Protein AF-0000000080675104 (afdb_homodimer)

Solvent-accessible surface area (backbone atoms only — not comparable to full-atom values): 22426 Å² total; per-residue (Å²): 122,91,77,65,73,25,34,34,35,27,39,38,80,36,52,48,22,33,29,40,41,26,49,33,44,64,54,67,54,75,63,45,81,40,78,41,49,84,87,35,70,66,49,42,58,30,64,74,61,28,74,61,30,69,72,55,58,59,28,32,38,35,46,92,91,37,66,37,40,46,41,68,25,41,45,50,40,47,31,68,78,41,54,62,65,55,38,59,56,86,50,66,67,56,32,29,49,28,41,20,54,30,42,48,41,53,26,62,28,52,50,73,54,34,66,71,58,33,49,55,37,27,71,75,36,82,62,43,22,50,53,47,32,30,51,44,44,50,56,41,44,59,23,45,36,55,51,36,66,74,42,36,56,70,26,55,49,31,83,46,72,31,58,26,50,45,50,48,60,44,54,52,52,48,33,55,76,45,65,49,82,62,78,89,31,60,64,54,52,52,36,47,57,56,48,62,70,37,67,38,46,51,66,30,33,38,83,70,34,93,74,29,78,82,130,121,90,78,64,72,25,34,34,37,26,37,38,79,36,51,47,22,33,29,40,41,27,49,33,43,64,53,67,54,73,62,45,81,42,77,42,48,84,87,36,70,65,50,43,58,29,64,72,62,29,74,60,30,68,71,55,57,60,28,31,38,36,45,92,92,36,67,37,42,46,42,68,25,40,45,51,40,48,30,68,77,41,53,62,64,54,37,59,56,88,50,67,67,57,31,29,50,28,41,20,54,31,41,47,42,54,26,62,28,52,52,72,54,35,66,69,58,32,49,54,37,26,72,74,36,82,60,42,23,51,52,49,32,28,50,44,45,52,57,41,46,59,25,46,36,56,52,36,68,72,42,35,55,69,26,56,48,31,80,47,73,32,58,26,51,46,50,48,60,45,54,53,52,49,34,56,76,45,64,47,82,61,79,89,30,60,65,53,51,51,37,48,56,57,48,61,69,37,67,39,47,53,67,30,32,39,84,68,35,92,74,29,78,81,129

Secondary structure (DSSP, 8-state):
---PPPEEEE-TT-HHHHHHHHHHHHHT---EEEE--TT-HHHHT-HHHHHH-TT--S-EEEETTEEEESHHHHHHHHHHHS-SS-SS-SSHHHHHHHHHHHHHHHTTTGGGG-HHHHHHHHHHSTTHHHHHHHHHHHHHHHHHHHHHHHHBSSSSSBTS--HHHHHHHHHHHHHHHTT---TT-HHHHHHHHHHHTSHHHHHH-GGGSTTS---/---PPPEEEE-TT-HHHHHHHHHHHHHT---EEEE--TT-HHHHT-HHHHHH-TT--S-EEEETTEEEESHHHHHHHHHHHS-SS-SS-SSHHHHHHHHHHHHHHHTTTGGGG-HHHHHHHHHHSTTHHHHHHHHHHHHHHHHHHHHHHHHBSSSSSBTS--HHHHHHHHHHHHHHHTT---TT-HHHHHHHHHHHTSHHHHHH-GGGSTTS---

Foldseek 3Di:
DPFPFKEWEDALLDLLQLLLLLLCLQLVGDHHYDYADPVDPCRLVPPVQCVLPVVSDDTWMQGPNHTDDGSLRSSVVCCVVRVPPHQADPDPVLRVLLVVLLCLQRVQQVVQLDPVNLVVLCVVPNPRSLVRNLVRLQVSLVVSLVSQVVAPDLASHYDDHHSNLSNLQSSVVSNVVSPHDCVVRVSSVNSNVSLCPDVSSVCSHSCNDPNRDDD/DPFPFKEWEDALLDLLQLLLLLLCLQLVGDHHYDYADPVDPCRLVPPVQCVLPVVSDDTWMQGPNHTDDGSLRSSVVCCVVRVPPHQADPDPVLRVLLVVLLCLQSVQQPVQLDPVNLVVLCVVPNPRSLVRNLVRLQVSLVVSLVSQVVAPDLASHYDDHHSNLSNLQSSVVSNVVSPHDCVVRVSSVNSNVSLCPDVSSVCSHSCNDPPRDDD

Structure (mmCIF, N/CA/C/O backbone):
data_AF-0000000080675104-model_v1
#
loop_
_entity.id
_entity.type
_entity.pdbx_description
1 polymer 'maleylacetoacetate isomerase'
#
loop_
_atom_site.group_PDB
_atom_site.id
_atom_site.type_symbol
_atom_site.label_atom_id
_atom_site.label_alt_id
_atom_site.label_comp_id
_atom_site.label_asym_id
_atom_site.label_entity_id
_atom_site.label_seq_id
_atom_site.pdbx_PDB_ins_code
_atom_site.Cartn_x
_atom_site.Cartn_y
_atom_site.Cartn_z
_atom_site.occupancy
_atom_site.B_iso_or_equiv
_atom_site.auth_seq_id
_atom_site.auth_comp_id
_atom_site.auth_asym_id
_atom_site.auth_atom_id
_atom_site.pdbx_PDB_model_num
ATOM 1 N N . MET A 1 1 ? 25.172 -24.766 2.393 1 37.34 1 MET A N 1
ATOM 2 C CA . MET A 1 1 ? 24.094 -24.062 3.086 1 37.34 1 MET A CA 1
ATOM 3 C C . MET A 1 1 ? 22.75 -24.688 2.766 1 37.34 1 MET A C 1
ATOM 5 O O . MET A 1 1 ? 22.406 -24.891 1.597 1 37.34 1 MET A O 1
ATOM 9 N N . SER A 1 2 ? 22.281 -25.656 3.361 1 45.47 2 SER A N 1
ATOM 10 C CA . SER A 1 2 ? 21.172 -26.562 3.059 1 45.47 2 SER A CA 1
ATOM 11 C C . SER A 1 2 ? 20 -25.812 2.422 1 45.47 2 SER A C 1
ATOM 13 O O . SER A 1 2 ? 19.438 -24.906 3.033 1 45.47 2 SER A O 1
ATOM 15 N N . THR A 1 3 ? 20.047 -25.297 1.09 1 58.88 3 THR A N 1
ATOM 16 C CA . THR A 1 3 ? 19.281 -24.312 0.352 1 58.88 3 THR A CA 1
ATOM 17 C C . THR A 1 3 ? 17.844 -24.797 0.134 1 58.88 3 THR A C 1
ATOM 19 O O . THR A 1 3 ? 17.578 -25.516 -0.828 1 58.88 3 THR A O 1
ATOM 22 N N . THR A 1 4 ? 17 -24.922 1.284 1 82.88 4 THR A N 1
ATOM 23 C CA . THR A 1 4 ? 15.617 -25.359 1.233 1 82.88 4 THR A CA 1
ATOM 24 C C . THR A 1 4 ? 14.844 -24.609 0.163 1 82.88 4 THR A C 1
ATOM 26 O O . THR A 1 4 ? 15.031 -23.406 -0.012 1 82.88 4 THR A O 1
ATOM 29 N N . LYS A 1 5 ? 14.227 -25.438 -0.642 1 95.31 5 LYS A N 1
ATOM 30 C CA . LYS A 1 5 ? 13.398 -24.922 -1.717 1 95.31 5 LYS A CA 1
ATOM 31 C C . LYS A 1 5 ? 12.383 -23.906 -1.184 1 95.31 5 LYS A C 1
ATOM 33 O O . LYS A 1 5 ? 11.703 -24.172 -0.188 1 95.31 5 LYS A O 1
ATOM 38 N N . PRO A 1 6 ? 12.359 -22.734 -1.702 1 98.44 6 PRO A N 1
ATOM 39 C CA . PRO A 1 6 ? 11.352 -21.766 -1.277 1 98.44 6 PRO A CA 1
ATOM 40 C C . PRO A 1 6 ? 9.93 -22.328 -1.336 1 98.44 6 PRO A C 1
ATOM 42 O O . PRO A 1 6 ? 9.648 -23.219 -2.143 1 98.44 6 PRO A O 1
ATOM 45 N N . ILE A 1 7 ? 9.117 -21.859 -0.4 1 98.75 7 ILE A N 1
ATOM 46 C CA . ILE A 1 7 ? 7.703 -22.203 -0.389 1 98.75 7 ILE A CA 1
ATOM 47 C C . ILE A 1 7 ? 6.863 -20.953 -0.581 1 98.75 7 ILE A C 1
ATOM 49 O O . ILE A 1 7 ? 7.102 -19.922 0.073 1 98.75 7 ILE A O 1
ATOM 53 N N . LEU A 1 8 ? 5.926 -21 -1.492 1 98.88 8 LEU A N 1
ATOM 54 C CA . LEU A 1 8 ? 4.961 -19.922 -1.662 1 98.88 8 LEU A CA 1
ATOM 55 C C . LEU A 1 8 ? 3.559 -20.391 -1.278 1 98.88 8 LEU A C 1
ATOM 57 O O . LEU A 1 8 ? 2.971 -21.234 -1.956 1 98.88 8 LEU A O 1
ATOM 61 N N . TYR A 1 9 ? 3.055 -19.906 -0.128 1 98.81 9 TYR A N 1
ATOM 62 C CA . TYR A 1 9 ? 1.621 -20 0.118 1 98.81 9 TYR A CA 1
ATOM 63 C C . TYR A 1 9 ? 0.848 -19.062 -0.805 1 98.81 9 TYR A C 1
ATOM 65 O O . TYR A 1 9 ? 1.095 -17.844 -0.824 1 98.81 9 TYR A O 1
ATOM 73 N N . SER A 1 10 ? -0.04 -19.656 -1.556 1 98.44 10 SER A N 1
ATOM 74 C CA . SER A 1 10 ? -0.676 -18.906 -2.629 1 98.44 10 SER A CA 1
ATOM 75 C C . SER A 1 10 ? -2.131 -19.312 -2.812 1 98.44 10 SER A C 1
ATOM 77 O O . SER A 1 10 ? -2.615 -20.219 -2.125 1 98.44 10 SER A O 1
ATOM 79 N N . TYR A 1 11 ? -2.828 -18.609 -3.561 1 97.69 11 TYR A N 1
ATOM 80 C CA . TYR A 1 11 ? -4.16 -18.844 -4.105 1 97.69 11 TYR A CA 1
ATOM 81 C C . TYR A 1 11 ? -4.23 -18.453 -5.574 1 97.69 11 TYR A C 1
ATOM 83 O O . TYR A 1 11 ? -3.73 -17.391 -5.965 1 97.69 11 TYR A O 1
ATOM 91 N N . TRP A 1 12 ? -4.883 -19.219 -6.43 1 97.38 12 TRP A N 1
ATOM 92 C CA . TRP A 1 12 ? -4.734 -19.094 -7.875 1 97.38 12 TRP A CA 1
ATOM 93 C C . TRP A 1 12 ? -5.23 -17.734 -8.359 1 97.38 12 TRP A C 1
ATOM 95 O O . TRP A 1 12 ? -4.645 -17.141 -9.266 1 97.38 12 TRP A O 1
ATOM 105 N N . ARG A 1 13 ? -6.223 -17.266 -7.695 1 95.62 13 ARG A N 1
ATOM 106 C CA . ARG A 1 13 ? -6.852 -16.062 -8.227 1 95.62 13 ARG A CA 1
ATOM 107 C C . ARG A 1 13 ? -6.441 -14.828 -7.418 1 95.62 13 ARG A C 1
ATOM 109 O O . ARG A 1 13 ? -7 -13.742 -7.605 1 95.62 13 ARG A O 1
ATOM 116 N N . SER A 1 14 ? -5.609 -15.008 -6.477 1 97 14 SER A N 1
ATOM 117 C CA . SER A 1 14 ? -5.176 -13.883 -5.648 1 97 14 SER A CA 1
ATOM 118 C C . SER A 1 14 ? -4.355 -12.883 -6.457 1 97 14 SER A C 1
ATOM 120 O O . SER A 1 14 ? -3.309 -13.234 -7.012 1 97 14 SER A O 1
ATOM 122 N N . SER A 1 15 ? -4.836 -11.625 -6.504 1 97.88 15 SER A N 1
ATOM 123 C CA . SER A 1 15 ? -4.105 -10.555 -7.184 1 97.88 15 SER A CA 1
ATOM 124 C C . SER A 1 15 ? -2.711 -10.383 -6.594 1 97.88 15 SER A C 1
ATOM 126 O O . SER A 1 15 ? -1.732 -10.25 -7.332 1 97.88 15 SER A O 1
ATOM 128 N N . CYS A 1 16 ? -2.605 -10.406 -5.246 1 98.5 16 CYS A N 1
ATOM 129 C CA . CYS A 1 16 ? -1.356 -10.172 -4.531 1 98.5 16 CYS A CA 1
ATOM 130 C C . CYS A 1 16 ? -0.372 -11.312 -4.762 1 98.5 16 CYS A C 1
ATOM 132 O O . CYS A 1 16 ? 0.821 -11.078 -4.961 1 98.5 16 CYS A O 1
ATOM 134 N N . ALA A 1 17 ? -0.865 -12.531 -4.762 1 98.69 17 ALA A N 1
ATOM 135 C CA . ALA A 1 17 ? 0.011 -13.672 -5.012 1 98.69 17 ALA A CA 1
ATOM 136 C C . ALA A 1 17 ? 0.475 -13.703 -6.469 1 98.69 17 ALA A C 1
ATOM 138 O O . ALA A 1 17 ? 1.597 -14.117 -6.762 1 98.69 17 ALA A O 1
ATOM 139 N N . TRP A 1 18 ? -0.388 -13.25 -7.379 1 98.88 18 TRP A N 1
ATOM 140 C CA . TRP A 1 18 ? -0.081 -13.25 -8.805 1 98.88 18 TRP A CA 1
ATOM 141 C C . TRP A 1 18 ? 1.16 -12.414 -9.094 1 98.88 18 TRP A C 1
ATOM 143 O O . TRP A 1 18 ? 2.053 -12.852 -9.828 1 98.88 18 TRP A O 1
ATOM 153 N N . ARG A 1 19 ? 1.25 -11.227 -8.555 1 98.88 19 ARG A N 1
ATOM 154 C CA . ARG A 1 19 ? 2.396 -10.375 -8.836 1 98.88 19 ARG A CA 1
ATOM 155 C C . ARG A 1 19 ? 3.68 -10.969 -8.273 1 98.88 19 ARG A C 1
ATOM 157 O O . ARG A 1 19 ? 4.754 -10.805 -8.859 1 98.88 19 ARG A O 1
ATOM 164 N N . VAL A 1 20 ? 3.607 -11.734 -7.148 1 98.94 20 VAL A N 1
ATOM 165 C CA . VAL A 1 20 ? 4.789 -12.391 -6.602 1 98.94 20 VAL A CA 1
ATOM 166 C C . VAL A 1 20 ? 5.172 -13.578 -7.484 1 98.94 20 VAL A C 1
ATOM 168 O O . VAL A 1 20 ? 6.359 -13.828 -7.719 1 98.94 20 VAL A O 1
ATOM 171 N N . ARG A 1 21 ? 4.164 -14.336 -8.008 1 98.94 21 ARG A N 1
ATOM 172 C CA . ARG A 1 21 ? 4.465 -15.406 -8.953 1 98.94 21 ARG A CA 1
ATOM 173 C C . ARG A 1 21 ? 5.207 -14.875 -10.172 1 98.94 21 ARG A C 1
ATOM 175 O O . ARG A 1 21 ? 6.152 -15.5 -10.648 1 98.94 21 ARG A O 1
ATOM 182 N N . ILE A 1 22 ? 4.809 -13.742 -10.656 1 98.94 22 ILE A N 1
ATOM 183 C CA . ILE A 1 22 ? 5.496 -13.133 -11.797 1 98.94 22 ILE A CA 1
ATOM 184 C C . ILE A 1 22 ? 6.945 -12.836 -11.422 1 98.94 22 ILE A C 1
ATOM 186 O O . ILE A 1 22 ? 7.863 -13.133 -12.188 1 98.94 22 ILE A O 1
ATOM 190 N N . ALA A 1 23 ? 7.16 -12.211 -10.25 1 98.94 23 ALA A N 1
ATOM 191 C CA . ALA A 1 23 ? 8.508 -11.867 -9.812 1 98.94 23 ALA A CA 1
ATOM 192 C C . ALA A 1 23 ? 9.391 -13.109 -9.711 1 98.94 23 ALA A C 1
ATOM 194 O O . ALA A 1 23 ? 10.539 -13.102 -10.156 1 98.94 23 ALA A O 1
ATOM 195 N N . LEU A 1 24 ? 8.852 -14.141 -9.086 1 98.94 24 LEU A N 1
ATOM 196 C CA . LEU A 1 24 ? 9.609 -15.383 -8.945 1 98.94 24 LEU A CA 1
ATOM 197 C C . LEU A 1 24 ? 9.969 -15.961 -10.305 1 98.94 24 LEU A C 1
ATOM 199 O O . LEU A 1 24 ? 11.086 -16.438 -10.516 1 98.94 24 LEU A O 1
ATOM 203 N N . ALA A 1 25 ? 9.031 -15.906 -11.219 1 98.88 25 ALA A N 1
ATOM 204 C CA . ALA A 1 25 ? 9.281 -16.391 -12.578 1 98.88 25 ALA A CA 1
ATOM 205 C C . ALA A 1 25 ? 10.375 -15.57 -13.258 1 98.88 25 ALA A C 1
ATOM 207 O O . ALA A 1 25 ? 11.273 -16.125 -13.891 1 98.88 25 ALA A O 1
ATOM 208 N N . LEU A 1 26 ? 10.305 -14.297 -13.18 1 98.88 26 LEU A N 1
ATOM 209 C CA . LEU A 1 26 ? 11.289 -13.414 -13.797 1 98.88 26 LEU A CA 1
ATOM 210 C C . LEU A 1 26 ? 12.68 -13.664 -13.227 1 98.88 26 LEU A C 1
ATOM 212 O O . LEU A 1 26 ? 13.68 -13.586 -13.945 1 98.88 26 LEU A O 1
ATOM 216 N N . LYS A 1 27 ? 12.719 -13.938 -11.914 1 98.69 27 LYS A N 1
ATOM 217 C CA . LYS A 1 27 ? 13.992 -14.18 -11.242 1 98.69 27 LYS A CA 1
ATOM 218 C C . LYS A 1 27 ? 14.484 -15.609 -11.492 1 98.69 27 LYS A C 1
ATOM 220 O O . LYS A 1 27 ? 15.617 -15.945 -11.148 1 98.69 27 LYS A O 1
ATOM 225 N N . GLY A 1 28 ? 13.664 -16.422 -12.07 1 98.38 28 GLY A N 1
ATOM 226 C CA . GLY A 1 28 ? 14.023 -17.812 -12.305 1 98.38 28 GLY A CA 1
ATOM 227 C C . GLY A 1 28 ? 14.141 -18.625 -11.031 1 98.38 28 GLY A C 1
ATOM 228 O O . GLY A 1 28 ? 14.984 -19.516 -10.93 1 98.38 28 GLY A O 1
ATOM 229 N N . ILE A 1 29 ? 13.367 -18.312 -10.047 1 98.38 29 ILE A 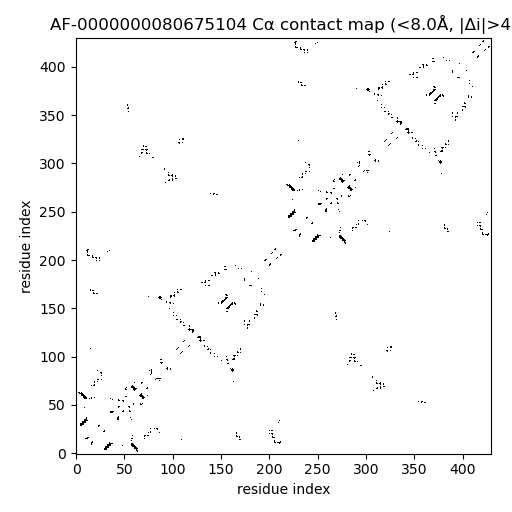N 1
ATOM 230 C CA . ILE A 1 29 ? 13.422 -19 -8.766 1 98.38 29 ILE A CA 1
ATOM 231 C C . ILE A 1 29 ? 12.328 -20.062 -8.711 1 98.38 29 ILE A C 1
ATOM 233 O O . ILE A 1 29 ? 11.141 -19.75 -8.789 1 98.38 29 ILE A O 1
ATOM 237 N N . GLU A 1 30 ? 12.703 -21.25 -8.625 1 97.94 30 GLU A N 1
ATOM 238 C CA . GLU A 1 30 ? 11.758 -22.344 -8.422 1 97.94 30 GLU A CA 1
ATOM 239 C C . GLU A 1 30 ? 11.258 -22.375 -6.98 1 97.94 30 GLU A C 1
ATOM 241 O O . GLU A 1 30 ? 12 -22.047 -6.051 1 97.94 30 GLU A O 1
ATOM 246 N N . TYR A 1 31 ? 10.047 -22.812 -6.816 1 98.56 31 TYR A N 1
ATOM 247 C CA . TYR A 1 31 ? 9.461 -22.859 -5.48 1 98.56 31 TYR A CA 1
ATOM 248 C C . TYR A 1 31 ? 8.406 -23.953 -5.383 1 98.56 31 TYR A C 1
ATOM 250 O O . TYR A 1 31 ? 7.898 -24.422 -6.402 1 98.56 31 TYR A O 1
ATOM 258 N N . GLU A 1 32 ? 8.195 -24.328 -4.129 1 98.5 32 GLU A N 1
ATOM 259 C CA . GLU A 1 32 ? 7.031 -25.156 -3.828 1 98.5 32 GLU A CA 1
ATOM 260 C C . GLU A 1 32 ? 5.773 -24.312 -3.662 1 98.5 32 GLU A C 1
ATOM 262 O O . GLU A 1 32 ? 5.77 -23.344 -2.9 1 98.5 32 GLU A O 1
ATOM 267 N N . TYR A 1 33 ? 4.773 -24.656 -4.418 1 98.5 33 TYR A N 1
ATOM 268 C CA . TYR A 1 33 ? 3.48 -23.984 -4.352 1 98.5 33 TYR A CA 1
ATOM 269 C C . TYR A 1 33 ? 2.572 -24.656 -3.324 1 98.5 33 TYR A C 1
ATOM 271 O O . TYR A 1 33 ? 2.297 -25.844 -3.416 1 98.5 33 TYR A O 1
ATOM 279 N N . ARG A 1 34 ? 2.115 -23.922 -2.287 1 98.38 34 ARG A N 1
ATOM 280 C CA . ARG A 1 34 ? 1.183 -24.422 -1.279 1 98.38 34 ARG A CA 1
ATOM 281 C C . ARG A 1 34 ? -0.116 -23.625 -1.298 1 98.38 34 ARG A C 1
ATOM 283 O O . ARG A 1 34 ? -0.154 -22.484 -0.834 1 98.38 34 ARG A O 1
ATOM 290 N N . PRO A 1 35 ? -1.169 -24.203 -1.774 1 97.94 35 PRO A N 1
ATOM 291 C CA . PRO A 1 35 ? -2.42 -23.453 -1.908 1 97.94 35 PRO A CA 1
ATOM 292 C C . PRO A 1 35 ? -3.107 -23.203 -0.566 1 97.94 35 PRO A C 1
ATOM 294 O O . PRO A 1 35 ? -3.084 -24.078 0.311 1 97.94 35 PRO A O 1
ATOM 297 N N . ILE A 1 36 ? -3.625 -22.047 -0.376 1 97.19 36 ILE A N 1
ATOM 298 C CA . ILE A 1 36 ? -4.516 -21.656 0.712 1 97.19 36 ILE A CA 1
ATOM 299 C C . ILE A 1 36 ? -5.863 -21.219 0.144 1 97.19 36 ILE A C 1
ATOM 301 O O . ILE A 1 36 ? -5.938 -20.234 -0.598 1 97.19 36 ILE A O 1
ATOM 305 N N . ASP A 1 37 ? -6.938 -21.953 0.453 1 92 37 ASP A N 1
ATOM 306 C CA . ASP A 1 37 ? -8.273 -21.547 0.05 1 92 37 ASP A CA 1
ATOM 307 C C . ASP A 1 37 ? -8.797 -20.422 0.948 1 92 37 ASP A C 1
ATOM 309 O O . ASP A 1 37 ? -9.219 -20.672 2.08 1 92 37 ASP A O 1
ATOM 313 N N . LEU A 1 38 ? -8.914 -19.266 0.404 1 87.56 38 LEU A N 1
ATOM 314 C CA . LEU A 1 38 ? -9.242 -18.078 1.182 1 87.56 38 LEU A CA 1
ATOM 315 C C . LEU A 1 38 ? -10.727 -18.047 1.527 1 87.56 38 LEU A C 1
ATOM 317 O O . LEU A 1 38 ? -11.156 -17.266 2.379 1 87.56 38 LEU A O 1
ATOM 321 N N . PHE A 1 39 ? -11.492 -18.938 0.965 1 87.88 39 PHE A N 1
ATOM 322 C CA . PHE A 1 39 ? -12.922 -18.984 1.225 1 87.88 39 PHE A CA 1
ATOM 323 C C . PHE A 1 39 ? -13.242 -20.047 2.283 1 87.88 39 PHE A C 1
ATOM 325 O O . PHE A 1 39 ? -14.359 -20.109 2.789 1 87.88 39 PHE A O 1
ATOM 332 N N . SER A 1 40 ? -12.227 -20.812 2.566 1 89.62 40 SER A N 1
ATOM 333 C CA . SER A 1 40 ? -12.367 -21.844 3.592 1 89.62 40 SER A CA 1
ATOM 334 C C . SER A 1 40 ? -11.797 -21.375 4.926 1 89.62 40 SER A C 1
ATOM 336 O O . SER A 1 40 ? -10.602 -21.078 5.031 1 89.62 40 SER A O 1
ATOM 338 N N . LYS A 1 41 ? -12.672 -21.391 5.879 1 89.12 41 LYS A N 1
ATOM 339 C CA . LYS A 1 41 ? -12.234 -21.016 7.219 1 89.12 41 LYS A CA 1
ATOM 340 C C . LYS A 1 41 ? -11.125 -21.938 7.715 1 89.12 41 LYS A C 1
ATOM 342 O O . LYS A 1 41 ? -10.156 -21.484 8.336 1 89.12 41 LYS A O 1
ATOM 347 N N . THR A 1 42 ? -11.25 -23.156 7.441 1 92.25 42 THR A N 1
ATOM 348 C CA . THR A 1 42 ? -10.266 -24.141 7.871 1 92.25 42 THR A CA 1
ATOM 349 C C . THR A 1 42 ? -8.93 -23.906 7.176 1 92.25 42 THR A C 1
ATOM 351 O O . THR A 1 42 ? -7.875 -23.922 7.82 1 92.25 42 THR A O 1
ATOM 354 N N . SER A 1 43 ? -9.031 -23.734 5.941 1 92.75 43 SER A N 1
ATOM 355 C CA . SER A 1 43 ? -7.805 -23.562 5.172 1 92.75 43 SER A CA 1
ATOM 356 C C . SER A 1 43 ? -7.074 -22.281 5.586 1 92.75 43 SER A C 1
ATOM 358 O O . SER A 1 43 ? -5.859 -22.297 5.809 1 92.75 43 SER A O 1
ATOM 360 N N . LYS A 1 44 ? -7.77 -21.234 5.742 1 92.81 44 LYS A N 1
ATOM 361 C CA . LYS A 1 44 ? -7.16 -19.953 6.062 1 92.81 44 LYS A CA 1
ATOM 362 C C . LYS A 1 44 ? -6.609 -19.938 7.484 1 92.81 44 LYS A C 1
ATOM 364 O O . LYS A 1 44 ? -5.777 -19.094 7.828 1 92.81 44 LYS A O 1
ATOM 369 N N . ASN A 1 45 ? -7.148 -20.859 8.336 1 94.19 45 ASN A N 1
ATOM 370 C CA . ASN A 1 45 ? -6.715 -20.922 9.727 1 94.19 45 ASN A CA 1
ATOM 371 C C . ASN A 1 45 ? -5.746 -22.062 9.977 1 94.19 45 ASN A C 1
ATOM 373 O O . ASN A 1 45 ? -5.516 -22.453 11.117 1 94.19 45 ASN A O 1
ATOM 377 N N . ASN A 1 46 ? -5.258 -22.547 8.859 1 94.94 46 ASN A N 1
ATOM 378 C CA . ASN A 1 46 ? -4.207 -23.547 9.016 1 94.94 46 ASN A CA 1
ATOM 379 C C . ASN A 1 46 ? -3.094 -23.062 9.938 1 94.94 46 ASN A C 1
ATOM 381 O O . ASN A 1 46 ? -2.496 -22.016 9.688 1 94.94 46 ASN A O 1
ATOM 385 N N . PRO A 1 47 ? -2.764 -23.797 11.023 1 95.94 47 PRO A N 1
ATOM 386 C CA . PRO A 1 47 ? -1.829 -23.297 12.039 1 95.94 47 PRO A CA 1
ATOM 387 C C . PRO A 1 47 ? -0.432 -23.047 11.477 1 95.94 47 PRO A C 1
ATOM 389 O O . PRO A 1 47 ? 0.222 -22.062 11.844 1 95.94 47 PRO A O 1
ATOM 392 N N . GLU A 1 48 ? 0.037 -23.906 10.648 1 96.06 48 GLU A N 1
ATOM 393 C CA . GLU A 1 48 ? 1.354 -23.719 10.047 1 96.06 48 GLU A CA 1
ATOM 394 C C . GLU A 1 48 ? 1.4 -22.453 9.203 1 96.06 48 GLU A C 1
ATOM 396 O O . GLU A 1 48 ? 2.354 -21.672 9.297 1 96.06 48 GLU A O 1
ATOM 401 N N . PHE A 1 49 ? 0.322 -22.344 8.383 1 96.75 49 PHE A N 1
ATOM 402 C CA . PHE A 1 49 ? 0.223 -21.141 7.543 1 96.75 49 PHE A CA 1
ATOM 403 C C . PHE A 1 49 ? 0.15 -19.891 8.398 1 96.75 49 PHE A C 1
ATOM 405 O O . PHE A 1 49 ? 0.911 -18.938 8.188 1 96.75 49 PHE A O 1
ATOM 412 N N . VAL A 1 50 ? -0.64 -19.875 9.445 1 96.75 50 VAL A N 1
ATOM 413 C CA . VAL A 1 50 ? -0.894 -18.703 10.281 1 96.75 50 VAL A CA 1
ATOM 414 C C . VAL A 1 50 ? 0.358 -18.359 11.086 1 96.75 50 VAL A C 1
ATOM 416 O O . VAL A 1 50 ? 0.626 -17.188 11.352 1 96.75 50 VAL A O 1
ATOM 419 N N . ALA A 1 51 ? 1.174 -19.297 11.398 1 96.44 51 ALA A N 1
ATOM 420 C CA . ALA A 1 51 ? 2.422 -19.062 12.117 1 96.44 51 ALA A CA 1
ATOM 421 C C . ALA A 1 51 ? 3.367 -18.188 11.297 1 96.44 51 ALA A C 1
ATOM 423 O O . ALA A 1 51 ? 4.152 -17.422 11.859 1 96.44 51 ALA A O 1
ATOM 424 N N . HIS A 1 52 ? 3.238 -18.312 9.984 1 97.19 52 HIS A N 1
ATOM 425 C CA . HIS A 1 52 ? 4.102 -17.547 9.094 1 97.19 52 HIS A CA 1
ATOM 426 C C . HIS A 1 52 ? 3.48 -16.203 8.758 1 97.19 52 HIS A C 1
ATOM 428 O O . HIS A 1 52 ? 4.195 -15.227 8.5 1 97.19 52 HIS A O 1
ATOM 434 N N . ASN A 1 53 ? 2.211 -16.156 8.789 1 97.56 53 ASN A N 1
ATOM 435 C CA . ASN A 1 53 ? 1.505 -14.93 8.461 1 97.56 53 ASN A CA 1
ATOM 436 C C . ASN A 1 53 ? 0.256 -14.75 9.32 1 97.56 53 ASN A C 1
ATOM 438 O O . ASN A 1 53 ? -0.842 -15.133 8.914 1 97.56 53 ASN A O 1
ATOM 442 N N . PRO A 1 54 ? 0.374 -13.984 10.367 1 96.19 54 PRO A N 1
ATOM 443 C CA . PRO A 1 54 ? -0.756 -13.797 11.281 1 96.19 54 PRO A CA 1
ATOM 444 C C . PRO A 1 54 ? -1.907 -13.023 10.641 1 96.19 54 PRO A C 1
ATOM 446 O O . PRO A 1 54 ? -3.021 -13.016 11.172 1 96.19 54 PRO A O 1
ATOM 449 N N . ALA A 1 55 ? -1.636 -12.352 9.523 1 95.56 55 ALA A N 1
ATOM 450 C CA . ALA A 1 55 ? -2.701 -11.641 8.82 1 95.56 55 ALA A CA 1
ATOM 451 C C . ALA A 1 55 ? -3.555 -12.602 8 1 95.56 55 ALA A C 1
ATOM 453 O O . ALA A 1 55 ? -4.609 -12.219 7.484 1 95.56 55 ALA A O 1
ATOM 454 N N . LYS A 1 56 ? -3.076 -13.906 7.871 1 95.44 56 LYS A N 1
ATOM 455 C CA . LYS A 1 56 ? -3.812 -14.953 7.168 1 95.44 56 LYS A CA 1
ATOM 456 C C . LYS A 1 56 ? -4.109 -14.555 5.727 1 95.44 56 LYS A C 1
ATOM 458 O O . LYS A 1 56 ? -5.227 -14.734 5.246 1 95.44 56 LYS A O 1
ATOM 463 N N . LYS A 1 57 ? -3.107 -13.961 5.109 1 95.5 57 LYS A N 1
ATOM 464 C CA . LYS A 1 57 ? -3.219 -13.547 3.713 1 95.5 57 LYS A CA 1
ATOM 465 C C . LYS A 1 57 ? -2.191 -14.266 2.842 1 95.5 57 LYS A C 1
ATOM 467 O O . LYS A 1 57 ? -1.187 -14.773 3.346 1 95.5 57 LYS A O 1
ATOM 472 N N . VAL A 1 58 ? -2.488 -14.391 1.649 1 97.5 58 VAL A N 1
ATOM 473 C CA . VAL A 1 58 ? -1.51 -14.789 0.644 1 97.5 58 VAL A CA 1
ATOM 474 C C . VAL A 1 58 ? -1.141 -13.586 -0.224 1 97.5 58 VAL A C 1
ATOM 476 O O . VAL A 1 58 ? -1.934 -12.648 -0.37 1 97.5 58 VAL A O 1
ATOM 479 N N . PRO A 1 59 ? 0.056 -13.5 -0.694 1 98.56 59 PRO A N 1
ATOM 480 C CA . PRO A 1 59 ? 1.132 -14.492 -0.642 1 98.56 59 PRO A CA 1
ATOM 481 C C . PRO A 1 59 ? 1.899 -14.461 0.678 1 98.56 59 PRO A C 1
ATOM 483 O O . PRO A 1 59 ? 1.937 -13.43 1.351 1 98.56 59 PRO A O 1
ATOM 486 N N . THR A 1 60 ? 2.387 -15.547 1.092 1 98.88 60 THR A N 1
ATOM 487 C CA . THR A 1 60 ? 3.449 -15.711 2.078 1 98.88 60 THR A CA 1
ATOM 488 C C . THR A 1 60 ? 4.59 -16.547 1.508 1 98.88 60 THR A C 1
ATOM 490 O O . THR A 1 60 ? 4.379 -17.688 1.077 1 98.88 60 THR A O 1
ATOM 493 N N . LEU A 1 61 ? 5.797 -15.992 1.449 1 98.88 61 LEU A N 1
ATOM 494 C CA . LEU A 1 61 ? 6.941 -16.656 0.838 1 98.88 61 LEU A CA 1
ATOM 495 C C . LEU A 1 61 ? 7.965 -17.062 1.896 1 98.88 61 LEU A C 1
ATOM 497 O O . LEU A 1 61 ? 8.445 -16.203 2.656 1 98.88 61 LEU A O 1
ATOM 501 N N . LEU A 1 62 ? 8.188 -18.328 2.047 1 98.75 62 LEU A N 1
ATOM 502 C CA . LEU A 1 62 ? 9.289 -18.844 2.854 1 98.75 62 LEU A CA 1
ATOM 503 C C . LEU A 1 62 ? 10.539 -19.047 2.002 1 98.75 62 LEU A C 1
ATOM 505 O O . LEU A 1 62 ? 10.539 -19.859 1.076 1 98.75 62 LEU A O 1
ATOM 509 N N . ILE A 1 63 ? 11.562 -18.312 2.277 1 98.56 63 ILE A N 1
ATOM 510 C CA . ILE A 1 63 ? 12.781 -18.375 1.481 1 98.56 63 ILE A CA 1
ATOM 511 C C . ILE A 1 63 ? 13.984 -18 2.344 1 98.56 63 ILE A C 1
ATOM 513 O O . ILE A 1 63 ? 13.914 -17.047 3.129 1 98.56 63 ILE A O 1
ATOM 517 N N . ASN A 1 64 ? 15.094 -18.719 2.221 1 97.44 64 ASN A N 1
ATOM 518 C CA . ASN A 1 64 ? 16.328 -18.438 2.943 1 97.44 64 ASN A CA 1
ATOM 519 C C . ASN A 1 64 ? 16.078 -18.297 4.441 1 97.44 64 ASN A C 1
ATOM 521 O O . ASN A 1 64 ? 16.609 -17.391 5.086 1 97.44 64 ASN A O 1
ATOM 525 N N . GLY A 1 65 ? 15.133 -19.078 4.922 1 96.44 65 GLY A N 1
ATOM 526 C CA . GLY A 1 65 ? 14.852 -19.125 6.348 1 96.44 65 GLY A CA 1
ATOM 527 C C . GLY A 1 65 ? 13.93 -18 6.801 1 96.44 65 GLY A C 1
ATOM 528 O O . GLY A 1 65 ? 13.688 -17.828 7.996 1 96.44 65 GLY A O 1
ATOM 529 N N . LEU A 1 66 ? 13.422 -17.266 5.887 1 97.94 66 LEU A N 1
ATOM 530 C CA . LEU A 1 66 ? 12.57 -16.141 6.203 1 97.94 66 LEU A CA 1
ATOM 531 C C . LEU A 1 66 ? 11.117 -16.422 5.836 1 97.94 66 LEU A C 1
ATOM 533 O O . LEU A 1 66 ? 10.852 -17.141 4.863 1 97.94 66 LEU A O 1
ATOM 537 N N . SER A 1 67 ? 10.172 -15.883 6.617 1 98.38 67 SER A N 1
ATOM 538 C CA . SER A 1 67 ? 8.766 -15.773 6.262 1 98.38 67 SER A CA 1
ATOM 539 C C . SER A 1 67 ? 8.406 -14.359 5.82 1 98.38 67 SER A C 1
ATOM 541 O O . SER A 1 67 ? 8.336 -13.445 6.641 1 98.38 67 SER A O 1
ATOM 543 N N . LEU A 1 68 ? 8.211 -14.25 4.547 1 98.81 68 LEU A N 1
ATOM 544 C CA . LEU A 1 68 ? 7.98 -12.922 3.98 1 98.81 68 LEU A CA 1
ATOM 545 C C . LEU A 1 68 ? 6.512 -12.734 3.617 1 98.81 68 LEU A C 1
ATOM 547 O O . LEU A 1 68 ? 5.883 -13.633 3.057 1 98.81 68 LEU A O 1
ATOM 551 N N . THR A 1 69 ? 6.004 -11.547 3.998 1 98.62 69 THR A N 1
ATOM 552 C CA . THR A 1 69 ? 4.613 -11.211 3.705 1 98.62 69 THR A CA 1
ATOM 553 C C . THR A 1 69 ? 4.523 -9.883 2.961 1 98.62 69 THR A C 1
ATOM 555 O O . THR A 1 69 ? 5.531 -9.195 2.783 1 98.62 69 THR A O 1
ATOM 558 N N . GLU A 1 70 ? 3.285 -9.555 2.553 1 98.75 70 GLU A N 1
ATOM 559 C CA . GLU A 1 70 ? 3.016 -8.367 1.748 1 98.75 70 GLU A CA 1
ATOM 560 C C . GLU A 1 70 ? 3.721 -8.445 0.397 1 98.75 70 GLU A C 1
ATOM 562 O O . GLU A 1 70 ? 4.949 -8.445 0.333 1 98.75 70 GLU A O 1
ATOM 567 N N . SER A 1 71 ? 2.947 -8.414 -0.662 1 98.81 71 SER A N 1
ATOM 568 C CA . SER A 1 71 ? 3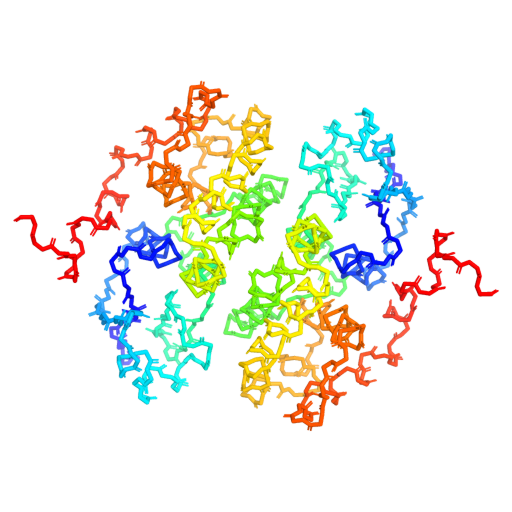.43 -8.75 -1.996 1 98.81 71 SER A CA 1
ATOM 569 C C . SER A 1 71 ? 4.539 -7.801 -2.439 1 98.81 71 SER A C 1
ATOM 571 O O . SER A 1 71 ? 5.586 -8.242 -2.922 1 98.81 71 SER A O 1
ATOM 573 N N . LEU A 1 72 ? 4.379 -6.484 -2.199 1 98.88 72 LEU A N 1
ATOM 574 C CA . LEU A 1 72 ? 5.398 -5.539 -2.648 1 98.88 72 LEU A CA 1
ATOM 575 C C . LEU A 1 72 ? 6.676 -5.695 -1.835 1 98.88 72 LEU A C 1
ATOM 577 O O . LEU A 1 72 ? 7.777 -5.52 -2.363 1 98.88 72 LEU A O 1
ATOM 581 N N . ALA A 1 73 ? 6.539 -5.969 -0.534 1 98.88 73 ALA A N 1
ATOM 582 C CA . ALA A 1 73 ? 7.715 -6.211 0.293 1 98.88 73 ALA A CA 1
ATOM 583 C C . ALA A 1 73 ? 8.469 -7.453 -0.177 1 98.88 73 ALA A C 1
ATOM 585 O O . ALA A 1 73 ? 9.703 -7.449 -0.242 1 98.88 73 ALA A O 1
ATOM 586 N N . ILE A 1 74 ? 7.734 -8.484 -0.527 1 98.94 74 ILE A N 1
ATOM 587 C CA . ILE A 1 74 ? 8.328 -9.711 -1.039 1 98.94 74 ILE A CA 1
ATOM 588 C C . ILE A 1 74 ? 9.086 -9.422 -2.334 1 98.94 74 ILE A C 1
ATOM 590 O O . ILE A 1 74 ? 10.227 -9.844 -2.502 1 98.94 74 ILE A O 1
ATOM 594 N N . ILE A 1 75 ? 8.469 -8.688 -3.211 1 98.94 75 ILE A N 1
ATOM 595 C CA . ILE A 1 75 ? 9.062 -8.406 -4.512 1 98.94 75 ILE A CA 1
ATOM 596 C C . ILE A 1 75 ? 10.328 -7.57 -4.332 1 98.94 75 ILE A C 1
ATOM 598 O O . ILE A 1 75 ? 11.344 -7.82 -4.992 1 98.94 75 ILE A O 1
ATOM 602 N N . GLU A 1 76 ? 10.289 -6.582 -3.451 1 98.81 76 GLU A N 1
ATOM 603 C CA . GLU A 1 76 ? 11.484 -5.785 -3.195 1 98.81 76 GLU A CA 1
ATOM 604 C C . GLU A 1 76 ? 12.602 -6.641 -2.594 1 98.81 76 GLU A C 1
ATOM 606 O O . GLU A 1 76 ? 13.766 -6.492 -2.953 1 98.81 76 GLU A O 1
ATOM 611 N N . TYR A 1 77 ? 12.258 -7.539 -1.656 1 98.88 77 TYR A N 1
ATOM 612 C CA . TYR A 1 77 ? 13.25 -8.461 -1.128 1 98.88 77 TYR A CA 1
ATOM 613 C C . TYR A 1 77 ? 13.891 -9.281 -2.248 1 98.88 77 TYR A C 1
ATOM 615 O O . TYR A 1 77 ? 15.117 -9.398 -2.312 1 98.88 77 TYR A O 1
ATOM 623 N N . LEU A 1 78 ? 13.062 -9.836 -3.131 1 98.88 78 LEU A N 1
ATOM 624 C CA . LEU A 1 78 ? 13.562 -10.648 -4.238 1 98.88 78 LEU A CA 1
ATOM 625 C C . LEU A 1 78 ? 14.492 -9.836 -5.129 1 98.88 78 LEU A C 1
ATOM 627 O O . LEU A 1 78 ? 15.523 -10.336 -5.59 1 98.88 78 LEU A O 1
ATOM 631 N N . ASP A 1 79 ? 14.094 -8.594 -5.336 1 98.69 79 ASP A N 1
ATOM 632 C CA . ASP A 1 79 ? 14.93 -7.727 -6.168 1 98.69 79 ASP A CA 1
ATOM 633 C C . ASP A 1 79 ? 16.281 -7.477 -5.516 1 98.69 79 ASP A C 1
ATOM 635 O O . ASP A 1 79 ? 17.312 -7.41 -6.203 1 98.69 79 ASP A O 1
ATOM 639 N N . GLU A 1 80 ? 16.312 -7.297 -4.23 1 98.19 80 GLU A N 1
ATOM 640 C CA . GLU A 1 80 ? 17.547 -6.98 -3.504 1 98.19 80 GLU A CA 1
ATOM 641 C C . GLU A 1 80 ? 18.406 -8.227 -3.309 1 98.19 80 GLU A C 1
ATOM 643 O O . GLU A 1 80 ? 19.625 -8.164 -3.436 1 98.19 80 GLU A O 1
ATOM 648 N N . ALA A 1 81 ? 17.781 -9.328 -3.039 1 98.31 81 ALA A N 1
ATOM 649 C CA . ALA A 1 81 ? 18.5 -10.57 -2.781 1 98.31 81 ALA A CA 1
ATOM 650 C C . ALA A 1 81 ? 18.984 -11.211 -4.082 1 98.31 81 ALA A C 1
ATOM 652 O O . ALA A 1 81 ? 20 -11.898 -4.102 1 98.31 81 ALA A O 1
ATOM 653 N N . TYR A 1 82 ? 18.219 -10.992 -5.121 1 98.12 82 TYR A N 1
ATOM 654 C CA . TYR A 1 82 ? 18.516 -11.484 -6.461 1 98.12 82 TYR A CA 1
ATOM 655 C C . TYR A 1 82 ? 18.484 -10.359 -7.48 1 98.12 82 TYR A C 1
ATOM 657 O O . TYR A 1 82 ? 17.531 -10.242 -8.258 1 98.12 82 TYR A O 1
ATOM 665 N N . PRO A 1 83 ? 19.531 -9.625 -7.609 1 97.38 83 PRO A N 1
ATOM 666 C CA . PRO A 1 83 ? 19.5 -8.32 -8.266 1 97.38 83 PRO A CA 1
ATOM 667 C C . PRO A 1 83 ? 19.312 -8.414 -9.773 1 97.38 83 PRO A C 1
ATOM 669 O O . PRO A 1 83 ? 18.984 -7.418 -10.422 1 97.38 83 PRO A O 1
ATOM 672 N N . ASN A 1 84 ? 19.5 -9.672 -10.328 1 97.25 84 ASN A N 1
ATOM 673 C CA . ASN A 1 84 ? 19.344 -9.812 -11.773 1 97.25 84 ASN A CA 1
ATOM 674 C C . ASN A 1 84 ? 18.25 -10.812 -12.133 1 97.25 84 ASN A C 1
ATOM 676 O O . ASN A 1 84 ? 18.203 -11.906 -11.578 1 97.25 84 ASN A O 1
ATOM 680 N N . PRO A 1 85 ? 17.422 -10.5 -13.102 1 97.94 85 PRO A N 1
ATOM 681 C CA . PRO A 1 85 ? 17.266 -9.164 -13.68 1 97.94 85 PRO A CA 1
ATOM 682 C C . PRO A 1 85 ? 16.656 -8.156 -12.703 1 97.94 85 PRO A C 1
ATOM 684 O O . PRO A 1 85 ? 15.953 -8.555 -11.766 1 97.94 85 PRO A O 1
ATOM 687 N N . PRO A 1 86 ? 16.891 -6.852 -12.844 1 98.44 86 PRO A N 1
ATOM 688 C CA . PRO A 1 86 ? 16.328 -5.863 -11.922 1 98.44 86 PRO A CA 1
ATOM 689 C C . PRO A 1 86 ? 14.82 -5.688 -12.078 1 98.44 86 PRO A C 1
ATOM 691 O O . PRO A 1 86 ? 14.305 -5.723 -13.203 1 98.44 86 PRO A O 1
ATOM 694 N N . LEU A 1 87 ? 14.195 -5.496 -10.992 1 98.69 87 LEU A N 1
ATOM 695 C CA . LEU A 1 87 ? 12.766 -5.23 -11 1 98.69 87 LEU A CA 1
ATOM 696 C C . LEU A 1 87 ? 12.484 -3.764 -10.688 1 98.69 87 LEU A C 1
ATOM 698 O O . LEU A 1 87 ? 11.32 -3.344 -10.656 1 98.69 87 LEU A O 1
ATOM 702 N N . LEU A 1 88 ? 13.5 -3.041 -10.383 1 98.31 88 LEU A N 1
ATOM 703 C CA . LEU A 1 88 ? 13.422 -1.595 -10.211 1 98.31 88 LEU A CA 1
ATOM 704 C C . LEU A 1 88 ? 14.414 -0.887 -11.133 1 98.31 88 LEU A C 1
ATOM 706 O O . LEU A 1 88 ? 15.539 -1.357 -11.32 1 98.31 88 LEU A O 1
ATOM 710 N N . PRO A 1 89 ? 13.961 0.285 -11.648 1 97.62 89 PRO A N 1
ATOM 711 C CA . PRO A 1 89 ? 14.906 1.083 -12.43 1 97.62 89 PRO A CA 1
ATOM 712 C C . PRO A 1 89 ? 16.109 1.553 -11.617 1 97.62 89 PRO A C 1
ATOM 714 O O . PRO A 1 89 ? 16.031 1.613 -10.391 1 97.62 89 PRO A O 1
ATOM 717 N N . LYS A 1 90 ? 17.188 1.86 -12.328 1 96.62 90 LYS A N 1
ATOM 718 C CA . LYS A 1 90 ? 18.375 2.377 -11.664 1 96.62 90 LYS A CA 1
ATOM 719 C C . LYS A 1 90 ? 18.219 3.855 -11.32 1 96.62 90 LYS A C 1
ATOM 721 O O . LYS A 1 90 ? 18.75 4.316 -10.305 1 96.62 90 LYS A O 1
ATOM 726 N N . GLU A 1 91 ? 17.531 4.539 -12.195 1 97.88 91 GLU A N 1
ATOM 727 C CA . GLU A 1 91 ? 17.344 5.977 -12.016 1 97.88 91 GLU A CA 1
ATOM 728 C C . GLU A 1 91 ? 16.406 6.273 -10.859 1 97.88 91 GLU A C 1
ATOM 730 O O . GLU A 1 91 ? 15.32 5.688 -10.766 1 97.88 91 GLU A O 1
ATOM 735 N N . LEU A 1 92 ? 16.75 7.223 -9.992 1 97.75 92 LEU A N 1
ATOM 736 C CA . LEU A 1 92 ? 16.016 7.547 -8.773 1 97.75 92 LEU A CA 1
ATOM 737 C C . LEU A 1 92 ? 14.578 7.961 -9.094 1 97.75 92 LEU A C 1
ATOM 739 O O . LEU A 1 92 ? 13.648 7.57 -8.383 1 97.75 92 LEU A O 1
ATOM 743 N N . ASP A 1 93 ? 14.445 8.797 -10.094 1 98.12 93 ASP A N 1
ATOM 744 C CA . ASP A 1 93 ? 13.117 9.289 -10.438 1 98.12 93 ASP A CA 1
ATOM 745 C C . ASP A 1 93 ? 12.227 8.156 -10.945 1 98.12 93 ASP A C 1
ATOM 747 O O . ASP A 1 93 ? 11.102 7.988 -10.484 1 98.12 93 ASP A O 1
ATOM 751 N N . LYS A 1 94 ? 12.75 7.301 -11.859 1 98.56 94 LYS A N 1
ATOM 752 C CA . LYS A 1 94 ? 11.984 6.195 -12.422 1 98.56 94 LYS A CA 1
ATOM 753 C C . LYS A 1 94 ? 11.633 5.168 -11.352 1 98.56 94 LYS A C 1
ATOM 755 O O . LYS A 1 94 ? 10.547 4.586 -11.367 1 98.56 94 LYS A O 1
ATOM 760 N N . ARG A 1 95 ? 12.539 4.973 -10.383 1 98.12 95 ARG A N 1
ATOM 761 C CA . ARG A 1 95 ? 12.281 4.086 -9.258 1 98.12 95 ARG A CA 1
ATOM 762 C C . ARG A 1 95 ? 11.102 4.594 -8.422 1 98.12 95 ARG A C 1
ATOM 764 O O . ARG A 1 95 ? 10.227 3.818 -8.039 1 98.12 95 ARG A O 1
ATOM 771 N N . ALA A 1 96 ? 11.133 5.867 -8.195 1 98.69 96 ALA A N 1
ATOM 772 C CA . ALA A 1 96 ? 10.062 6.48 -7.414 1 98.69 96 ALA A CA 1
ATOM 773 C C . ALA A 1 96 ? 8.719 6.348 -8.125 1 98.69 96 ALA A C 1
ATOM 775 O O . ALA A 1 96 ? 7.707 6.023 -7.5 1 98.69 96 ALA A O 1
ATOM 776 N N . TYR A 1 97 ? 8.719 6.551 -9.414 1 98.81 97 TYR A N 1
ATOM 777 C CA . TYR A 1 97 ? 7.48 6.453 -10.188 1 98.81 97 TYR A CA 1
ATOM 778 C C . TYR A 1 97 ? 6.98 5.016 -10.234 1 98.81 97 TYR A C 1
ATOM 780 O O . TYR A 1 97 ? 5.777 4.766 -10.148 1 98.81 97 TYR A O 1
ATOM 788 N N . ALA A 1 98 ? 7.887 4.078 -10.398 1 98.88 98 ALA A N 1
ATOM 789 C CA . ALA A 1 98 ? 7.5 2.672 -10.414 1 98.88 98 ALA A CA 1
ATOM 790 C C . ALA A 1 98 ? 6.844 2.268 -9.094 1 98.88 98 ALA A C 1
ATOM 792 O O . ALA A 1 98 ? 5.812 1.59 -9.086 1 98.88 98 ALA A O 1
ATOM 793 N N . ARG A 1 99 ? 7.43 2.729 -7.996 1 98.88 99 ARG A N 1
ATOM 794 C CA . ARG A 1 99 ? 6.852 2.438 -6.688 1 98.88 99 ARG A CA 1
ATOM 795 C C . ARG A 1 99 ? 5.508 3.135 -6.516 1 98.88 99 ARG A C 1
ATOM 797 O O . ARG A 1 99 ? 4.57 2.559 -5.965 1 98.88 99 ARG A O 1
ATOM 804 N N . ALA A 1 100 ? 5.43 4.344 -7.008 1 98.88 100 ALA A N 1
ATOM 805 C CA . ALA A 1 100 ? 4.188 5.102 -6.863 1 98.88 100 ALA A CA 1
ATOM 806 C C . ALA A 1 100 ? 3.049 4.434 -7.633 1 98.88 100 ALA A C 1
ATOM 808 O O . ALA A 1 100 ? 1.938 4.297 -7.113 1 98.88 100 ALA A O 1
ATOM 809 N N . ILE A 1 101 ? 3.33 4.02 -8.852 1 98.88 101 ILE A N 1
ATOM 810 C CA . ILE A 1 101 ? 2.324 3.346 -9.664 1 98.88 101 ILE A CA 1
ATOM 811 C C . ILE A 1 101 ? 1.923 2.029 -9.008 1 98.88 101 ILE A C 1
ATOM 813 O O . ILE A 1 101 ? 0.737 1.696 -8.938 1 98.88 101 ILE A O 1
ATOM 817 N N . SER A 1 102 ? 2.889 1.308 -8.477 1 98.94 102 SER A N 1
ATOM 818 C CA . SER A 1 102 ? 2.605 0.068 -7.762 1 98.94 102 SER A CA 1
ATOM 819 C C . SER A 1 102 ? 1.694 0.317 -6.562 1 98.94 102 SER A C 1
ATOM 821 O O . SER A 1 102 ? 0.694 -0.38 -6.383 1 98.94 102 SER A O 1
ATOM 823 N N . LEU A 1 103 ? 2.02 1.295 -5.809 1 98.88 103 LEU A N 1
ATOM 824 C CA . LEU A 1 103 ? 1.282 1.592 -4.586 1 98.88 103 LEU A CA 1
ATOM 825 C C . LEU A 1 103 ? -0.105 2.139 -4.906 1 98.88 103 LEU A C 1
ATOM 827 O O . LEU A 1 103 ? -1.061 1.888 -4.168 1 98.88 103 LEU A O 1
ATOM 831 N N . HIS A 1 104 ? -0.226 2.898 -5.988 1 98.81 104 HIS A N 1
ATOM 832 C CA . HIS A 1 104 ? -1.545 3.328 -6.441 1 98.81 104 HIS A CA 1
ATOM 833 C C . HIS A 1 104 ? -2.477 2.137 -6.633 1 98.81 104 HIS A C 1
ATOM 835 O O . HIS A 1 104 ? -3.654 2.201 -6.27 1 98.81 104 HIS A O 1
ATOM 841 N N . ILE A 1 105 ? -1.907 1.087 -7.148 1 98.81 105 ILE A N 1
ATOM 842 C CA . ILE A 1 105 ? -2.699 -0.116 -7.383 1 98.81 105 ILE A CA 1
ATOM 843 C C . ILE A 1 105 ? -2.859 -0.892 -6.078 1 98.81 105 ILE A C 1
ATOM 845 O O . ILE A 1 105 ? -3.98 -1.163 -5.641 1 98.81 105 ILE A O 1
ATOM 849 N N . VAL A 1 106 ? -1.794 -1.133 -5.332 1 98.56 106 VAL A N 1
ATOM 850 C CA . VAL A 1 106 ? -1.712 -2.082 -4.227 1 98.56 106 VAL A CA 1
ATOM 851 C C . VAL A 1 106 ? -2.369 -1.484 -2.984 1 98.56 106 VAL A C 1
ATOM 853 O O . VAL A 1 106 ? -2.936 -2.211 -2.166 1 98.56 106 VAL A O 1
ATOM 856 N N . SER A 1 107 ? -2.33 -0.188 -2.896 1 98 107 SER A N 1
ATOM 857 C CA . SER A 1 107 ? -2.869 0.476 -1.714 1 98 107 SER A CA 1
ATOM 858 C C . SER A 1 107 ? -4.117 1.284 -2.055 1 98 107 SER A C 1
ATOM 860 O O . SER A 1 107 ? -4.961 1.528 -1.189 1 98 107 SER A O 1
ATOM 862 N N . GLY A 1 108 ? -4.262 1.637 -3.295 1 97.31 108 GLY A N 1
ATOM 863 C CA . GLY A 1 108 ? -5.32 2.566 -3.65 1 97.31 108 GLY A CA 1
ATOM 864 C C . GLY A 1 108 ? -6.508 1.892 -4.312 1 97.31 108 GLY A C 1
ATOM 865 O O . GLY A 1 108 ? -7.633 2.391 -4.238 1 97.31 108 GLY A O 1
ATOM 866 N N . ILE A 1 109 ? -6.316 0.766 -5.008 1 98.12 109 ILE A N 1
ATOM 867 C CA . ILE A 1 109 ? -7.383 0.119 -5.766 1 98.12 109 ILE A CA 1
ATOM 868 C C . ILE A 1 109 ? -7.664 -1.265 -5.184 1 98.12 109 ILE A C 1
ATOM 870 O O . ILE A 1 109 ? -8.766 -1.527 -4.691 1 98.12 109 ILE A O 1
ATOM 874 N N . GLN A 1 110 ? -6.652 -2.061 -5.07 1 97.94 110 GLN A N 1
ATOM 875 C CA . GLN A 1 110 ? -6.766 -3.494 -4.824 1 97.94 110 GLN A CA 1
ATOM 876 C C . GLN A 1 110 ? -7.387 -3.77 -3.457 1 97.94 110 GLN A C 1
ATOM 878 O O . GLN A 1 110 ? -8.266 -4.625 -3.328 1 97.94 110 GLN A O 1
ATOM 883 N N . PRO A 1 111 ? -7.039 -3.074 -2.357 1 96.94 111 PRO A N 1
ATOM 884 C CA . PRO A 1 111 ? -7.582 -3.426 -1.045 1 96.94 111 PRO A CA 1
ATOM 885 C C . PRO A 1 111 ? -9.094 -3.213 -0.955 1 96.94 111 PRO A C 1
ATOM 887 O O . PRO A 1 111 ? -9.758 -3.818 -0.111 1 96.94 111 PRO A O 1
ATOM 890 N N . LEU A 1 112 ? -9.609 -2.402 -1.823 1 96.75 112 LEU A N 1
ATOM 891 C CA . LEU A 1 112 ? -11.031 -2.055 -1.791 1 96.75 112 LEU A CA 1
ATOM 892 C C . LEU A 1 112 ? -11.867 -3.117 -2.496 1 96.75 112 LEU A C 1
ATOM 894 O O . LEU A 1 112 ? -13.094 -3.008 -2.557 1 96.75 112 LEU A O 1
ATOM 898 N N . GLN A 1 113 ? -11.141 -4.18 -2.951 1 94.94 113 GLN A N 1
ATOM 899 C CA . GLN A 1 113 ? -11.805 -5.297 -3.621 1 94.94 113 GLN A CA 1
ATOM 900 C C . GLN A 1 113 ? -11.695 -6.574 -2.797 1 94.94 113 GLN A C 1
ATOM 902 O O . GLN A 1 113 ? -12.055 -7.656 -3.268 1 94.94 113 GLN A O 1
ATOM 907 N N . ALA A 1 114 ? -11.172 -6.512 -1.611 1 89.62 114 ALA A N 1
ATOM 908 C CA . ALA A 1 114 ? -10.945 -7.707 -0.803 1 89.62 114 ALA A CA 1
ATOM 909 C C . ALA A 1 114 ? -12.234 -8.508 -0.638 1 89.62 114 ALA A C 1
ATOM 911 O O . ALA A 1 114 ? -13.312 -7.938 -0.486 1 89.62 114 ALA A O 1
ATOM 912 N N . ILE A 1 115 ? -12.086 -9.758 -0.596 1 88.44 115 ILE A N 1
ATOM 913 C CA . ILE A 1 115 ? -13.211 -10.688 -0.541 1 88.44 115 ILE A CA 1
ATOM 914 C C . ILE A 1 115 ? -14.047 -10.406 0.703 1 88.44 115 ILE A C 1
ATOM 916 O O . ILE A 1 115 ? -15.281 -10.414 0.642 1 88.44 115 ILE A O 1
ATOM 920 N N . SER A 1 116 ? -13.383 -10.195 1.846 1 89.5 116 SER A N 1
ATOM 921 C CA . SER A 1 116 ? -14.102 -9.945 3.092 1 89.5 116 SER A CA 1
ATOM 922 C C . SER A 1 116 ? -14.953 -8.688 3 1 89.5 116 SER A C 1
ATOM 924 O O . SER A 1 116 ? -16.078 -8.656 3.496 1 89.5 116 SER A O 1
ATOM 926 N N . LEU A 1 117 ? -14.398 -7.691 2.408 1 93.62 117 LEU A N 1
ATOM 927 C CA . LEU A 1 117 ? -15.125 -6.441 2.215 1 93.62 117 LEU A CA 1
ATOM 928 C C . LEU A 1 117 ? -16.312 -6.641 1.271 1 93.62 117 LEU A C 1
ATOM 930 O O . LEU A 1 117 ? -17.422 -6.199 1.562 1 93.62 117 LEU A O 1
ATOM 934 N N . HIS A 1 118 ? -16.062 -7.305 0.153 1 94.69 118 HIS A N 1
ATOM 935 C CA . HIS A 1 118 ? -17.094 -7.594 -0.844 1 94.69 118 HIS A CA 1
ATOM 936 C C . HIS A 1 118 ? -18.266 -8.344 -0.225 1 94.69 118 HIS A C 1
ATOM 938 O O . HIS A 1 118 ? -19.422 -7.977 -0.441 1 94.69 118 HIS A O 1
ATOM 944 N N . LYS A 1 119 ? -17.969 -9.289 0.606 1 93.75 119 LYS A N 1
ATOM 945 C CA . LYS A 1 119 ? -18.984 -10.094 1.264 1 93.75 119 LYS A CA 1
ATOM 946 C C . LYS A 1 119 ? -19.797 -9.266 2.262 1 93.75 119 LYS A C 1
ATOM 948 O O . LYS A 1 119 ? -21.016 -9.352 2.309 1 93.75 119 LYS A O 1
ATOM 953 N N . MET A 1 120 ? -19.109 -8.484 3.031 1 94.12 120 MET A N 1
ATOM 954 C CA . MET A 1 120 ? -19.766 -7.645 4.031 1 94.12 120 MET A CA 1
ATOM 955 C C . MET A 1 120 ? -20.734 -6.668 3.369 1 94.12 120 MET A C 1
ATOM 957 O O . MET A 1 120 ? -21.828 -6.438 3.875 1 94.12 120 MET A O 1
ATOM 961 N N . LEU A 1 121 ? -20.344 -6.133 2.281 1 96.5 121 LEU A N 1
ATOM 962 C CA . LEU A 1 121 ? -21.172 -5.176 1.557 1 96.5 121 LEU A CA 1
ATOM 963 C C . LEU A 1 121 ? -22.391 -5.871 0.939 1 96.5 121 LEU A C 1
ATOM 965 O O . LEU A 1 121 ? -23.5 -5.332 0.967 1 96.5 121 LEU A O 1
ATOM 969 N N . ASN A 1 122 ? -22.172 -7.074 0.417 1 96.56 122 ASN A N 1
ATOM 970 C CA . ASN A 1 122 ? -23.281 -7.832 -0.158 1 96.56 122 ASN A CA 1
ATOM 971 C C . ASN A 1 122 ? -24.281 -8.273 0.914 1 96.56 122 ASN A C 1
ATOM 973 O O . ASN A 1 122 ? -25.469 -8.383 0.647 1 96.56 122 ASN A O 1
ATOM 977 N N . GLU A 1 123 ? -23.734 -8.562 2.111 1 94.81 123 GLU A N 1
ATOM 978 C CA . GLU A 1 123 ? -24.609 -8.898 3.23 1 94.81 123 GLU A CA 1
ATOM 979 C C . GLU A 1 123 ? -25.516 -7.727 3.592 1 94.81 123 GLU A C 1
ATOM 981 O O . GLU A 1 123 ? -26.656 -7.922 3.99 1 94.81 123 GLU A O 1
ATOM 986 N N . LYS A 1 124 ? -25 -6.566 3.445 1 93.25 124 LYS A N 1
ATOM 987 C CA . LYS A 1 124 ? -25.797 -5.371 3.705 1 93.25 124 LYS A CA 1
ATOM 988 C C . LYS A 1 124 ? -26.859 -5.176 2.625 1 93.25 124 LYS A C 1
ATOM 990 O O . LYS A 1 124 ? -28.016 -4.852 2.928 1 93.25 124 LYS A O 1
ATOM 995 N N . GLU A 1 125 ? -26.453 -5.324 1.38 1 95.12 125 GLU A N 1
ATOM 996 C CA . GLU A 1 125 ? -27.328 -5.238 0.214 1 95.12 125 GLU A CA 1
ATOM 997 C C . GLU A 1 125 ? -26.781 -6.074 -0.943 1 95.12 125 GLU A C 1
ATOM 999 O O . GLU A 1 125 ? -25.672 -5.832 -1.425 1 95.12 125 GLU 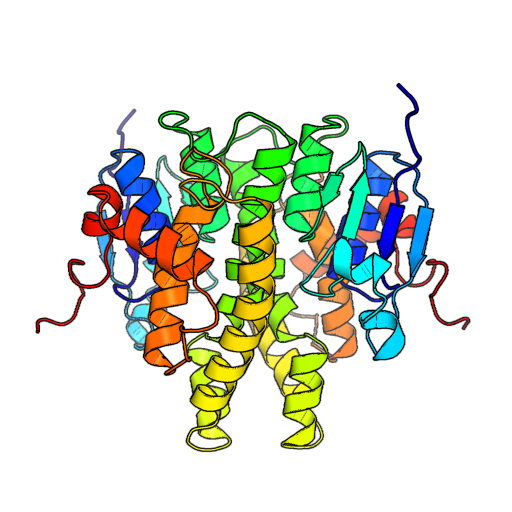A O 1
ATOM 1004 N N . PRO A 1 126 ? -27.641 -7.047 -1.358 1 96.88 126 PRO A N 1
ATOM 1005 C CA . PRO A 1 126 ? -27.172 -7.867 -2.48 1 96.88 126 PRO A CA 1
ATOM 1006 C C . PRO A 1 126 ? -26.734 -7.031 -3.68 1 96.88 126 PRO A C 1
ATOM 1008 O O . PRO A 1 126 ? -27.453 -6.141 -4.117 1 96.88 126 PRO A O 1
ATOM 1011 N N . GLY A 1 127 ? -25.453 -7.277 -4.164 1 96.94 127 GLY A N 1
ATOM 1012 C CA . GLY A 1 127 ? -24.953 -6.59 -5.34 1 96.94 127 GLY A CA 1
ATOM 1013 C C . GLY A 1 127 ? -24.156 -5.344 -5.008 1 96.94 127 GLY A C 1
ATOM 1014 O O . GLY A 1 127 ? -23.469 -4.785 -5.871 1 96.94 127 GLY A O 1
ATOM 1015 N N . TYR A 1 128 ? -24.172 -4.914 -3.773 1 96.56 128 TYR A N 1
ATOM 1016 C CA . TYR A 1 128 ? -23.484 -3.684 -3.387 1 96.56 128 TYR A CA 1
ATOM 1017 C C . TYR A 1 128 ? -21.969 -3.857 -3.441 1 96.56 128 TYR A C 1
ATOM 1019 O O . TYR A 1 128 ? -21.25 -2.912 -3.752 1 96.56 128 TYR A O 1
ATOM 1027 N N . GLY A 1 129 ? -21.5 -5.051 -3.154 1 96.56 129 GLY A N 1
ATOM 1028 C CA . GLY A 1 129 ? -20.078 -5.344 -3.297 1 96.56 129 GLY A CA 1
ATOM 1029 C C . GLY A 1 129 ? -19.578 -5.172 -4.719 1 96.56 129 GLY A C 1
ATOM 1030 O O . GLY A 1 129 ? -18.5 -4.602 -4.934 1 96.56 129 GLY A O 1
ATOM 1031 N N . ASP A 1 130 ? -20.359 -5.621 -5.668 1 97.62 130 ASP A N 1
ATOM 1032 C CA . ASP A 1 130 ? -19.984 -5.469 -7.07 1 97.62 130 ASP A CA 1
ATOM 1033 C C . ASP A 1 130 ? -19.984 -3.996 -7.477 1 97.62 130 ASP A C 1
ATOM 1035 O O . ASP A 1 130 ? -19.078 -3.547 -8.18 1 97.62 130 ASP A O 1
ATOM 1039 N N . PHE A 1 131 ? -21.031 -3.355 -7.055 1 96.94 131 PHE A N 1
ATOM 1040 C CA . PHE A 1 131 ? -21.109 -1.926 -7.328 1 96.94 131 PHE A CA 1
ATOM 1041 C C . PHE A 1 131 ? -19.891 -1.195 -6.754 1 96.94 131 PHE A C 1
ATOM 1043 O O . PHE A 1 131 ? -19.266 -0.384 -7.441 1 96.94 131 PHE A O 1
ATOM 1050 N N . TRP A 1 132 ? -19.578 -1.513 -5.543 1 96.88 132 TRP A N 1
ATOM 1051 C CA . TRP A 1 132 ? -18.469 -0.912 -4.812 1 96.88 132 TRP A CA 1
ATOM 1052 C C . TRP A 1 132 ? -17.156 -1.137 -5.539 1 96.88 132 TRP A C 1
ATOM 1054 O O . TRP A 1 132 ? -16.406 -0.189 -5.785 1 96.88 132 TRP A O 1
ATOM 1064 N N . CYS A 1 133 ? -16.875 -2.375 -5.875 1 97.38 133 CYS A N 1
ATOM 1065 C CA . CYS A 1 133 ? -15.633 -2.73 -6.547 1 97.38 133 CYS A CA 1
ATOM 1066 C C . CYS A 1 133 ? -15.523 -2.039 -7.898 1 97.38 133 CYS A C 1
ATOM 1068 O O . CYS A 1 133 ? -14.477 -1.474 -8.234 1 97.38 133 CYS A O 1
ATOM 1070 N N . LYS A 1 134 ? -16.594 -2.055 -8.641 1 98.19 134 LYS A N 1
ATOM 1071 C CA . LYS A 1 134 ? -16.609 -1.375 -9.938 1 98.19 134 LYS A CA 1
ATOM 1072 C C . LYS A 1 134 ? -16.297 0.112 -9.773 1 98.19 134 LYS A C 1
ATOM 1074 O O . LYS A 1 134 ? -15.516 0.676 -10.539 1 98.19 134 LYS A O 1
ATOM 1079 N N . HIS A 1 135 ? -16.891 0.721 -8.781 1 97.56 135 HIS A N 1
ATOM 1080 C CA . HIS A 1 135 ? -16.734 2.146 -8.523 1 97.56 135 HIS A CA 1
ATOM 1081 C C . HIS A 1 135 ? -15.273 2.49 -8.234 1 97.56 135 HIS A C 1
ATOM 1083 O O . HIS A 1 135 ? -14.711 3.395 -8.852 1 97.56 135 HIS A O 1
ATOM 1089 N N . PHE A 1 136 ? -14.688 1.759 -7.395 1 97.19 136 PHE A N 1
ATOM 1090 C CA . PHE A 1 136 ? -13.359 2.137 -6.938 1 97.19 136 PHE A CA 1
ATOM 1091 C C . PHE A 1 136 ? -12.297 1.707 -7.949 1 97.19 136 PHE A C 1
ATOM 1093 O O . PHE A 1 136 ? -11.258 2.354 -8.078 1 97.19 136 PHE A O 1
ATOM 1100 N N . VAL A 1 137 ? -12.516 0.61 -8.688 1 98.25 137 VAL A N 1
ATOM 1101 C CA . VAL A 1 137 ? -11.609 0.275 -9.781 1 98.25 137 VAL A CA 1
ATOM 1102 C C . VAL A 1 137 ? -11.648 1.374 -10.836 1 98.25 137 VAL A C 1
ATOM 1104 O O . VAL A 1 137 ? -10.602 1.826 -11.312 1 98.25 137 VAL A O 1
ATOM 1107 N N . THR A 1 138 ? -12.836 1.838 -11.18 1 98.5 138 THR A N 1
ATOM 1108 C CA . THR A 1 138 ? -13.008 2.879 -12.188 1 98.5 138 THR A CA 1
ATOM 1109 C C . THR A 1 138 ? -12.289 4.16 -11.766 1 98.5 138 THR A C 1
ATOM 1111 O O . THR A 1 138 ? -11.508 4.723 -12.531 1 98.5 138 THR A O 1
ATOM 1114 N N . ARG A 1 139 ? -12.523 4.562 -10.555 1 96.94 139 ARG A N 1
ATOM 1115 C CA . ARG A 1 139 ? -11.867 5.754 -10.023 1 96.94 139 ARG A CA 1
ATOM 1116 C C . ARG A 1 139 ? -10.352 5.602 -10.062 1 96.94 139 ARG A C 1
ATOM 1118 O O . ARG A 1 139 ? -9.641 6.52 -10.484 1 96.94 139 ARG A O 1
ATOM 1125 N N . GLY A 1 140 ? -9.875 4.445 -9.625 1 98.12 140 GLY A N 1
ATOM 1126 C CA . GLY A 1 140 ? -8.445 4.172 -9.648 1 98.12 140 GLY A CA 1
ATOM 1127 C C . GLY A 1 140 ? -7.855 4.184 -11.047 1 98.12 140 GLY A C 1
ATOM 1128 O O . GLY A 1 140 ? -6.746 4.676 -11.25 1 98.12 140 GLY A O 1
ATOM 1129 N N . PHE A 1 141 ? -8.57 3.609 -11.992 1 98.81 141 PHE A N 1
ATOM 1130 C CA . PHE A 1 141 ? -8.078 3.51 -13.359 1 98.81 141 PHE A CA 1
ATOM 1131 C C . PHE A 1 141 ? -8.023 4.883 -14.016 1 98.81 141 PHE A C 1
ATOM 1133 O O . PHE A 1 141 ? -7.148 5.148 -14.836 1 98.81 141 PHE A O 1
ATOM 1140 N N . GLU A 1 142 ? -8.938 5.801 -13.664 1 98.62 142 GLU A N 1
ATOM 1141 C CA . GLU A 1 142 ? -8.883 7.164 -14.188 1 98.62 142 GLU A CA 1
ATOM 1142 C C . GLU A 1 142 ? -7.559 7.836 -13.852 1 98.62 142 GLU A C 1
ATOM 1144 O O . GLU A 1 142 ? -6.914 8.422 -14.727 1 98.62 142 GLU A O 1
ATOM 1149 N N . ALA A 1 143 ? -7.188 7.699 -12.664 1 98.38 143 ALA A N 1
ATOM 1150 C CA . ALA A 1 143 ? -5.914 8.273 -12.242 1 98.38 143 ALA A CA 1
ATOM 1151 C C . ALA A 1 143 ? -4.738 7.488 -12.82 1 98.38 143 ALA A C 1
ATOM 1153 O O . ALA A 1 143 ? -3.746 8.078 -13.258 1 98.38 143 ALA A O 1
ATOM 1154 N N . LEU A 1 144 ? -4.828 6.172 -12.82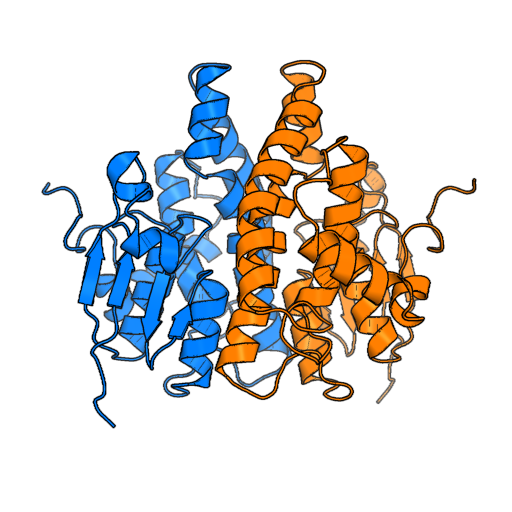8 1 98.88 144 LEU A N 1
ATOM 1155 C CA . LEU A 1 144 ? -3.754 5.316 -13.312 1 98.88 144 LEU A CA 1
ATOM 1156 C C . LEU A 1 144 ? -3.447 5.609 -14.781 1 98.88 144 LEU A C 1
ATOM 1158 O O . LEU A 1 144 ? -2.281 5.684 -15.172 1 98.88 144 LEU A O 1
ATOM 1162 N N . GLU A 1 145 ? -4.469 5.738 -15.586 1 98.94 145 GLU A N 1
ATOM 1163 C CA . GLU A 1 145 ? -4.293 6.059 -17 1 98.94 145 GLU A CA 1
ATOM 1164 C C . GLU A 1 145 ? -3.48 7.34 -17.172 1 98.94 145 GLU A C 1
ATOM 1166 O O . GLU A 1 145 ? -2.543 7.379 -17.969 1 98.94 145 GLU A O 1
ATOM 1171 N N . LYS A 1 146 ? -3.803 8.344 -16.391 1 98.69 146 LYS A N 1
ATOM 1172 C CA . LYS A 1 146 ? -3.098 9.617 -16.484 1 98.69 146 LYS A CA 1
ATOM 1173 C C . LYS A 1 146 ? -1.643 9.469 -16.047 1 98.69 146 LYS A C 1
ATOM 1175 O O . LYS A 1 146 ? -0.745 10.055 -16.656 1 98.69 146 LYS A O 1
ATOM 1180 N N . LEU A 1 147 ? -1.424 8.695 -15.031 1 98.5 147 LEU A N 1
ATOM 1181 C CA . LEU A 1 147 ? -0.061 8.43 -14.586 1 98.5 147 LEU A CA 1
ATOM 1182 C C . LEU A 1 147 ? 0.737 7.707 -15.672 1 98.5 147 LEU A C 1
ATOM 1184 O O . LEU A 1 147 ? 1.888 8.062 -15.938 1 98.5 147 LEU A O 1
ATOM 1188 N N . LEU A 1 148 ? 0.126 6.75 -16.25 1 98.88 148 LEU A N 1
ATOM 1189 C CA . LEU A 1 148 ? 0.83 5.941 -17.234 1 98.88 148 LEU A CA 1
ATOM 1190 C C . LEU A 1 148 ? 1.07 6.73 -18.516 1 98.88 148 LEU A C 1
ATOM 1192 O O . LEU A 1 148 ? 2.088 6.543 -19.188 1 98.88 148 LEU A O 1
ATOM 1196 N N . ILE A 1 149 ? 0.156 7.609 -18.875 1 98.75 149 ILE A N 1
ATOM 1197 C CA . ILE A 1 149 ? 0.394 8.492 -20 1 98.75 149 ILE A CA 1
ATOM 1198 C C . ILE A 1 149 ? 1.668 9.297 -19.766 1 98.75 149 ILE A C 1
ATOM 1200 O O . ILE A 1 149 ? 2.465 9.492 -20.688 1 98.75 149 ILE A O 1
ATOM 1204 N N . LYS A 1 150 ? 1.903 9.672 -18.609 1 98.06 150 LYS A N 1
ATOM 1205 C CA . LYS A 1 150 ? 3.014 10.555 -18.25 1 98.06 150 LYS A CA 1
ATOM 1206 C C . LYS A 1 150 ? 4.332 9.781 -18.203 1 98.06 150 LYS A C 1
ATOM 1208 O O . LYS A 1 150 ? 5.379 10.305 -18.578 1 98.06 150 LYS A O 1
ATOM 1213 N N . HIS A 1 151 ? 4.297 8.508 -17.797 1 98.38 151 HIS A N 1
ATOM 1214 C CA . HIS A 1 151 ? 5.555 7.887 -17.406 1 98.38 151 HIS A CA 1
ATOM 1215 C C . HIS A 1 151 ? 5.891 6.699 -18.297 1 98.38 151 HIS A C 1
ATOM 1217 O O . HIS A 1 151 ? 7.035 6.242 -18.328 1 98.38 151 HIS A O 1
ATOM 1223 N N . SER A 1 152 ? 4.938 6.191 -19 1 98.69 152 SER A N 1
ATOM 1224 C CA . SER A 1 152 ? 5.109 4.898 -19.672 1 98.69 152 SER A CA 1
ATOM 1225 C C . SER A 1 152 ? 5.867 5.047 -20.984 1 98.69 152 SER A C 1
ATOM 1227 O O . SER A 1 152 ? 5.879 6.125 -21.578 1 98.69 152 SER A O 1
ATOM 1229 N N . GLY A 1 153 ? 6.625 4.121 -21.281 1 98.5 153 GLY A N 1
ATOM 1230 C CA . GLY A 1 153 ? 7.039 3.744 -22.625 1 98.5 153 GLY A CA 1
ATOM 1231 C C . GLY A 1 153 ? 6.457 2.42 -23.078 1 98.5 153 GLY A C 1
ATOM 1232 O O . GLY A 1 153 ? 5.234 2.256 -23.125 1 98.5 153 GLY A O 1
ATOM 1233 N N . THR A 1 154 ? 7.355 1.463 -23.281 1 98.69 154 THR A N 1
ATOM 1234 C CA . THR A 1 154 ? 6.875 0.111 -23.531 1 98.69 154 THR A CA 1
ATOM 1235 C C . THR A 1 154 ? 6.199 -0.475 -22.297 1 98.69 154 THR A C 1
ATOM 1237 O O . THR A 1 154 ? 5.203 -1.189 -22.406 1 98.69 154 THR A O 1
ATOM 1240 N N . PHE A 1 155 ? 6.723 -0.112 -21.203 1 98.88 155 PHE A N 1
ATOM 1241 C CA . PHE A 1 155 ? 6.227 -0.605 -19.922 1 98.88 155 PHE A CA 1
ATOM 1242 C C . PHE A 1 155 ? 5.656 0.535 -19.078 1 98.88 155 PHE A C 1
ATOM 1244 O O . PHE A 1 155 ? 5.473 1.646 -19.578 1 98.88 155 PHE A O 1
ATOM 1251 N N . CYS A 1 156 ? 5.254 0.27 -17.844 1 98.94 156 CYS A N 1
ATOM 1252 C CA . CYS A 1 156 ? 4.602 1.259 -16.984 1 98.94 156 CYS A CA 1
ATOM 1253 C C . CYS A 1 156 ? 5.496 2.473 -16.781 1 98.94 156 CYS A C 1
ATOM 1255 O O . CYS A 1 156 ? 5.004 3.592 -16.625 1 98.94 156 CYS A O 1
ATOM 1257 N N . VAL A 1 157 ? 6.812 2.199 -16.672 1 98.81 157 VAL A N 1
ATOM 1258 C CA . VAL A 1 157 ? 7.777 3.283 -16.531 1 98.81 157 VAL A CA 1
ATOM 1259 C C . VAL A 1 157 ? 8.891 3.119 -17.562 1 98.81 157 VAL A C 1
ATOM 1261 O O . VAL A 1 157 ? 9.82 2.33 -17.375 1 98.81 157 VAL A O 1
ATOM 1264 N N . GLY A 1 158 ? 8.805 3.852 -18.609 1 98.44 158 GLY A N 1
ATOM 1265 C CA . GLY A 1 158 ? 9.828 3.826 -19.641 1 98.44 158 GLY A CA 1
ATOM 1266 C C . GLY A 1 158 ? 9.898 2.506 -20.375 1 98.44 158 GLY A C 1
ATOM 1267 O O . GLY A 1 158 ? 8.867 1.926 -20.719 1 98.44 158 GLY A O 1
ATOM 1268 N N . GLU A 1 159 ? 11.156 2.07 -20.594 1 98.25 159 GLU A N 1
ATOM 1269 C CA . GLU A 1 159 ? 11.367 0.974 -21.531 1 98.25 159 GLU A CA 1
ATOM 1270 C C . GLU A 1 159 ? 11.828 -0.29 -20.812 1 98.25 159 GLU A C 1
ATOM 1272 O O . GLU A 1 159 ? 12.164 -1.288 -21.453 1 98.25 159 GLU A O 1
ATOM 1277 N N . GLN A 1 160 ? 11.836 -0.203 -19.547 1 97.06 160 GLN A N 1
ATOM 1278 C CA . GLN A 1 160 ? 12.289 -1.357 -18.781 1 97.06 160 GLN A CA 1
ATOM 1279 C C . GLN A 1 160 ? 11.188 -1.878 -17.859 1 97.06 160 GLN A C 1
ATOM 1281 O O . GLN A 1 160 ? 10.516 -1.096 -17.188 1 97.06 160 GLN A O 1
ATOM 1286 N N . LEU A 1 161 ? 11.07 -3.215 -17.922 1 98.5 161 LEU A N 1
ATOM 1287 C CA . LEU A 1 161 ? 10.133 -3.879 -17.016 1 98.5 161 LEU A CA 1
ATOM 1288 C C . LEU A 1 161 ? 10.484 -3.58 -15.562 1 98.5 161 LEU A C 1
ATOM 1290 O O . LEU A 1 161 ? 11.656 -3.609 -15.18 1 98.5 161 LEU A O 1
ATOM 1294 N N . SER A 1 162 ? 9.508 -3.221 -14.789 1 98.56 162 SER A N 1
ATOM 1295 C CA . SER A 1 162 ? 9.742 -2.893 -13.383 1 98.56 162 SER A CA 1
ATOM 1296 C C . SER A 1 162 ? 8.641 -3.453 -12.492 1 98.56 162 SER A C 1
ATOM 1298 O O . SER A 1 162 ? 7.711 -4.098 -12.977 1 98.56 162 SER A O 1
ATOM 1300 N N . ILE A 1 163 ? 8.742 -3.199 -11.195 1 98.81 163 ILE A N 1
ATOM 1301 C CA . ILE A 1 163 ? 7.809 -3.633 -10.164 1 98.81 163 ILE A CA 1
ATOM 1302 C C . ILE A 1 163 ? 6.402 -3.146 -10.508 1 98.81 163 ILE A C 1
ATOM 1304 O O . ILE A 1 163 ? 5.414 -3.822 -10.211 1 98.81 163 ILE A O 1
ATOM 1308 N N . ALA A 1 164 ? 6.266 -2.016 -11.164 1 98.94 164 ALA A N 1
ATOM 1309 C CA . ALA A 1 164 ? 4.961 -1.471 -11.531 1 98.94 164 ALA A CA 1
ATOM 1310 C C . ALA A 1 164 ? 4.227 -2.408 -12.484 1 98.94 164 ALA A C 1
ATOM 1312 O O . ALA A 1 164 ? 3.021 -2.627 -12.344 1 98.94 164 ALA A O 1
ATOM 1313 N N . ASP A 1 165 ? 4.926 -2.979 -13.406 1 98.94 165 ASP A N 1
ATOM 1314 C CA . ASP A 1 165 ? 4.336 -3.836 -14.43 1 98.94 165 ASP A CA 1
ATOM 1315 C C . ASP A 1 165 ? 3.768 -5.113 -13.812 1 98.94 165 ASP A C 1
ATOM 1317 O O . ASP A 1 165 ? 2.824 -5.699 -14.352 1 98.94 165 ASP A O 1
ATOM 1321 N N . LEU A 1 166 ? 4.316 -5.551 -12.695 1 98.94 166 LEU A N 1
ATOM 1322 C CA . LEU A 1 166 ? 3.898 -6.793 -12.062 1 98.94 166 LEU A CA 1
ATOM 1323 C C . LEU A 1 166 ? 2.504 -6.648 -11.461 1 98.94 166 LEU A C 1
ATOM 1325 O O . LEU A 1 166 ? 1.837 -7.648 -11.18 1 98.94 166 LEU A O 1
ATOM 1329 N N . ASN A 1 167 ? 2.076 -5.465 -11.227 1 98.88 167 ASN A N 1
ATOM 1330 C CA . ASN A 1 167 ? 0.814 -5.211 -10.547 1 98.88 167 ASN A CA 1
ATOM 1331 C C . ASN A 1 167 ? -0.336 -5.035 -11.531 1 98.88 167 ASN A C 1
ATOM 1333 O O . ASN A 1 167 ? -1.505 -5.125 -11.148 1 98.88 167 ASN A O 1
ATOM 1337 N N . LEU A 1 168 ? -0.053 -4.812 -12.789 1 98.88 168 LEU A N 1
ATOM 1338 C CA . LEU A 1 168 ? -1.051 -4.359 -13.758 1 98.88 168 LEU A CA 1
ATOM 1339 C C . LEU A 1 168 ? -1.964 -5.508 -14.172 1 98.88 168 LEU A C 1
ATOM 1341 O O . LEU A 1 168 ? -3.186 -5.352 -14.211 1 98.88 168 LEU A O 1
ATOM 1345 N N . PRO A 1 169 ? -1.438 -6.719 -14.406 1 98.81 169 PRO A N 1
ATOM 1346 C CA . PRO A 1 169 ? -2.297 -7.785 -14.93 1 98.81 169 PRO A CA 1
ATOM 1347 C C . PRO A 1 169 ? -3.447 -8.133 -13.992 1 98.81 169 PRO A C 1
ATOM 1349 O O . PRO A 1 169 ? -4.594 -8.258 -14.43 1 98.81 169 PRO A O 1
ATOM 1352 N N . SER A 1 170 ? -3.178 -8.258 -12.727 1 98.56 170 SER A N 1
ATOM 1353 C CA . SER A 1 170 ? -4.195 -8.719 -11.789 1 98.56 170 SER A CA 1
ATOM 1354 C C . SER A 1 170 ? -5.312 -7.688 -11.641 1 98.56 170 SER A C 1
ATOM 1356 O O . SER A 1 170 ? -6.484 -8.047 -11.508 1 98.56 170 SER A O 1
ATOM 1358 N N . ILE A 1 171 ? -4.984 -6.398 -11.625 1 98.75 171 ILE A N 1
ATOM 1359 C CA . ILE A 1 171 ? -6.012 -5.383 -11.406 1 98.75 171 ILE A CA 1
ATOM 1360 C C . ILE A 1 171 ? -6.891 -5.266 -12.648 1 98.75 171 ILE A C 1
ATOM 1362 O O . ILE A 1 171 ? -8.086 -4.973 -12.547 1 98.75 171 ILE A O 1
ATOM 1366 N N . ILE A 1 172 ? -6.305 -5.473 -13.828 1 98.69 172 ILE A N 1
ATOM 1367 C CA . ILE A 1 172 ? -7.086 -5.488 -15.062 1 98.69 172 ILE A CA 1
ATOM 1368 C C . ILE A 1 172 ? -8.023 -6.691 -15.062 1 98.69 172 ILE A C 1
ATOM 1370 O O . ILE A 1 172 ? -9.18 -6.586 -15.492 1 98.69 172 ILE A O 1
ATOM 1374 N N . PHE A 1 173 ? -7.547 -7.812 -14.625 1 97.94 173 PHE A N 1
ATOM 1375 C CA . PHE A 1 173 ? -8.383 -9 -14.469 1 97.94 173 PHE A CA 1
ATOM 1376 C C . PHE A 1 173 ? -9.586 -8.703 -13.586 1 97.94 173 PHE A C 1
ATOM 1378 O O . PHE A 1 173 ? -10.711 -9.062 -13.914 1 97.94 173 PHE A O 1
ATOM 1385 N N . ASN A 1 174 ? -9.367 -8.031 -12.461 1 97.38 174 ASN A N 1
ATOM 1386 C CA . ASN A 1 174 ? -10.445 -7.641 -11.555 1 97.38 174 ASN A CA 1
ATOM 1387 C C . ASN A 1 174 ? -11.43 -6.691 -12.227 1 97.38 174 ASN A C 1
ATOM 1389 O O . ASN A 1 174 ? -12.641 -6.777 -12 1 97.38 174 ASN A O 1
ATOM 1393 N N . ALA A 1 175 ? -10.875 -5.734 -12.992 1 98.25 175 ALA A N 1
ATOM 1394 C CA . ALA A 1 175 ? -11.742 -4.812 -13.727 1 98.25 175 ALA A CA 1
ATOM 1395 C C . ALA A 1 175 ? -12.727 -5.574 -14.609 1 98.25 175 ALA A C 1
ATOM 1397 O O . ALA A 1 175 ? -13.898 -5.207 -14.703 1 98.25 175 ALA A O 1
ATOM 1398 N N . LYS A 1 176 ? -12.219 -6.602 -15.258 1 97 176 LYS A N 1
ATOM 1399 C CA . LYS A 1 176 ? -13.078 -7.422 -16.109 1 97 176 LYS A CA 1
ATOM 1400 C C . LYS A 1 176 ? -14.141 -8.148 -15.273 1 97 176 LYS A C 1
ATOM 1402 O O . LYS A 1 176 ? -15.305 -8.203 -15.664 1 97 176 LYS A O 1
ATOM 1407 N N . ILE A 1 177 ? -13.789 -8.695 -14.148 1 96.12 177 ILE A N 1
ATOM 1408 C CA . ILE A 1 177 ? -14.703 -9.398 -13.25 1 96.12 177 ILE A CA 1
ATOM 1409 C C . ILE A 1 177 ? -15.852 -8.461 -12.859 1 96.12 177 ILE A C 1
ATOM 1411 O O . ILE A 1 177 ? -17.016 -8.875 -12.828 1 96.12 177 ILE A O 1
ATOM 1415 N N . TYR A 1 178 ? -15.531 -7.207 -12.625 1 97.44 178 TYR A N 1
ATOM 1416 C CA . TYR A 1 178 ? -16.531 -6.27 -12.133 1 97.44 178 TYR A CA 1
ATOM 1417 C C . TYR A 1 178 ? -17.125 -5.449 -13.273 1 97.44 178 TYR A C 1
ATOM 1419 O O . TYR A 1 178 ? -17.781 -4.434 -13.039 1 97.44 178 TYR A O 1
ATOM 1427 N N . LYS A 1 179 ? -16.766 -5.832 -14.508 1 98 179 LYS A N 1
ATOM 1428 C CA . LYS A 1 179 ? -17.375 -5.305 -15.727 1 98 179 LYS A CA 1
ATOM 1429 C C . LYS A 1 179 ? -17.078 -3.818 -15.891 1 98 179 LYS A C 1
ATOM 1431 O O . LYS A 1 179 ? -17.953 -3.043 -16.281 1 98 179 LYS A O 1
ATOM 1436 N N . VAL A 1 180 ? -15.945 -3.447 -15.555 1 98.69 180 VAL A N 1
ATOM 1437 C CA . VAL A 1 180 ? -15.484 -2.088 -15.812 1 98.69 180 VAL A CA 1
ATOM 1438 C C . VAL A 1 180 ? -15.273 -1.89 -17.312 1 98.69 180 VAL A C 1
ATOM 1440 O O . VAL A 1 180 ? -14.703 -2.75 -17.984 1 98.69 180 VAL A O 1
ATOM 1443 N N . ASP A 1 181 ? -15.781 -0.776 -17.875 1 98.62 181 ASP A N 1
ATOM 1444 C CA . ASP A 1 181 ? -15.492 -0.407 -19.25 1 98.62 181 ASP A CA 1
ATOM 1445 C C . ASP A 1 181 ? -14.023 -0.027 -19.422 1 98.62 181 ASP A C 1
ATOM 1447 O O . ASP A 1 181 ? -13.539 0.909 -18.781 1 98.62 181 ASP A O 1
ATOM 1451 N N . MET A 1 182 ? -13.344 -0.725 -20.266 1 98.69 182 MET A N 1
ATOM 1452 C CA . MET A 1 182 ? -11.906 -0.518 -20.406 1 98.69 182 MET A CA 1
ATOM 1453 C C . MET A 1 182 ? -11.594 0.426 -21.562 1 98.69 182 MET A C 1
ATOM 1455 O O . MET A 1 182 ? -10.445 0.805 -21.766 1 98.69 182 MET A O 1
ATOM 1459 N N . THR A 1 183 ? -12.531 0.929 -22.25 1 98.69 183 THR A N 1
ATOM 1460 C CA . THR A 1 183 ? -12.375 1.747 -23.453 1 98.69 183 THR A CA 1
ATOM 1461 C C . THR A 1 183 ? -11.648 3.049 -23.125 1 98.69 183 THR A C 1
ATOM 1463 O O . THR A 1 183 ? -10.797 3.498 -23.891 1 98.69 183 THR A O 1
ATOM 1466 N N . PRO A 1 184 ? -11.891 3.664 -21.969 1 98.75 184 PRO A N 1
ATOM 1467 C CA . PRO A 1 184 ? -11.258 4.957 -21.688 1 98.75 184 PRO A CA 1
ATOM 1468 C C . PRO A 1 184 ? -9.797 4.82 -21.266 1 98.75 184 PRO A C 1
ATOM 1470 O O . PRO A 1 184 ? -9.148 5.816 -20.953 1 98.75 184 PRO A O 1
ATOM 1473 N N . TYR A 1 185 ? -9.281 3.609 -21.344 1 98.81 185 TYR A N 1
ATOM 1474 C CA . TYR A 1 185 ? -7.953 3.396 -20.781 1 98.81 185 TYR A CA 1
ATOM 1475 C C . TYR A 1 185 ? -7.031 2.729 -21.797 1 98.81 185 TYR A C 1
ATOM 1477 O O . TYR A 1 185 ? -6.508 1.641 -21.547 1 98.81 185 TYR A O 1
ATOM 1485 N N . PRO A 1 186 ? -6.723 3.404 -22.875 1 98.88 186 PRO A N 1
ATOM 1486 C CA . PRO A 1 186 ? -5.934 2.789 -23.953 1 98.88 186 PRO A CA 1
ATOM 1487 C C . PRO A 1 186 ? -4.492 2.512 -23.531 1 98.88 186 PRO A C 1
ATOM 1489 O O . PRO A 1 186 ? -3.887 1.54 -24 1 98.88 186 PRO A O 1
ATOM 1492 N N . THR A 1 187 ? -3.879 3.375 -22.703 1 98.94 187 THR A N 1
ATOM 1493 C CA . THR A 1 187 ? -2.504 3.145 -22.281 1 98.94 187 THR A CA 1
ATOM 1494 C C . THR A 1 187 ? -2.412 1.896 -21.406 1 98.94 187 THR A C 1
ATOM 1496 O O . THR A 1 187 ? -1.509 1.075 -21.578 1 98.94 187 THR A O 1
ATOM 1499 N N . ILE A 1 188 ? -3.342 1.771 -20.469 1 98.94 188 ILE A N 1
ATOM 1500 C CA . ILE A 1 188 ? -3.412 0.574 -19.641 1 98.94 188 ILE A CA 1
ATOM 1501 C C . ILE A 1 188 ? -3.533 -0.664 -20.531 1 98.94 188 ILE A C 1
ATOM 1503 O O . ILE A 1 188 ? -2.797 -1.637 -20.359 1 98.94 188 ILE A O 1
ATOM 1507 N N . ASN A 1 189 ? -4.414 -0.621 -21.484 1 98.81 189 ASN A N 1
ATOM 1508 C CA . ASN A 1 189 ? -4.664 -1.755 -22.375 1 98.81 189 ASN A CA 1
ATOM 1509 C C . ASN A 1 189 ? -3.418 -2.121 -23.172 1 98.81 189 ASN A C 1
ATOM 1511 O O . ASN A 1 189 ? -3.1 -3.301 -23.328 1 98.81 189 ASN A O 1
ATOM 1515 N N . ARG A 1 190 ? -2.754 -1.14 -23.656 1 98.88 190 ARG A N 1
ATOM 1516 C CA . ARG A 1 190 ? -1.556 -1.369 -24.453 1 98.88 190 ARG A CA 1
ATOM 1517 C C . ARG A 1 190 ? -0.478 -2.072 -23.641 1 98.88 190 ARG A C 1
ATOM 1519 O O . ARG A 1 190 ? 0.12 -3.049 -24.094 1 98.88 190 ARG A O 1
ATOM 1526 N N . ILE A 1 191 ? -0.21 -1.539 -22.484 1 98.94 191 ILE A N 1
ATOM 1527 C CA . ILE A 1 191 ? 0.823 -2.123 -21.641 1 98.94 191 ILE A CA 1
ATOM 1528 C C . ILE A 1 191 ? 0.427 -3.543 -21.234 1 98.94 191 ILE A C 1
ATOM 1530 O O . ILE A 1 191 ? 1.262 -4.453 -21.25 1 98.94 191 ILE A O 1
ATOM 1534 N N . ALA A 1 192 ? -0.806 -3.711 -20.922 1 98.69 192 ALA A N 1
ATOM 1535 C CA . ALA A 1 192 ? -1.303 -5.035 -20.562 1 98.69 192 ALA A CA 1
ATOM 1536 C C . ALA A 1 192 ? -1.044 -6.039 -21.688 1 98.69 192 ALA A C 1
ATOM 1538 O O . ALA A 1 192 ? -0.62 -7.168 -21.422 1 98.69 192 ALA A O 1
ATOM 1539 N N . ALA A 1 193 ? -1.36 -5.668 -22.859 1 98.69 193 ALA A N 1
ATOM 1540 C CA . ALA A 1 193 ? -1.145 -6.535 -24.016 1 98.69 193 ALA A CA 1
ATOM 1541 C C . ALA A 1 193 ? 0.332 -6.891 -24.172 1 98.69 193 ALA A C 1
ATOM 1543 O O . ALA A 1 193 ? 0.673 -8.039 -24.469 1 98.69 193 ALA A O 1
ATOM 1544 N N . THR A 1 194 ? 1.172 -5.949 -23.969 1 98.88 194 THR A N 1
ATOM 1545 C CA . THR A 1 194 ? 2.613 -6.168 -24.031 1 98.88 194 THR A CA 1
ATOM 1546 C C . THR A 1 194 ? 3.045 -7.188 -22.984 1 98.88 194 THR A C 1
ATOM 1548 O O . THR A 1 194 ? 3.781 -8.125 -23.281 1 98.88 194 THR A O 1
ATOM 1551 N N . LEU A 1 195 ? 2.582 -7.027 -21.797 1 98.94 195 LEU A N 1
ATOM 1552 C CA . LEU A 1 195 ? 2.965 -7.891 -20.688 1 98.94 195 LEU A CA 1
ATOM 1553 C C . LEU A 1 195 ? 2.469 -9.32 -20.906 1 98.94 195 LEU A C 1
ATOM 1555 O O . LEU A 1 195 ? 3.148 -10.281 -20.547 1 98.94 195 LEU A O 1
ATOM 1559 N N . ALA A 1 196 ? 1.338 -9.445 -21.516 1 98.69 196 ALA A N 1
ATOM 1560 C CA . ALA A 1 196 ? 0.699 -10.742 -21.703 1 98.69 196 ALA A CA 1
ATOM 1561 C C . ALA A 1 196 ? 1.516 -11.625 -22.641 1 98.69 196 ALA A C 1
ATOM 1563 O O . ALA A 1 196 ? 1.338 -12.844 -22.672 1 98.69 196 ALA A O 1
ATOM 1564 N N . GLU A 1 197 ? 2.391 -11.039 -23.375 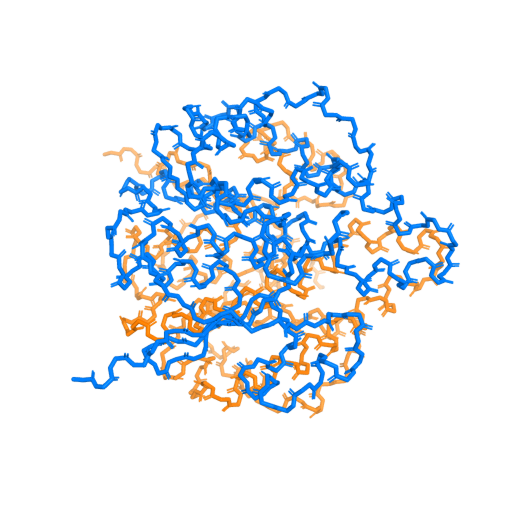1 98.69 197 GLU A N 1
ATOM 1565 C CA . GLU A 1 197 ? 3.191 -11.781 -24.344 1 98.69 197 GLU A CA 1
ATOM 1566 C C . GLU A 1 197 ? 4.48 -12.305 -23.703 1 98.69 197 GLU A C 1
ATOM 1568 O O . GLU A 1 197 ? 5.188 -13.117 -24.297 1 98.69 197 GLU A O 1
ATOM 1573 N N . ILE A 1 198 ? 4.789 -11.883 -22.578 1 98.81 198 ILE A N 1
ATOM 1574 C CA . ILE A 1 198 ? 6.027 -12.258 -21.906 1 98.81 198 ILE A CA 1
ATOM 1575 C C . ILE A 1 198 ? 5.863 -13.625 -21.25 1 98.81 198 ILE A C 1
ATOM 1577 O O . ILE A 1 198 ? 4.953 -13.828 -20.438 1 98.81 198 ILE A O 1
ATOM 1581 N N . PRO A 1 199 ? 6.754 -14.57 -21.438 1 98.81 199 PRO A N 1
ATOM 1582 C CA . PRO A 1 199 ? 6.594 -15.945 -20.953 1 98.81 199 PRO A CA 1
ATOM 1583 C C . PRO A 1 199 ? 6.445 -16.031 -19.438 1 98.81 199 PRO A C 1
ATOM 1585 O O . PRO A 1 199 ? 5.648 -16.828 -18.938 1 98.81 199 PRO A O 1
ATOM 1588 N N . GLN A 1 200 ? 7.172 -15.273 -18.703 1 98.88 200 GLN A N 1
ATOM 1589 C CA . GLN A 1 200 ? 7.125 -15.305 -17.25 1 98.88 200 GLN A CA 1
ATOM 1590 C C . GLN A 1 200 ? 5.766 -14.836 -16.734 1 98.88 200 GLN A C 1
ATOM 1592 O O . GLN A 1 200 ? 5.285 -15.32 -15.711 1 98.88 200 GLN A O 1
ATOM 1597 N N . PHE A 1 201 ? 5.137 -13.875 -17.438 1 98.94 201 PHE A N 1
ATOM 1598 C CA . PHE A 1 201 ? 3.783 -13.445 -17.094 1 98.94 201 PHE A CA 1
ATOM 1599 C C . PHE A 1 201 ? 2.773 -14.539 -17.422 1 98.94 201 PHE A C 1
ATOM 1601 O O . PHE A 1 201 ? 1.831 -14.766 -16.656 1 98.94 201 PHE A O 1
ATOM 1608 N N . GLN A 1 202 ? 2.979 -15.234 -18.5 1 98.81 202 GLN A N 1
ATOM 1609 C CA . GLN A 1 202 ? 2.113 -16.344 -18.859 1 98.81 202 GLN A CA 1
ATOM 1610 C C . GLN A 1 202 ? 2.207 -17.484 -17.844 1 98.81 202 GLN A C 1
ATOM 1612 O O . GLN A 1 202 ? 1.19 -18.047 -17.453 1 98.81 202 GLN A O 1
ATOM 1617 N N . ALA A 1 203 ? 3.387 -17.734 -17.406 1 98.44 203 ALA A N 1
ATOM 1618 C CA . ALA A 1 203 ? 3.617 -18.828 -16.453 1 98.44 203 ALA A CA 1
ATOM 1619 C C . ALA A 1 203 ? 2.953 -18.531 -15.117 1 98.44 203 ALA A C 1
ATOM 1621 O O . ALA A 1 203 ? 2.584 -19.453 -14.383 1 98.44 203 ALA A O 1
ATOM 1622 N N . ALA A 1 204 ? 2.781 -17.266 -14.805 1 98.69 204 ALA A N 1
ATOM 1623 C CA . ALA A 1 204 ? 2.248 -16.844 -13.508 1 98.69 204 ALA A CA 1
ATOM 1624 C C . ALA A 1 204 ? 0.733 -16.672 -13.57 1 98.69 204 ALA A C 1
ATOM 1626 O O . ALA A 1 204 ? 0.089 -16.422 -12.547 1 98.69 204 ALA A O 1
ATOM 1627 N N . HIS A 1 205 ? 0.14 -16.797 -14.727 1 98.56 205 HIS A N 1
ATOM 1628 C CA . HIS A 1 205 ? -1.279 -16.516 -14.922 1 98.56 205 HIS A CA 1
ATOM 1629 C C . HIS A 1 205 ? -2.141 -17.406 -14.039 1 98.56 205 HIS A C 1
ATOM 1631 O O . HIS A 1 205 ? -1.847 -18.594 -13.883 1 98.56 205 HIS A O 1
ATOM 1637 N N . PRO A 1 206 ? -3.229 -16.859 -13.461 1 97.88 206 PRO A N 1
ATOM 1638 C CA . PRO A 1 206 ? -4.078 -17.641 -12.562 1 97.88 206 PRO A CA 1
ATOM 1639 C C . PRO A 1 206 ? -4.586 -18.938 -13.203 1 97.88 206 PRO A C 1
ATOM 1641 O O . PRO A 1 206 ? -4.68 -19.969 -12.523 1 97.88 206 PRO A O 1
ATOM 1644 N N . ASP A 1 207 ? -4.816 -18.984 -14.445 1 97 207 ASP A N 1
ATOM 1645 C CA . ASP A 1 207 ? -5.465 -20.109 -15.125 1 97 207 ASP A CA 1
ATOM 1646 C C . ASP A 1 207 ? -4.551 -21.328 -15.18 1 97 207 ASP A C 1
ATOM 1648 O O . ASP A 1 207 ? -5.008 -22.438 -15.422 1 97 207 ASP A O 1
ATOM 1652 N N . VAL A 1 208 ? -3.277 -21.125 -14.961 1 97.62 208 VAL A N 1
ATOM 1653 C CA . VAL A 1 208 ? -2.357 -22.234 -15.148 1 97.62 208 VAL A CA 1
ATOM 1654 C C . VAL A 1 208 ? -1.771 -22.641 -13.797 1 97.62 208 VAL A C 1
ATOM 1656 O O . VAL A 1 208 ? -0.786 -23.391 -13.742 1 97.62 208 VAL A O 1
ATOM 1659 N N . GLN A 1 209 ? -2.295 -22.078 -12.703 1 98.12 209 GLN A N 1
ATOM 1660 C CA . GLN A 1 209 ? -1.806 -22.438 -11.383 1 98.12 209 GLN A CA 1
ATOM 1661 C C . GLN A 1 209 ? -2.389 -23.781 -10.93 1 98.12 209 GLN A C 1
ATOM 1663 O O . GLN A 1 209 ? -3.459 -24.188 -11.383 1 98.12 209 GLN A O 1
ATOM 1668 N N . PRO A 1 210 ? -1.692 -24.438 -10.039 1 97.38 210 PRO A N 1
ATOM 1669 C CA . PRO A 1 210 ? -2.07 -25.797 -9.672 1 97.38 210 PRO A CA 1
ATOM 1670 C C . PRO A 1 210 ? -3.441 -25.875 -9.008 1 97.38 210 PRO A C 1
ATOM 1672 O O . PRO A 1 210 ? -4.094 -26.922 -9.039 1 97.38 210 PRO A O 1
ATOM 1675 N N . ASP A 1 211 ? -3.885 -24.828 -8.312 1 97.25 211 ASP A N 1
ATOM 1676 C CA . ASP A 1 211 ? -5.148 -24.844 -7.582 1 97.25 211 ASP A CA 1
ATOM 1677 C C . ASP A 1 211 ? -6.246 -24.109 -8.359 1 97.25 211 ASP A C 1
ATOM 1679 O O . ASP A 1 211 ? -7.301 -23.812 -7.805 1 97.25 211 ASP A O 1
ATOM 1683 N N . ALA A 1 212 ? -5.93 -23.781 -9.656 1 96.69 212 ALA A N 1
ATOM 1684 C CA . ALA A 1 212 ? -6.973 -23.203 -10.5 1 96.69 212 ALA A CA 1
ATOM 1685 C C . ALA A 1 212 ? -8.086 -24.219 -10.773 1 96.69 212 ALA A C 1
ATOM 1687 O O . ALA A 1 212 ? -7.812 -25.391 -10.992 1 96.69 212 ALA A O 1
ATOM 1688 N N . PRO A 1 213 ? -9.273 -23.734 -10.742 1 92.31 213 PRO A N 1
ATOM 1689 C CA . PRO A 1 213 ? -10.336 -24.672 -11.102 1 92.31 213 PRO A CA 1
ATOM 1690 C C . PRO A 1 213 ? -10.172 -25.219 -12.516 1 92.31 213 PRO A C 1
ATOM 1692 O O . PRO A 1 213 ? -9.68 -24.531 -13.406 1 92.31 213 PRO A O 1
ATOM 1695 N N . LYS A 1 214 ? -10.266 -26.484 -12.633 1 82.81 214 LYS A N 1
ATOM 1696 C CA . LYS A 1 214 ? -10.18 -27.141 -13.938 1 82.81 214 LYS A CA 1
ATOM 1697 C C . LYS A 1 214 ? -11.375 -26.797 -14.805 1 82.81 214 LYS A C 1
ATOM 1699 O O . LYS A 1 214 ? -12.5 -26.656 -14.305 1 82.81 214 LYS A O 1
ATOM 1704 N N . SER A 1 215 ? -11.062 -25.891 -16 1 60.91 215 SER A N 1
ATOM 1705 C CA . SER A 1 215 ? -12.148 -25.688 -16.953 1 60.91 215 SER A CA 1
ATOM 1706 C C . SER A 1 215 ? -12.695 -27 -17.484 1 60.91 215 SER A C 1
ATOM 1708 O O . SER A 1 215 ? -11.969 -28 -17.547 1 60.91 215 SER A O 1
ATOM 1710 N N . MET B 1 1 ? 23.031 24.828 -8.969 1 37.31 1 MET B N 1
ATOM 1711 C CA . MET B 1 1 ? 21.844 24.109 -9.414 1 37.31 1 MET B CA 1
ATOM 1712 C C . MET B 1 1 ? 20.594 24.656 -8.758 1 37.31 1 MET B C 1
ATOM 1714 O O . MET B 1 1 ? 20.547 24.812 -7.535 1 37.31 1 MET B O 1
ATOM 1718 N N . SER B 1 2 ? 19.938 25.594 -9.188 1 45.69 2 SER B N 1
ATOM 1719 C CA . SER B 1 2 ? 18.922 26.453 -8.594 1 45.69 2 SER B CA 1
ATOM 1720 C C . SER B 1 2 ? 17.984 25.656 -7.684 1 45.69 2 SER B C 1
ATOM 1722 O O . SER B 1 2 ? 17.312 24.734 -8.141 1 45.69 2 SER B O 1
ATOM 1724 N N . THR B 1 3 ? 18.406 25.141 -6.418 1 59.09 3 THR B N 1
ATOM 1725 C CA . THR B 1 3 ? 17.875 24.125 -5.52 1 59.09 3 THR B CA 1
ATOM 1726 C C . THR B 1 3 ? 16.531 24.578 -4.93 1 59.09 3 THR B C 1
ATOM 1728 O O . THR B 1 3 ? 16.5 25.297 -3.924 1 59.09 3 THR B O 1
ATOM 1731 N N . THR B 1 4 ? 15.414 24.688 -5.805 1 82.81 4 THR B N 1
ATOM 1732 C CA . THR B 1 4 ? 14.078 25.109 -5.398 1 82.81 4 THR B CA 1
ATOM 1733 C C . THR B 1 4 ? 13.617 24.328 -4.168 1 82.81 4 THR B C 1
ATOM 1735 O O . THR B 1 4 ? 13.883 23.125 -4.051 1 82.81 4 THR B O 1
ATOM 1738 N N . LYS B 1 5 ? 13.219 25.156 -3.244 1 95.44 5 LYS B N 1
ATOM 1739 C CA . LYS B 1 5 ? 12.695 24.609 -1.991 1 95.44 5 LYS B CA 1
ATOM 1740 C C . LYS B 1 5 ? 11.602 23.578 -2.252 1 95.44 5 LYS B C 1
ATOM 1742 O O . LYS B 1 5 ? 10.688 23.812 -3.041 1 95.44 5 LYS B O 1
ATOM 1747 N N . PRO B 1 6 ? 11.742 22.406 -1.743 1 98.44 6 PRO B N 1
ATOM 1748 C CA . PRO B 1 6 ? 10.68 21.406 -1.899 1 98.44 6 PRO B CA 1
ATOM 1749 C C . PRO B 1 6 ? 9.312 21.938 -1.479 1 98.44 6 PRO B C 1
ATOM 1751 O O . PRO B 1 6 ? 9.219 22.828 -0.625 1 98.44 6 PRO B O 1
ATOM 1754 N N . ILE B 1 7 ? 8.305 21.453 -2.18 1 98.75 7 ILE B N 1
ATOM 1755 C CA . ILE B 1 7 ? 6.918 21.75 -1.825 1 98.75 7 ILE B CA 1
ATOM 1756 C C . ILE B 1 7 ? 6.191 20.469 -1.431 1 98.75 7 ILE B C 1
ATOM 1758 O O . ILE B 1 7 ? 6.281 19.453 -2.129 1 98.75 7 ILE B O 1
ATOM 1762 N N . LEU B 1 8 ? 5.52 20.5 -0.305 1 98.88 8 LEU B N 1
ATOM 1763 C CA . LEU B 1 8 ? 4.656 19.391 0.102 1 98.88 8 LEU B CA 1
ATOM 1764 C C . LEU B 1 8 ? 3.191 19.812 0.092 1 98.88 8 LEU B C 1
ATOM 1766 O O . LEU B 1 8 ? 2.773 20.641 0.903 1 98.88 8 LEU B O 1
ATOM 1770 N N . TYR B 1 9 ? 2.424 19.312 -0.905 1 98.88 9 TYR B N 1
ATOM 1771 C CA . TYR B 1 9 ? 0.971 19.359 -0.773 1 98.88 9 TYR B CA 1
ATOM 1772 C C . TYR B 1 9 ? 0.487 18.422 0.314 1 98.88 9 TYR B C 1
ATOM 1774 O O . TYR B 1 9 ? 0.768 17.219 0.269 1 98.88 9 TYR B O 1
ATOM 1782 N N . SER B 1 10 ? -0.197 18.984 1.267 1 98.44 10 SER B N 1
ATOM 1783 C CA . SER B 1 10 ? -0.516 18.219 2.467 1 98.44 10 SER B CA 1
ATOM 1784 C C . SER B 1 10 ? -1.888 18.594 3.016 1 98.44 10 SER B C 1
ATOM 1786 O O . SER B 1 10 ? -2.562 19.469 2.467 1 98.44 10 SER B O 1
ATOM 1788 N N . TYR B 1 11 ? -2.346 17.875 3.912 1 97.75 11 TYR B N 1
ATOM 1789 C CA . TYR B 1 11 ? -3.502 18.078 4.777 1 97.75 11 TYR B CA 1
ATOM 1790 C C . TYR B 1 11 ? -3.184 17.688 6.215 1 97.75 11 TYR B C 1
ATOM 1792 O O . TYR B 1 11 ? -2.572 16.641 6.461 1 97.75 11 TYR B O 1
ATOM 1800 N N . TRP B 1 12 ? -3.609 18.438 7.211 1 97.38 12 TRP B N 1
ATOM 1801 C CA . TRP B 1 12 ? -3.094 18.312 8.57 1 97.38 12 TRP B CA 1
ATOM 1802 C C . TRP B 1 12 ? -3.418 16.953 9.164 1 97.38 12 TRP B C 1
ATOM 1804 O O . TRP B 1 12 ? -2.605 16.375 9.891 1 97.38 12 TRP B O 1
ATOM 1814 N N . ARG B 1 13 ? -4.535 16.438 8.766 1 95.69 13 ARG B N 1
ATOM 1815 C CA . ARG B 1 13 ? -4.977 15.227 9.438 1 95.69 13 ARG B CA 1
ATOM 1816 C C . ARG B 1 13 ? -4.758 14 8.547 1 95.69 13 ARG B C 1
ATOM 1818 O O . ARG B 1 13 ? -5.227 12.906 8.867 1 95.69 13 ARG B O 1
ATOM 1825 N N . SER B 1 14 ? -4.191 14.203 7.434 1 97.06 14 SER B N 1
ATOM 1826 C CA . SER B 1 14 ? -3.953 13.094 6.516 1 97.06 14 SER B CA 1
ATOM 1827 C C . SER B 1 14 ? -2.93 12.117 7.086 1 97.06 14 SER B C 1
ATOM 1829 O O . SER B 1 14 ? -1.787 12.492 7.352 1 97.06 14 SER B O 1
ATOM 1831 N N . SER B 1 15 ? -3.352 10.844 7.25 1 97.94 15 SER B N 1
ATOM 1832 C CA . SER B 1 15 ? -2.447 9.797 7.715 1 97.94 15 SER B CA 1
ATOM 1833 C C . SER B 1 15 ? -1.245 9.648 6.785 1 97.94 15 SER B C 1
ATOM 1835 O O . SER B 1 15 ? -0.107 9.555 7.246 1 97.94 15 SER B O 1
ATOM 1837 N N . CYS B 1 16 ? -1.484 9.68 5.465 1 98.5 16 CYS B N 1
ATOM 1838 C CA . CYS B 1 16 ? -0.454 9.477 4.453 1 98.5 16 CYS B CA 1
ATOM 1839 C C . CYS B 1 16 ? 0.527 10.641 4.43 1 98.5 16 CYS B C 1
ATOM 1841 O O . CYS B 1 16 ? 1.737 10.438 4.32 1 98.5 16 CYS B O 1
ATOM 1843 N N . ALA B 1 17 ? 0.019 11.859 4.562 1 98.69 17 ALA B N 1
ATOM 1844 C CA . ALA B 1 17 ? 0.901 13.023 4.586 1 98.69 17 ALA B CA 1
ATOM 1845 C C . ALA B 1 17 ? 1.718 13.07 5.875 1 98.69 17 ALA B C 1
ATOM 1847 O O . ALA B 1 17 ? 2.865 13.516 5.875 1 98.69 17 ALA B O 1
ATOM 1848 N N . TRP B 1 18 ? 1.125 12.594 6.977 1 98.88 18 TRP B N 1
ATOM 1849 C CA . TRP B 1 18 ? 1.785 12.609 8.281 1 98.88 18 TRP B CA 1
ATOM 1850 C C . TRP B 1 18 ? 3.082 11.805 8.234 1 98.88 18 TRP B C 1
ATOM 1852 O O . TRP B 1 18 ? 4.121 12.273 8.711 1 98.88 18 TRP B O 1
ATOM 1862 N N . ARG B 1 19 ? 3.062 10.625 7.684 1 98.88 19 ARG B N 1
ATOM 1863 C CA . ARG B 1 19 ? 4.266 9.797 7.66 1 98.88 19 ARG B CA 1
ATOM 1864 C C . ARG B 1 19 ? 5.348 10.43 6.793 1 98.88 19 ARG B C 1
ATOM 1866 O O . ARG B 1 19 ? 6.539 10.297 7.078 1 98.88 19 ARG B O 1
ATOM 1873 N N . VAL B 1 20 ? 4.969 11.188 5.719 1 98.94 20 VAL B N 1
ATOM 1874 C CA . VAL B 1 20 ? 5.953 11.875 4.895 1 98.94 20 VAL B CA 1
ATOM 1875 C C . VAL B 1 20 ? 6.52 13.07 5.652 1 98.94 20 VAL B C 1
ATOM 1877 O O . VAL B 1 20 ? 7.719 13.359 5.578 1 98.94 20 VAL B O 1
ATOM 1880 N N . ARG B 1 21 ? 5.66 13.805 6.422 1 98.94 21 ARG B N 1
ATOM 1881 C CA . ARG B 1 21 ? 6.164 14.891 7.258 1 98.94 21 ARG B CA 1
ATOM 1882 C C . ARG B 1 21 ? 7.207 14.383 8.25 1 98.94 21 ARG B C 1
ATOM 1884 O O . ARG B 1 21 ? 8.227 15.039 8.477 1 98.94 21 ARG B O 1
ATOM 1891 N N . ILE B 1 22 ? 6.98 13.242 8.82 1 98.94 22 ILE B N 1
ATOM 1892 C CA . ILE B 1 22 ? 7.949 12.656 9.742 1 98.94 22 ILE B CA 1
ATOM 1893 C C . ILE B 1 22 ? 9.266 12.398 9.016 1 98.94 22 ILE B C 1
ATOM 1895 O O . ILE B 1 22 ? 10.336 12.727 9.523 1 98.94 22 ILE B O 1
ATOM 1899 N N . ALA B 1 23 ? 9.188 11.773 7.82 1 98.94 23 ALA B N 1
ATOM 1900 C CA . ALA B 1 23 ? 10.391 11.469 7.047 1 98.94 23 ALA B CA 1
ATOM 1901 C C . ALA B 1 23 ? 11.18 12.734 6.73 1 98.94 23 ALA B C 1
ATOM 1903 O O . ALA B 1 23 ? 12.406 12.758 6.867 1 98.94 23 ALA B O 1
ATOM 1904 N N . LEU B 1 24 ? 10.469 13.75 6.266 1 98.94 24 LEU B N 1
ATOM 1905 C CA . LEU B 1 24 ? 11.133 15.008 5.938 1 98.94 24 LEU B CA 1
ATOM 1906 C C . LEU B 1 24 ? 11.805 15.602 7.168 1 98.94 24 LEU B C 1
ATOM 1908 O O . LEU B 1 24 ? 12.93 16.109 7.082 1 98.94 24 LEU B O 1
ATOM 1912 N N . ALA B 1 25 ? 11.141 15.523 8.305 1 98.88 25 ALA B N 1
ATOM 1913 C CA . ALA B 1 25 ? 11.711 16.016 9.547 1 98.88 25 ALA B CA 1
ATOM 1914 C C . ALA B 1 25 ? 12.969 15.234 9.922 1 98.88 25 ALA B C 1
ATOM 1916 O O . ALA B 1 25 ? 13.984 15.82 10.305 1 98.88 25 ALA B O 1
ATOM 1917 N N . LEU B 1 26 ? 12.914 13.961 9.852 1 98.88 26 LEU B N 1
ATOM 1918 C CA . LEU B 1 26 ? 14.047 13.109 10.195 1 98.88 26 LEU B CA 1
ATOM 1919 C C . LEU B 1 26 ? 15.242 13.398 9.289 1 98.88 26 LEU B C 1
ATOM 1921 O O . LEU B 1 26 ? 16.391 13.344 9.734 1 98.88 26 LEU B O 1
ATOM 1925 N N . LYS B 1 27 ? 14.93 13.664 8.016 1 98.69 27 LYS B N 1
ATOM 1926 C CA . LYS B 1 27 ? 15.984 13.945 7.039 1 98.69 27 LYS B CA 1
ATOM 1927 C C . LYS B 1 27 ? 16.484 15.375 7.16 1 98.69 27 LYS B C 1
ATOM 1929 O O . LYS B 1 27 ? 17.484 15.75 6.543 1 98.69 27 LYS B O 1
ATOM 1934 N N . GLY B 1 28 ? 15.82 16.172 7.93 1 98.38 28 GLY B N 1
ATOM 1935 C CA . GLY B 1 28 ? 16.188 17.562 8.078 1 98.38 28 GLY B CA 1
ATOM 1936 C C . GLY B 1 28 ? 15.953 18.391 6.816 1 98.38 28 GLY B C 1
ATOM 1937 O O . GLY B 1 28 ? 16.719 19.297 6.508 1 98.38 28 GLY B O 1
ATOM 1938 N N . ILE B 1 29 ? 14.969 18.047 6.062 1 98.38 29 ILE B N 1
ATOM 1939 C CA . ILE B 1 29 ? 14.672 18.734 4.809 1 98.38 29 ILE B CA 1
ATOM 1940 C C . ILE B 1 29 ? 13.57 19.766 5.035 1 98.38 29 ILE B C 1
ATOM 1942 O O . ILE B 1 29 ? 12.445 19.422 5.406 1 98.38 29 ILE B O 1
ATOM 1946 N N . GLU B 1 30 ? 13.883 20.969 4.859 1 97.94 30 GLU B N 1
ATOM 1947 C CA . GLU B 1 30 ? 12.883 22.031 4.902 1 97.94 30 GLU B CA 1
ATOM 1948 C C . GLU B 1 30 ? 12.031 22.047 3.639 1 97.94 30 GLU B C 1
ATOM 1950 O O . GLU B 1 30 ? 12.523 21.734 2.549 1 97.94 30 GLU B O 1
ATOM 1955 N N . TYR B 1 31 ? 10.805 22.438 3.797 1 98.56 31 TYR B N 1
ATOM 1956 C CA . TYR B 1 31 ? 9.891 22.469 2.656 1 98.56 31 TYR B CA 1
ATOM 1957 C C . TYR B 1 31 ? 8.82 23.531 2.836 1 98.56 31 TYR B C 1
ATOM 1959 O O . TYR B 1 31 ? 8.57 23.984 3.955 1 98.56 31 TYR B O 1
ATOM 1967 N N . GLU B 1 32 ? 8.289 23.906 1.671 1 98.5 32 GLU B N 1
ATOM 1968 C CA . GLU B 1 32 ? 7.066 24.703 1.681 1 98.5 32 GLU B CA 1
ATOM 1969 C C . GLU B 1 32 ? 5.828 23.812 1.834 1 98.5 32 GLU B C 1
ATOM 1971 O O . GLU B 1 32 ? 5.656 22.844 1.091 1 98.5 32 GLU B O 1
ATOM 1976 N N . TYR B 1 33 ? 5.047 24.125 2.824 1 98.56 33 TYR B N 1
ATOM 1977 C CA . TYR B 1 33 ? 3.799 23.422 3.086 1 98.56 33 TYR B CA 1
ATOM 1978 C C . TYR B 1 33 ? 2.643 24.062 2.33 1 98.56 33 TYR B C 1
ATOM 1980 O O . TYR B 1 33 ? 2.367 25.25 2.496 1 98.56 33 TYR B O 1
ATOM 1988 N N . ARG B 1 34 ? 1.962 23.328 1.436 1 98.44 34 ARG B N 1
ATOM 1989 C CA . ARG B 1 34 ? 0.789 23.797 0.704 1 98.44 34 ARG B CA 1
ATOM 1990 C C . ARG B 1 34 ? -0.439 22.953 1.048 1 98.44 34 ARG B C 1
ATOM 1992 O O . ARG B 1 34 ? -0.563 21.812 0.603 1 98.44 34 ARG B O 1
ATOM 1999 N N . PRO B 1 35 ? -1.353 23.5 1.773 1 98 35 PRO B N 1
ATOM 2000 C CA . PRO B 1 35 ? -2.508 22.719 2.219 1 98 35 PRO B CA 1
ATOM 2001 C C . PRO B 1 35 ? -3.508 22.453 1.097 1 98 35 PRO B C 1
ATOM 2003 O O . PRO B 1 35 ? -3.734 23.312 0.248 1 98 35 PRO B O 1
ATOM 2006 N N . ILE B 1 36 ? -4.02 21.281 1.051 1 97.25 36 ILE B N 1
ATOM 2007 C CA . ILE B 1 36 ? -5.148 20.875 0.224 1 97.25 36 ILE B CA 1
ATOM 2008 C C . ILE B 1 36 ? -6.293 20.391 1.116 1 97.25 36 ILE B C 1
ATOM 2010 O O . ILE B 1 36 ? -6.148 19.422 1.855 1 97.25 36 ILE B O 1
ATOM 2014 N N . ASP B 1 37 ? -7.438 21.109 1.079 1 92.31 37 ASP B N 1
ATOM 2015 C CA . ASP B 1 37 ? -8.625 20.656 1.807 1 92.31 37 ASP B CA 1
ATOM 2016 C C . ASP B 1 37 ? -9.32 19.516 1.066 1 92.31 37 ASP B C 1
ATOM 2018 O O . ASP B 1 37 ? -10.023 19.75 0.081 1 92.31 37 ASP B O 1
ATOM 2022 N N . LEU B 1 38 ? -9.266 18.359 1.623 1 87.94 38 LEU B N 1
ATOM 2023 C CA . LEU B 1 38 ? -9.75 17.156 0.947 1 87.94 38 LEU B CA 1
ATOM 2024 C C . LEU B 1 38 ? -11.273 17.094 0.996 1 87.94 38 LEU B C 1
ATOM 2026 O O . LEU B 1 38 ? -11.891 16.297 0.279 1 87.94 38 LEU B O 1
ATOM 2030 N N . PHE B 1 39 ? -11.891 17.953 1.744 1 88.06 39 PHE B N 1
ATOM 2031 C CA . PHE B 1 39 ? -13.344 17.969 1.862 1 88.06 39 PHE B CA 1
ATOM 2032 C C . PHE B 1 39 ? -13.945 19.016 0.921 1 88.06 39 PHE B C 1
ATOM 2034 O O . PHE B 1 39 ? -15.164 19.031 0.712 1 88.06 39 PHE B O 1
ATOM 2041 N N . SER B 1 40 ? -13.07 19.828 0.389 1 89.81 40 SER B N 1
ATOM 2042 C CA . SER B 1 40 ? -13.5 20.844 -0.562 1 89.81 40 SER B CA 1
ATOM 2043 C C . SER B 1 40 ? -13.281 20.391 -2 1 89.81 40 SER B C 1
ATOM 2045 O O . SER B 1 40 ? -12.148 20.125 -2.408 1 89.81 40 SER B O 1
ATOM 2047 N N . LYS B 1 41 ? -14.367 20.391 -2.689 1 89.19 41 LYS B N 1
ATOM 2048 C CA . LYS B 1 41 ? -14.281 20.016 -4.098 1 89.19 41 LYS B CA 1
ATOM 2049 C C . LYS B 1 41 ? -13.359 20.953 -4.859 1 89.19 41 LYS B C 1
ATOM 2051 O O . LYS B 1 41 ? -12.578 20.516 -5.711 1 89.19 41 LYS B O 1
ATOM 2056 N N . THR B 1 42 ? -13.43 22.172 -4.559 1 92.38 42 THR B N 1
ATOM 2057 C CA . THR B 1 42 ? -12.617 23.172 -5.227 1 92.38 42 THR B CA 1
ATOM 2058 C C . THR B 1 42 ? -11.141 22.984 -4.898 1 92.38 42 THR B C 1
ATOM 2060 O O . THR B 1 42 ? -10.289 23.016 -5.789 1 92.38 42 THR B O 1
ATOM 2063 N N . SER B 1 43 ? -10.93 22.828 -3.678 1 93.12 43 SER B N 1
ATOM 2064 C CA . SER B 1 43 ? -9.539 22.688 -3.246 1 93.12 43 SER B CA 1
ATOM 2065 C C . SER B 1 43 ? -8.906 21.422 -3.83 1 93.12 43 SER B C 1
ATOM 2067 O O . SER B 1 43 ? -7.797 21.469 -4.363 1 93.12 43 SER B O 1
ATOM 2069 N N . LYS B 1 44 ? -9.633 20.359 -3.814 1 92.75 44 LYS B N 1
ATOM 2070 C CA . LYS B 1 44 ? -9.094 19.094 -4.277 1 92.75 44 LYS B CA 1
ATOM 2071 C C . LYS B 1 44 ? -8.922 19.078 -5.793 1 92.75 44 LYS B C 1
ATOM 2073 O O . LYS B 1 44 ? -8.188 18.25 -6.336 1 92.75 44 LYS B O 1
ATOM 2078 N N . ASN B 1 45 ? -9.648 19.953 -6.461 1 94.44 45 ASN B N 1
ATOM 2079 C CA . ASN B 1 45 ? -9.586 20 -7.918 1 94.44 45 ASN B CA 1
ATOM 2080 C C . ASN B 1 45 ? -8.75 21.188 -8.406 1 94.44 45 ASN B C 1
ATOM 2082 O O . ASN B 1 45 ? -8.828 21.578 -9.57 1 94.44 45 ASN B O 1
ATOM 2086 N N . ASN B 1 46 ? -7.996 21.703 -7.457 1 95.06 46 ASN B N 1
ATOM 2087 C CA . ASN B 1 46 ? -7.055 22.734 -7.879 1 95.06 46 ASN B CA 1
ATOM 2088 C C . ASN B 1 46 ? -6.203 22.266 -9.055 1 95.06 46 ASN B C 1
ATOM 2090 O O . ASN B 1 46 ? -5.527 21.25 -8.969 1 95.06 46 ASN B O 1
ATOM 2094 N N . PRO B 1 47 ? -6.172 23.016 -10.172 1 96 47 PRO B N 1
ATOM 2095 C CA . PRO B 1 47 ? -5.512 22.531 -11.383 1 96 47 PRO B CA 1
ATOM 2096 C C . PRO B 1 47 ? -4.012 22.328 -11.203 1 96 47 PRO B C 1
ATOM 2098 O O . PRO B 1 47 ? -3.447 21.359 -11.734 1 96 47 PRO B O 1
ATOM 2101 N N . GLU B 1 48 ? -3.367 23.203 -10.523 1 96.06 48 GLU B N 1
ATOM 2102 C CA . GLU B 1 48 ? -1.935 23.062 -10.281 1 96.06 48 GLU B CA 1
ATOM 2103 C C . GLU B 1 48 ? -1.636 21.797 -9.484 1 96.06 48 GLU B C 1
ATOM 2105 O O . GLU B 1 48 ? -0.717 21.047 -9.82 1 96.06 48 GLU B O 1
ATOM 2110 N N . PHE B 1 49 ? -2.461 21.656 -8.406 1 96.75 49 PHE B N 1
ATOM 2111 C CA . PHE B 1 49 ? -2.309 20.469 -7.574 1 96.75 49 PHE B CA 1
ATOM 2112 C C . PHE B 1 49 ? -2.564 19.203 -8.391 1 96.75 49 PHE B C 1
ATOM 2114 O O . PHE B 1 49 ? -1.747 18.281 -8.383 1 96.75 49 PHE B O 1
ATOM 2121 N N . VAL B 1 50 ? -3.592 19.156 -9.195 1 96.88 50 VAL B N 1
ATOM 2122 C CA . VAL B 1 50 ? -4.02 17.984 -9.938 1 96.88 50 VAL B CA 1
ATOM 2123 C C . VAL B 1 50 ? -3.008 17.672 -11.039 1 96.88 50 VAL B C 1
ATOM 2125 O O . VAL B 1 50 ? -2.787 16.5 -11.375 1 96.88 50 VAL B O 1
ATOM 2128 N N . ALA B 1 51 ? -2.322 18.625 -11.555 1 96.5 51 ALA B N 1
ATOM 2129 C CA . ALA B 1 51 ? -1.294 18.422 -12.57 1 96.5 51 ALA B CA 1
ATOM 2130 C C . ALA B 1 51 ? -0.149 17.578 -12.023 1 96.5 51 ALA B C 1
ATOM 2132 O O . ALA B 1 51 ? 0.485 16.812 -12.766 1 96.5 51 ALA B O 1
ATOM 2133 N N . HIS B 1 52 ? 0.062 17.688 -10.711 1 97.25 52 HIS B N 1
ATOM 2134 C CA . HIS B 1 52 ? 1.144 16.953 -10.078 1 97.25 52 HIS B CA 1
ATOM 2135 C C . HIS B 1 52 ? 0.665 15.586 -9.594 1 97.25 52 HIS B C 1
ATOM 2137 O O . HIS B 1 52 ? 1.449 14.633 -9.531 1 97.25 52 HIS B O 1
ATOM 2143 N N . ASN B 1 53 ? -0.569 15.516 -9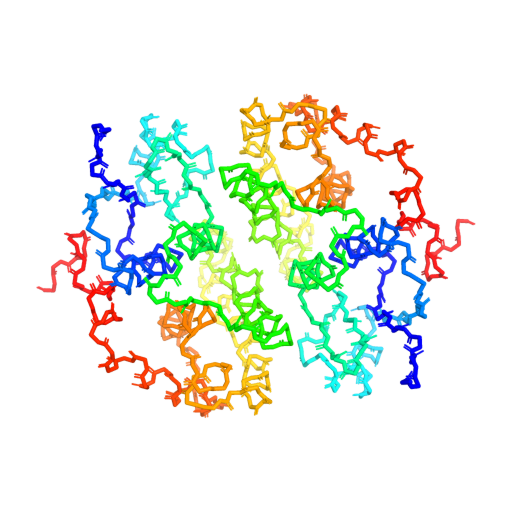.305 1 97.62 53 ASN B N 1
ATOM 2144 C CA . ASN B 1 53 ? -1.135 14.266 -8.812 1 97.62 53 ASN B CA 1
ATOM 2145 C C . ASN B 1 53 ? -2.557 14.047 -9.32 1 97.62 53 ASN B C 1
ATOM 2147 O O . ASN B 1 53 ? -3.523 14.406 -8.648 1 97.62 53 ASN B O 1
ATOM 2151 N N . PRO B 1 54 ? -2.695 13.297 -10.367 1 96.25 54 PRO B N 1
ATOM 2152 C CA . PRO B 1 54 ? -4.016 13.078 -10.961 1 96.25 54 PRO B CA 1
ATOM 2153 C C . PRO B 1 54 ? -4.945 12.273 -10.055 1 96.25 54 PRO B C 1
ATOM 2155 O O . PRO B 1 54 ? -6.156 12.242 -10.281 1 96.25 54 PRO B O 1
ATOM 2158 N N . ALA B 1 55 ? -4.383 11.602 -9.047 1 95.69 55 ALA B N 1
ATOM 2159 C CA . ALA B 1 55 ? -5.211 10.859 -8.102 1 95.69 55 ALA B CA 1
ATOM 2160 C C . ALA B 1 55 ? -5.855 11.797 -7.082 1 95.69 55 ALA B C 1
ATOM 2162 O O . ALA B 1 55 ? -6.73 11.391 -6.316 1 95.69 55 ALA B O 1
ATOM 2163 N N . LYS B 1 56 ? -5.391 13.117 -7.078 1 95.5 56 LYS B N 1
ATOM 2164 C CA . LYS B 1 56 ? -5.953 14.148 -6.211 1 95.5 56 LYS B CA 1
ATOM 2165 C C . LYS B 1 56 ? -5.859 13.75 -4.742 1 95.5 56 LYS B C 1
ATOM 2167 O O . LYS B 1 56 ? -6.824 13.906 -3.99 1 95.5 56 LYS B O 1
ATOM 2172 N N . LYS B 1 57 ? -4.719 13.18 -4.402 1 95.56 57 LYS B N 1
ATOM 2173 C CA . LYS B 1 57 ? -4.453 12.766 -3.025 1 95.56 57 LYS B CA 1
ATOM 2174 C C . LYS B 1 57 ? -3.26 13.516 -2.443 1 95.56 57 LYS B C 1
ATOM 2176 O O . LYS B 1 57 ? -2.441 14.062 -3.188 1 95.56 57 LYS B O 1
ATOM 2181 N N . VAL B 1 58 ? -3.242 13.648 -1.213 1 97.56 58 VAL B N 1
ATOM 2182 C CA . VAL B 1 58 ? -2.049 14.078 -0.493 1 97.56 58 VAL B CA 1
ATOM 2183 C C . VAL B 1 58 ? -1.433 12.898 0.246 1 97.56 58 VAL B C 1
ATOM 2185 O O . VAL B 1 58 ? -2.131 11.938 0.589 1 97.56 58 VAL B O 1
ATOM 2188 N N . PRO B 1 59 ? -0.156 12.844 0.389 1 98.56 59 PRO B N 1
ATOM 2189 C CA . PRO B 1 59 ? 0.842 13.867 0.065 1 98.56 59 PRO B CA 1
ATOM 2190 C C . PRO B 1 59 ? 1.248 13.852 -1.407 1 98.56 59 PRO B C 1
ATOM 2192 O O . PRO B 1 59 ? 1.14 12.812 -2.068 1 98.56 59 PRO B O 1
ATOM 2195 N N . THR B 1 60 ? 1.591 14.938 -1.921 1 98.88 60 THR B N 1
ATOM 2196 C CA . THR B 1 60 ? 2.361 15.125 -3.145 1 98.88 60 THR B CA 1
ATOM 2197 C C . THR B 1 60 ? 3.588 16 -2.883 1 98.88 60 THR B C 1
ATOM 2199 O O . THR B 1 60 ? 3.461 17.125 -2.41 1 98.88 60 THR B O 1
ATOM 2202 N N . LEU B 1 61 ? 4.773 15.484 -3.135 1 98.88 61 LEU B N 1
ATOM 2203 C CA . LEU B 1 61 ? 6.02 16.172 -2.834 1 98.88 61 LEU B CA 1
ATOM 2204 C C . LEU B 1 61 ? 6.727 16.609 -4.117 1 98.88 61 LEU B C 1
ATOM 2206 O O . LEU B 1 61 ? 7.02 15.766 -4.977 1 98.88 61 LEU B O 1
ATOM 2210 N N . LEU B 1 62 ? 6.867 17.875 -4.309 1 98.75 62 LEU B N 1
ATOM 2211 C CA . LEU B 1 62 ? 7.711 18.422 -5.367 1 98.75 62 LEU B CA 1
ATOM 2212 C C . LEU B 1 62 ? 9.133 18.656 -4.867 1 98.75 62 LEU B C 1
ATOM 2214 O O . LEU B 1 62 ? 9.352 19.469 -3.967 1 98.75 62 LEU B O 1
ATOM 2218 N N . ILE B 1 63 ? 10.07 17.953 -5.406 1 98.56 63 ILE B N 1
ATOM 2219 C CA . ILE B 1 63 ? 11.445 18.047 -4.949 1 98.56 63 ILE B CA 1
ATOM 2220 C C . ILE B 1 63 ? 12.398 17.688 -6.09 1 98.56 63 ILE B C 1
ATOM 2222 O O . ILE B 1 63 ? 12.156 16.734 -6.836 1 98.56 63 ILE B O 1
ATOM 2226 N N . ASN B 1 64 ? 13.477 18.469 -6.254 1 97.44 64 ASN B N 1
ATOM 2227 C CA . ASN B 1 64 ? 14.492 18.203 -7.273 1 97.44 64 ASN B CA 1
ATOM 2228 C C . ASN B 1 64 ? 13.875 18.062 -8.656 1 97.44 64 ASN B C 1
ATOM 2230 O O . ASN B 1 64 ? 14.242 17.156 -9.414 1 97.44 64 ASN B O 1
ATOM 2234 N N . GLY B 1 65 ? 12.812 18.812 -8.875 1 96.5 65 GLY B N 1
ATOM 2235 C CA . GLY B 1 65 ? 12.172 18.844 -10.18 1 96.5 65 GLY B CA 1
ATOM 2236 C C . GLY B 1 65 ? 11.203 17.688 -10.383 1 96.5 65 GLY B C 1
ATOM 2237 O O . GLY B 1 65 ? 10.672 17.516 -11.484 1 96.5 65 GLY B O 1
ATOM 2238 N N . LEU B 1 66 ? 10.969 16.953 -9.375 1 97.94 66 LEU B N 1
ATOM 2239 C CA . LEU B 1 66 ? 10.086 15.789 -9.461 1 97.94 66 LEU B CA 1
ATOM 2240 C C . LEU B 1 66 ? 8.773 16.047 -8.734 1 97.94 66 LEU B C 1
ATOM 2242 O O . LEU B 1 66 ? 8.742 16.75 -7.727 1 97.94 66 LEU B O 1
ATOM 2246 N N . SER B 1 67 ? 7.684 15.477 -9.25 1 98.38 67 SER B N 1
ATOM 2247 C CA . SER B 1 67 ? 6.41 15.328 -8.547 1 98.38 67 SER B CA 1
ATOM 2248 C C . SER B 1 67 ? 6.227 13.906 -8.031 1 98.38 67 SER B C 1
ATOM 2250 O O . SER B 1 67 ? 5.965 12.992 -8.812 1 98.38 67 SER B O 1
ATOM 2252 N N . LEU B 1 68 ? 6.359 13.789 -6.742 1 98.81 68 LEU B N 1
ATOM 2253 C CA . LEU B 1 68 ? 6.324 12.461 -6.145 1 98.81 68 LEU B CA 1
ATOM 2254 C C . LEU B 1 68 ? 5.004 12.227 -5.414 1 98.81 68 LEU B C 1
ATOM 2256 O O . LEU B 1 68 ? 4.516 13.117 -4.707 1 98.81 68 LEU B O 1
ATOM 2260 N N . THR B 1 69 ? 4.445 11.031 -5.664 1 98.69 69 THR B N 1
ATOM 2261 C CA . THR B 1 69 ? 3.186 10.664 -5.023 1 98.69 69 THR B CA 1
ATOM 2262 C C . THR B 1 69 ? 3.326 9.328 -4.289 1 98.69 69 THR B C 1
ATOM 2264 O O . THR B 1 69 ? 4.367 8.672 -4.375 1 98.69 69 THR B O 1
ATOM 2267 N N . GLU B 1 70 ? 2.238 8.977 -3.58 1 98.75 70 GLU B N 1
ATOM 2268 C CA . GLU B 1 70 ? 2.219 7.781 -2.736 1 98.75 70 GLU B CA 1
ATOM 2269 C C . GLU B 1 70 ? 3.242 7.883 -1.61 1 98.75 70 GLU B C 1
ATOM 2271 O O . GLU B 1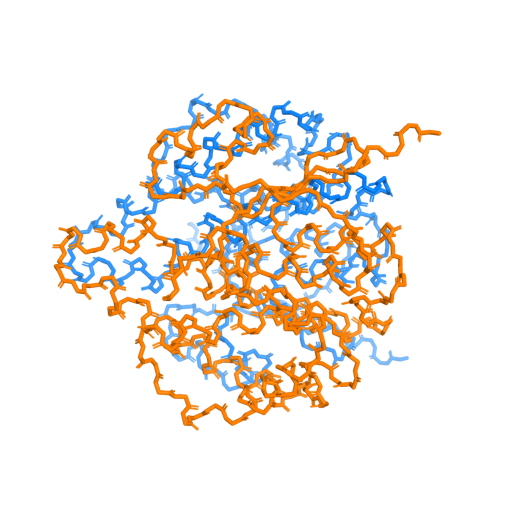 70 ? 4.449 7.926 -1.863 1 98.75 70 GLU B O 1
ATOM 2276 N N . SER B 1 71 ? 2.77 7.832 -0.39 1 98.81 71 SER B N 1
ATOM 2277 C CA . SER B 1 71 ? 3.566 8.188 0.779 1 98.81 71 SER B CA 1
ATOM 2278 C C . SER B 1 71 ? 4.777 7.27 0.923 1 98.81 71 SER B C 1
ATOM 2280 O O . SER B 1 71 ? 5.898 7.738 1.13 1 98.81 71 SER B O 1
ATOM 2282 N N . LEU B 1 72 ? 4.598 5.945 0.721 1 98.88 72 LEU B N 1
ATOM 2283 C CA . LEU B 1 72 ? 5.723 5.035 0.892 1 98.88 72 LEU B CA 1
ATOM 2284 C C . LEU B 1 72 ? 6.75 5.223 -0.222 1 98.88 72 LEU B C 1
ATOM 2286 O O . LEU B 1 72 ? 7.953 5.082 0.006 1 98.88 72 LEU B O 1
ATOM 2290 N N . ALA B 1 73 ? 6.277 5.488 -1.438 1 98.88 73 ALA B N 1
ATOM 2291 C CA . ALA B 1 73 ? 7.195 5.762 -2.537 1 98.88 73 ALA B CA 1
ATOM 2292 C C . ALA B 1 73 ? 8.016 7.023 -2.27 1 98.88 73 ALA B C 1
ATOM 2294 O O . ALA B 1 73 ? 9.219 7.055 -2.523 1 98.88 73 ALA B O 1
ATOM 2295 N N . ILE B 1 74 ? 7.367 8.039 -1.744 1 98.94 74 ILE B N 1
ATOM 2296 C CA . ILE B 1 74 ? 8.039 9.281 -1.396 1 98.94 74 ILE B CA 1
ATOM 2297 C C . ILE B 1 74 ? 9.109 9.016 -0.337 1 98.94 74 ILE B C 1
ATOM 2299 O O . ILE B 1 74 ? 10.242 9.469 -0.466 1 98.94 74 ILE B O 1
ATOM 2303 N N . ILE B 1 75 ? 8.75 8.273 0.668 1 98.94 75 ILE B N 1
ATOM 2304 C CA . ILE B 1 75 ? 9.664 8.008 1.774 1 98.94 75 ILE B CA 1
ATOM 2305 C C . ILE B 1 75 ? 10.867 7.207 1.271 1 98.94 75 ILE B C 1
ATOM 2307 O O . ILE B 1 75 ? 12.008 7.484 1.65 1 98.94 75 ILE B O 1
ATOM 2311 N N . GLU B 1 76 ? 10.633 6.215 0.425 1 98.81 76 GLU B N 1
ATOM 2312 C CA . GLU B 1 76 ? 11.742 5.453 -0.133 1 98.81 76 GLU B CA 1
ATOM 2313 C C . GLU B 1 76 ? 12.641 6.336 -0.996 1 98.81 76 GLU B C 1
ATOM 2315 O O . GLU B 1 76 ? 13.867 6.215 -0.949 1 98.81 76 GLU B O 1
ATOM 2320 N N . TYR B 1 77 ? 12.039 7.223 -1.806 1 98.88 77 TYR B N 1
ATOM 2321 C CA . TYR B 1 77 ? 12.844 8.172 -2.566 1 98.88 77 TYR B CA 1
ATOM 2322 C C . TYR B 1 77 ? 13.727 9.008 -1.643 1 98.88 77 TYR B C 1
ATOM 2324 O O . TYR B 1 77 ? 14.922 9.164 -1.893 1 98.88 77 TYR B O 1
ATOM 2332 N N . LEU B 1 78 ? 13.141 9.539 -0.574 1 98.88 78 LEU B N 1
ATOM 2333 C CA . LEU B 1 78 ? 13.883 10.367 0.374 1 98.88 78 LEU B CA 1
ATOM 2334 C C . LEU B 1 78 ? 15.031 9.578 0.995 1 98.88 78 LEU B C 1
ATOM 2336 O O . LEU B 1 78 ? 16.125 10.109 1.178 1 98.88 78 LEU B O 1
ATOM 2340 N N . ASP B 1 79 ? 14.734 8.328 1.283 1 98.69 79 ASP B N 1
ATOM 2341 C CA . ASP B 1 79 ? 15.773 7.484 1.868 1 98.69 79 ASP B CA 1
ATOM 2342 C C . ASP B 1 79 ? 16.922 7.277 0.89 1 98.69 79 ASP B C 1
ATOM 2344 O O . ASP B 1 79 ? 18.094 7.246 1.293 1 98.69 79 ASP B O 1
ATOM 2348 N N . GLU B 1 80 ? 16.625 7.086 -0.356 1 98.19 80 GLU B N 1
ATOM 2349 C CA . GLU B 1 80 ? 17.641 6.805 -1.373 1 98.19 80 GLU B CA 1
ATOM 2350 C C . GLU B 1 80 ? 18.375 8.07 -1.778 1 98.19 80 GLU B C 1
ATOM 2352 O O . GLU B 1 80 ? 19.594 8.047 -1.975 1 98.19 80 GLU B O 1
ATOM 2357 N N . ALA B 1 81 ? 17.688 9.156 -1.867 1 98.31 81 ALA B N 1
ATOM 2358 C CA . ALA B 1 81 ? 18.281 10.422 -2.295 1 98.31 81 ALA B CA 1
ATOM 2359 C C . ALA B 1 81 ? 19.062 11.07 -1.159 1 98.31 81 ALA B C 1
ATOM 2361 O O . ALA B 1 81 ? 20.031 11.789 -1.398 1 98.31 81 ALA B O 1
ATOM 2362 N N . TYR B 1 82 ? 18.594 10.836 0.038 1 98.12 82 TYR B N 1
ATOM 2363 C CA . TYR B 1 82 ? 19.219 11.344 1.258 1 98.12 82 TYR B CA 1
ATOM 2364 C C . TYR B 1 82 ? 19.469 10.211 2.252 1 98.12 82 TYR B C 1
ATOM 2366 O O . TYR B 1 82 ? 18.75 10.078 3.246 1 98.12 82 TYR B O 1
ATOM 2374 N N . PRO B 1 83 ? 20.531 9.508 2.102 1 97.38 83 PRO B N 1
ATOM 2375 C CA . PRO B 1 83 ? 20.703 8.203 2.736 1 97.38 83 PRO B CA 1
ATOM 2376 C C . PRO B 1 83 ? 20.906 8.305 4.246 1 97.38 83 PRO B C 1
ATOM 2378 O O . PRO B 1 83 ? 20.797 7.297 4.957 1 97.38 83 PRO B O 1
ATOM 2381 N N . ASN B 1 84 ? 21.203 9.57 4.727 1 97.25 84 ASN B N 1
ATOM 2382 C CA . ASN B 1 84 ? 21.422 9.711 6.164 1 97.25 84 ASN B CA 1
ATOM 2383 C C . ASN B 1 84 ? 20.422 10.68 6.789 1 97.25 84 ASN B C 1
ATOM 2385 O O . ASN B 1 84 ? 20.203 11.773 6.27 1 97.25 84 ASN B O 1
ATOM 2389 N N . PRO B 1 85 ? 19.875 10.352 7.945 1 97.94 85 PRO B N 1
ATOM 2390 C CA . PRO B 1 85 ? 19.922 9.008 8.539 1 97.94 85 PRO B CA 1
ATOM 2391 C C . PRO B 1 85 ? 19.094 7.992 7.738 1 97.94 85 PRO B C 1
ATOM 2393 O O . PRO B 1 85 ? 18.172 8.367 7.012 1 97.94 85 PRO B O 1
ATOM 2396 N N . PRO B 1 86 ? 19.391 6.684 7.82 1 98.44 86 PRO B N 1
ATOM 2397 C CA . PRO B 1 86 ? 18.641 5.68 7.062 1 98.44 86 PRO B CA 1
ATOM 2398 C C . PRO B 1 86 ? 17.234 5.465 7.605 1 98.44 86 PRO B C 1
ATOM 2400 O O . PRO B 1 86 ? 17.016 5.488 8.82 1 98.44 86 PRO B O 1
ATOM 2403 N N . LEU B 1 87 ? 16.344 5.262 6.715 1 98.62 87 LEU B N 1
ATOM 2404 C CA . LEU B 1 87 ? 14.977 4.957 7.094 1 98.62 87 LEU B CA 1
ATOM 2405 C C . LEU B 1 87 ? 14.656 3.484 6.855 1 98.62 87 LEU B C 1
ATOM 2407 O O . LEU B 1 87 ? 13.539 3.033 7.129 1 98.62 87 LEU B O 1
ATOM 2411 N N . LEU B 1 88 ? 15.57 2.785 6.301 1 98.31 88 LEU B N 1
ATOM 2412 C CA . LEU B 1 88 ? 15.492 1.338 6.145 1 98.31 88 LEU B CA 1
ATOM 2413 C C . LEU B 1 88 ? 16.703 0.657 6.781 1 98.31 88 LEU B C 1
ATOM 2415 O O . LEU B 1 88 ? 17.828 1.156 6.68 1 98.31 88 LEU B O 1
ATOM 2419 N N . PRO B 1 89 ? 16.438 -0.519 7.387 1 97.62 89 PRO B N 1
ATOM 2420 C CA . PRO B 1 89 ? 17.562 -1.289 7.902 1 97.62 89 PRO B CA 1
ATOM 2421 C C . PRO B 1 89 ? 18.531 -1.728 6.801 1 97.62 89 PRO B C 1
ATOM 2423 O O . PRO B 1 89 ? 18.141 -1.793 5.633 1 97.62 89 PRO B O 1
ATOM 2426 N N . LYS B 1 90 ? 19.766 -2.01 7.211 1 96.62 90 LYS B N 1
ATOM 2427 C CA . LYS B 1 90 ? 20.766 -2.492 6.266 1 96.62 90 LYS B CA 1
ATOM 2428 C C . LYS B 1 90 ? 20.578 -3.977 5.969 1 96.62 90 LYS B C 1
ATOM 2430 O O . LYS B 1 90 ? 20.828 -4.43 4.848 1 96.62 90 LYS B O 1
ATOM 2435 N N . GLU B 1 91 ? 20.141 -4.672 6.992 1 97.88 91 GLU B N 1
ATOM 2436 C CA . GLU B 1 91 ? 19.969 -6.117 6.855 1 97.88 91 GLU B CA 1
ATOM 2437 C C . GLU B 1 91 ? 18.75 -6.445 5.98 1 97.88 91 GLU B C 1
ATOM 2439 O O . GLU B 1 91 ? 17.672 -5.891 6.176 1 97.88 91 GLU B O 1
ATOM 2444 N N . LEU B 1 92 ? 18.906 -7.391 5.051 1 97.75 92 LEU B N 1
ATOM 2445 C CA . LEU B 1 92 ? 17.891 -7.738 4.059 1 97.75 92 LEU B CA 1
ATOM 2446 C C . LEU B 1 92 ? 16.594 -8.195 4.734 1 97.75 92 LEU B C 1
ATOM 2448 O O . LEU B 1 92 ? 15.5 -7.836 4.293 1 97.75 92 LEU B O 1
ATOM 2452 N N . ASP B 1 93 ? 16.75 -9.031 5.73 1 98.12 93 ASP B N 1
ATOM 2453 C CA . ASP B 1 93 ? 15.562 -9.562 6.406 1 98.12 93 ASP B CA 1
ATOM 2454 C C . ASP B 1 93 ? 14.805 -8.453 7.129 1 98.12 93 ASP B C 1
ATOM 2456 O O . ASP B 1 93 ? 13.586 -8.312 6.965 1 98.12 93 ASP B O 1
ATOM 2460 N N . LYS B 1 94 ? 15.516 -7.578 7.895 1 98.56 94 LYS B N 1
ATOM 2461 C CA . LYS B 1 94 ? 14.883 -6.492 8.641 1 98.56 94 LYS B CA 1
ATOM 2462 C C . LYS B 1 94 ? 14.25 -5.477 7.691 1 98.56 94 LYS B C 1
ATOM 2464 O O . LYS B 1 94 ? 13.188 -4.922 7.992 1 98.56 94 LYS B O 1
ATOM 2469 N N . ARG B 1 95 ? 14.891 -5.262 6.539 1 98.19 95 ARG B N 1
ATOM 2470 C CA . ARG B 1 95 ? 14.328 -4.387 5.516 1 98.19 95 ARG B CA 1
ATOM 2471 C C . ARG B 1 95 ? 13 -4.922 5 1 98.19 95 ARG B C 1
ATOM 2473 O O . ARG B 1 95 ? 12.039 -4.168 4.852 1 98.19 95 ARG B O 1
ATOM 2480 N N . ALA B 1 96 ? 12.992 -6.188 4.762 1 98.69 96 ALA B N 1
ATOM 2481 C CA . ALA B 1 96 ? 11.773 -6.832 4.277 1 98.69 96 ALA B CA 1
ATOM 2482 C C . ALA B 1 96 ? 10.648 -6.734 5.305 1 98.69 96 ALA B C 1
ATOM 2484 O O . ALA B 1 96 ? 9.508 -6.438 4.961 1 98.69 96 ALA B O 1
ATOM 2485 N N . TYR B 1 97 ? 10.977 -6.938 6.551 1 98.81 97 TYR B N 1
ATOM 2486 C CA . TYR B 1 97 ? 9.977 -6.875 7.609 1 98.81 97 TYR B CA 1
ATOM 2487 C C . TYR B 1 97 ? 9.469 -5.449 7.793 1 98.81 97 TYR B C 1
ATOM 2489 O O . TYR B 1 97 ? 8.273 -5.23 8.016 1 98.81 97 TYR B O 1
ATOM 2497 N N . ALA B 1 98 ? 10.359 -4.484 7.719 1 98.88 98 ALA B N 1
ATOM 2498 C CA . ALA B 1 98 ? 9.953 -3.088 7.836 1 98.88 98 ALA B CA 1
ATOM 2499 C C . ALA B 1 98 ? 8.977 -2.707 6.73 1 98.88 98 ALA B C 1
ATOM 2501 O O . ALA B 1 98 ? 7.957 -2.057 6.988 1 98.88 98 ALA B O 1
ATOM 2502 N N . ARG B 1 99 ? 9.273 -3.152 5.516 1 98.88 99 ARG B N 1
ATOM 2503 C CA . ARG B 1 99 ? 8.375 -2.883 4.398 1 98.88 99 ARG B CA 1
ATOM 2504 C C . ARG B 1 99 ? 7.047 -3.615 4.57 1 98.88 99 ARG B C 1
ATOM 2506 O O . ARG B 1 99 ? 5.984 -3.062 4.281 1 98.88 99 ARG B O 1
ATOM 2513 N N . ALA B 1 100 ? 7.125 -4.824 5.062 1 98.88 100 ALA B N 1
ATOM 2514 C CA . ALA B 1 100 ? 5.906 -5.613 5.238 1 98.88 100 ALA B CA 1
ATOM 2515 C C . ALA B 1 100 ? 4.984 -4.977 6.273 1 98.88 100 ALA B C 1
ATOM 2517 O O . ALA B 1 100 ? 3.775 -4.867 6.055 1 98.88 100 ALA B O 1
ATOM 2518 N N . ILE B 1 101 ? 5.559 -4.559 7.387 1 98.88 101 ILE B N 1
ATOM 2519 C CA . ILE B 1 101 ? 4.777 -3.908 8.43 1 98.88 101 ILE B CA 1
ATOM 2520 C C . ILE B 1 101 ? 4.188 -2.605 7.902 1 98.88 101 ILE B C 1
ATOM 2522 O O . ILE B 1 101 ? 3.016 -2.303 8.148 1 98.88 101 ILE B O 1
ATOM 2526 N N . SER B 1 102 ? 4.965 -1.858 7.145 1 98.94 102 SER B N 1
ATOM 2527 C CA . SER B 1 102 ? 4.477 -0.629 6.531 1 98.94 102 SER B CA 1
ATOM 2528 C C . SER B 1 102 ? 3.297 -0.906 5.605 1 98.94 102 SER B C 1
ATOM 2530 O O . SER B 1 102 ? 2.266 -0.236 5.688 1 98.94 102 SER B O 1
ATOM 2532 N N . LEU B 1 103 ? 3.441 -1.879 4.785 1 98.88 103 LEU B N 1
ATOM 2533 C CA . LEU B 1 103 ? 2.424 -2.199 3.791 1 98.88 103 LEU B CA 1
ATOM 2534 C C . LEU B 1 103 ? 1.18 -2.781 4.457 1 98.88 103 LEU B C 1
ATOM 2536 O O . LEU B 1 103 ? 0.06 -2.559 3.988 1 98.88 103 LEU B O 1
ATOM 2540 N N . HIS B 1 104 ? 1.358 -3.539 5.531 1 98.75 104 HIS B N 1
ATOM 2541 C CA . HIS B 1 104 ? 0.212 -4 6.305 1 98.75 104 HIS B CA 1
ATOM 2542 C C . HIS B 1 104 ? -0.67 -2.832 6.734 1 98.75 104 HIS B C 1
ATOM 2544 O O . HIS B 1 104 ? -1.899 -2.928 6.688 1 98.75 104 HIS B O 1
ATOM 2550 N N . ILE B 1 105 ? -0.013 -1.77 7.086 1 98.81 105 ILE B N 1
ATOM 2551 C CA . ILE B 1 105 ? -0.749 -0.587 7.52 1 98.81 105 ILE B CA 1
ATOM 2552 C C . ILE B 1 105 ? -1.257 0.181 6.301 1 98.81 105 ILE B C 1
ATOM 2554 O O . ILE B 1 105 ? -2.459 0.422 6.168 1 98.81 105 ILE B O 1
ATOM 2558 N N . VAL B 1 106 ? -0.425 0.455 5.312 1 98.62 106 VAL B N 1
ATOM 2559 C CA . VAL B 1 106 ? -0.654 1.4 4.227 1 98.62 106 VAL B CA 1
ATOM 2560 C C . VAL B 1 106 ? -1.594 0.783 3.191 1 98.62 106 VAL B C 1
ATOM 2562 O O . VAL B 1 106 ? -2.367 1.492 2.545 1 98.62 106 VAL B O 1
ATOM 2565 N N . SER B 1 107 ? -1.549 -0.514 3.094 1 98 107 SER B N 1
ATOM 2566 C CA . SER B 1 107 ? -2.357 -1.195 2.09 1 98 107 SER B CA 1
ATOM 2567 C C . SER B 1 107 ? -3.455 -2.033 2.738 1 98 107 SER B C 1
ATOM 2569 O O . SER B 1 107 ? -4.492 -2.287 2.127 1 98 107 SER B O 1
ATOM 2571 N N . GLY B 1 108 ? -3.264 -2.396 3.963 1 97.25 108 GLY B N 1
ATOM 2572 C CA . GLY B 1 108 ? -4.172 -3.352 4.578 1 97.25 108 GLY B CA 1
ATOM 2573 C C . GLY B 1 108 ? -5.168 -2.705 5.523 1 97.25 108 GLY B C 1
ATOM 2574 O O . GLY B 1 108 ? -6.258 -3.236 5.746 1 97.25 108 GLY B O 1
ATOM 2575 N N . ILE B 1 109 ? -4.828 -1.574 6.152 1 98.06 109 ILE B N 1
ATOM 2576 C CA . ILE B 1 109 ? -5.684 -0.953 7.16 1 98.06 109 ILE B CA 1
ATOM 2577 C C . ILE B 1 109 ? -6.141 0.421 6.672 1 98.06 109 ILE B C 1
ATOM 2579 O O . ILE B 1 109 ? -7.336 0.652 6.477 1 98.06 109 ILE B O 1
ATOM 2583 N N . GLN B 1 110 ? -5.215 1.244 6.309 1 97.94 110 GLN B N 1
ATOM 2584 C CA . GLN B 1 110 ? -5.426 2.674 6.105 1 97.94 110 GLN B CA 1
ATOM 2585 C C . GLN B 1 110 ? -6.383 2.932 4.945 1 97.94 110 GLN B C 1
ATOM 2587 O O . GLN B 1 110 ? -7.285 3.764 5.051 1 97.94 110 GLN B O 1
ATOM 2592 N N . PRO B 1 111 ? -6.305 2.248 3.785 1 97 111 PRO B N 1
ATOM 2593 C CA . PRO B 1 111 ? -7.176 2.582 2.656 1 97 111 PRO B CA 1
ATOM 2594 C C . PRO B 1 111 ? -8.648 2.324 2.955 1 97 111 PRO B C 1
ATOM 2596 O O . PRO B 1 111 ? -9.523 2.908 2.311 1 97 111 PRO B O 1
ATOM 2599 N N . LEU B 1 112 ? -8.906 1.508 3.928 1 96.69 112 LEU B N 1
ATOM 2600 C CA . LEU B 1 112 ? -10.273 1.119 4.258 1 96.69 112 LEU B CA 1
ATOM 2601 C C . LEU B 1 112 ? -10.93 2.158 5.16 1 96.69 112 LEU B C 1
ATOM 2603 O O . LEU B 1 112 ? -12.102 2.012 5.539 1 96.69 112 LEU B O 1
ATOM 2607 N N . GLN B 1 113 ? -10.156 3.24 5.414 1 94.88 113 GLN B N 1
ATOM 2608 C CA . GLN B 1 113 ? -10.648 4.336 6.238 1 94.88 113 GLN B CA 1
ATOM 2609 C C . GLN B 1 113 ? -10.797 5.617 5.422 1 94.88 113 GLN B C 1
ATOM 2611 O O . GLN B 1 113 ? -11.07 6.684 5.973 1 94.88 113 GLN B O 1
ATOM 2616 N N . ALA B 1 114 ? -10.594 5.562 4.148 1 89.75 114 ALA B N 1
ATOM 2617 C CA . ALA B 1 114 ? -10.609 6.766 3.314 1 89.75 114 ALA B CA 1
ATOM 2618 C C . ALA B 1 114 ? -11.914 7.531 3.479 1 89.75 114 ALA B C 1
ATOM 2620 O O . ALA B 1 114 ? -12.984 6.926 3.596 1 89.75 114 ALA B O 1
ATOM 2621 N N . ILE B 1 115 ? -11.82 8.789 3.41 1 88.5 115 ILE B N 1
ATOM 2622 C CA . ILE B 1 115 ? -12.945 9.68 3.643 1 88.5 115 ILE B CA 1
ATOM 2623 C C . ILE B 1 115 ? -14.062 9.375 2.648 1 88.5 115 ILE B C 1
ATOM 2625 O O . ILE B 1 115 ? -15.242 9.352 3.016 1 88.5 115 ILE B O 1
ATOM 2629 N N . SER B 1 116 ? -13.695 9.172 1.37 1 89.69 116 SER B N 1
ATOM 2630 C CA . SER B 1 116 ? -14.695 8.906 0.342 1 89.69 116 SER B CA 1
ATOM 2631 C C . SER B 1 116 ? -15.469 7.625 0.642 1 89.69 116 SER B C 1
ATOM 2633 O O . SER B 1 116 ? -16.688 7.566 0.455 1 89.69 116 SER B O 1
ATOM 2635 N N . LEU B 1 117 ? -14.766 6.648 1.071 1 93.69 117 LEU B N 1
ATOM 2636 C CA . LEU B 1 117 ? -15.383 5.379 1.436 1 93.69 117 LEU B CA 1
ATOM 2637 C C . LEU B 1 117 ? -16.297 5.551 2.65 1 93.69 117 LEU B C 1
ATOM 2639 O O . LEU B 1 117 ? -17.422 5.074 2.654 1 93.69 117 LEU B O 1
ATOM 2643 N N . HIS B 1 118 ? -15.789 6.227 3.68 1 94.69 118 HIS B N 1
ATOM 2644 C CA . HIS B 1 118 ? -16.531 6.492 4.906 1 94.69 118 HIS B CA 1
ATOM 2645 C C . HIS B 1 118 ? -17.844 7.203 4.605 1 94.69 118 HIS B C 1
ATOM 2647 O O . HIS B 1 118 ? -18.906 6.809 5.109 1 94.69 118 HIS B O 1
ATOM 2653 N N . LYS B 1 119 ? -17.797 8.156 3.734 1 93.81 119 LYS B N 1
ATOM 2654 C CA . LYS B 1 119 ? -18.984 8.93 3.361 1 93.81 119 LYS B CA 1
ATOM 2655 C C . LYS B 1 119 ? -19.984 8.07 2.596 1 93.81 119 LYS B C 1
ATOM 2657 O O . LYS B 1 119 ? -21.188 8.125 2.863 1 93.81 119 LYS B O 1
ATOM 2662 N N . MET B 1 120 ? -19.5 7.305 1.673 1 94.19 120 MET B N 1
ATOM 2663 C CA . MET B 1 120 ? -20.359 6.445 0.87 1 94.19 120 MET B CA 1
ATOM 2664 C C . MET B 1 120 ? -21.094 5.445 1.75 1 94.19 120 MET B C 1
ATOM 2666 O O . MET B 1 120 ? -22.281 5.18 1.536 1 94.19 120 MET B O 1
ATOM 2670 N N . LEU B 1 121 ? -20.438 4.922 2.703 1 96.5 121 LEU B N 1
ATOM 2671 C CA . LEU B 1 121 ? -21.031 3.947 3.613 1 96.5 121 LEU B CA 1
ATOM 2672 C C . LEU B 1 121 ? -22.062 4.609 4.52 1 96.5 121 LEU B C 1
ATOM 2674 O O . LEU B 1 121 ? -23.125 4.039 4.773 1 96.5 121 LEU B O 1
ATOM 2678 N N . ASN B 1 122 ? -21.766 5.824 4.973 1 96.5 122 ASN B N 1
ATOM 2679 C CA . ASN B 1 122 ? -22.719 6.551 5.812 1 96.5 122 ASN B CA 1
ATOM 2680 C C . ASN B 1 122 ? -23.953 6.957 5.031 1 96.5 122 ASN B C 1
ATOM 2682 O O . ASN B 1 122 ? -25.047 7.047 5.594 1 96.5 122 ASN B O 1
ATOM 2686 N N . GLU B 1 123 ? -23.734 7.254 3.734 1 94.88 123 GLU B N 1
ATOM 2687 C CA . GLU B 1 123 ? -24.875 7.555 2.877 1 94.88 123 GLU B CA 1
ATOM 2688 C C . GLU B 1 123 ? -25.812 6.355 2.758 1 94.88 123 GLU B C 1
ATOM 2690 O O . GLU B 1 123 ? -27.031 6.516 2.664 1 94.88 123 GLU B O 1
ATOM 2695 N N . LYS B 1 124 ? -25.266 5.207 2.771 1 93.25 124 LYS B N 1
ATOM 2696 C CA . LYS B 1 124 ? -26.062 3.992 2.725 1 93.25 124 LYS B CA 1
ATOM 2697 C C . LYS B 1 124 ? -26.812 3.775 4.039 1 93.25 124 LYS B C 1
ATOM 2699 O O . LYS B 1 124 ? -27.984 3.418 4.035 1 93.25 124 LYS B O 1
ATOM 2704 N N . GLU B 1 125 ? -26.094 3.943 5.129 1 95.06 125 GLU B N 1
ATOM 2705 C CA . GLU B 1 125 ? -26.641 3.844 6.477 1 95.06 125 GLU B CA 1
ATOM 2706 C C . GLU B 1 125 ? -25.844 4.695 7.465 1 95.06 125 GLU B C 1
ATOM 2708 O O . GLU B 1 125 ? -24.641 4.488 7.641 1 95.06 125 GLU B O 1
ATOM 2713 N N . PRO B 1 126 ? -26.594 5.648 8.086 1 96.88 126 PRO B N 1
ATOM 2714 C CA . PRO B 1 126 ? -25.875 6.484 9.062 1 96.88 126 PRO B CA 1
ATOM 2715 C C . PRO B 1 126 ? -25.125 5.664 10.102 1 96.88 126 PRO B C 1
ATOM 2717 O O . PRO B 1 126 ? -25.688 4.746 10.703 1 96.88 126 PRO B O 1
ATOM 2720 N N . GLY B 1 127 ? -23.781 5.949 10.25 1 96.88 127 GLY B N 1
ATOM 2721 C CA . GLY B 1 127 ? -22.969 5.281 11.25 1 96.88 127 GLY B CA 1
ATOM 2722 C C . GLY B 1 127 ? -22.25 4.055 10.719 1 96.88 127 GLY B C 1
ATOM 2723 O O . GLY B 1 127 ? -21.359 3.514 11.383 1 96.88 127 GLY B O 1
ATOM 2724 N N . TYR B 1 128 ? -22.562 3.625 9.539 1 96.44 128 TYR B N 1
ATOM 2725 C CA . TYR B 1 128 ? -21.969 2.412 8.984 1 96.44 128 TYR B CA 1
ATOM 2726 C C . TYR B 1 128 ? -20.484 2.629 8.648 1 96.44 128 TYR B C 1
ATOM 2728 O O . TYR B 1 128 ? -19.688 1.703 8.758 1 96.44 128 TYR B O 1
ATOM 2736 N N . GLY B 1 129 ? -20.125 3.838 8.25 1 96.44 129 GLY B N 1
ATOM 2737 C CA . GLY B 1 129 ? -18.734 4.172 8.031 1 96.44 129 GLY B CA 1
ATOM 2738 C C . GLY B 1 129 ? -17.875 4.016 9.273 1 96.44 129 GLY B C 1
ATOM 2739 O O . GLY B 1 129 ? -16.781 3.473 9.211 1 96.44 129 GLY B O 1
ATOM 2740 N N . ASP B 1 130 ? -18.406 4.449 10.391 1 97.5 130 ASP B N 1
ATOM 2741 C CA . ASP B 1 130 ? -17.688 4.309 11.656 1 97.5 130 ASP B CA 1
ATOM 2742 C C . ASP B 1 130 ? -17.531 2.84 12.039 1 97.5 130 ASP B C 1
ATOM 2744 O O . ASP B 1 130 ? -16.469 2.416 12.484 1 97.5 130 ASP B O 1
ATOM 2748 N N . PHE B 1 131 ? -18.641 2.17 11.891 1 96.81 131 PHE B N 1
ATOM 2749 C CA . PHE B 1 131 ? -18.609 0.739 12.172 1 96.81 131 PHE B CA 1
ATOM 2750 C C . PHE B 1 131 ? -17.578 0.037 11.305 1 96.81 131 PHE B C 1
ATOM 2752 O O . PHE B 1 131 ? -16.781 -0.759 11.812 1 96.81 131 PHE B O 1
ATOM 2759 N N . TRP B 1 132 ? -17.578 0.357 10.07 1 96.69 132 TRP B N 1
ATOM 2760 C CA . TRP B 1 132 ? -16.688 -0.22 9.07 1 96.69 132 TRP B CA 1
ATOM 2761 C C . TRP B 1 132 ? -15.227 0.044 9.438 1 96.69 132 TRP B C 1
ATOM 2763 O O . TRP B 1 132 ? -14.414 -0.882 9.477 1 96.69 132 TRP B O 1
ATOM 2773 N N . CYS B 1 133 ? -14.906 1.285 9.688 1 97.25 133 CYS B N 1
ATOM 2774 C CA . CYS B 1 133 ? -13.539 1.677 10.023 1 97.25 133 CYS B CA 1
ATOM 2775 C C . CYS B 1 133 ? -13.07 0.993 11.305 1 97.25 133 CYS B C 1
ATOM 2777 O O . CYS B 1 133 ? -11.961 0.458 11.359 1 97.25 133 CYS B O 1
ATOM 2779 N N . LYS B 1 134 ? -13.922 0.98 12.297 1 98.12 134 LYS B N 1
ATOM 2780 C CA . LYS B 1 134 ? -13.586 0.305 13.547 1 98.12 134 LYS B CA 1
ATOM 2781 C C . LYS B 1 134 ? -13.297 -1.175 13.312 1 98.12 134 LYS B C 1
ATOM 2783 O O . LYS B 1 134 ? -12.328 -1.715 13.844 1 98.12 134 LYS B O 1
ATOM 2788 N N . HIS B 1 135 ? -14.102 -1.797 12.492 1 97.5 135 HIS B N 1
ATOM 2789 C CA . HIS B 1 135 ? -13.977 -3.221 12.195 1 97.5 135 HIS B CA 1
ATOM 2790 C C . HIS B 1 135 ? -12.633 -3.527 11.539 1 97.5 135 HIS B C 1
ATOM 2792 O O . HIS B 1 135 ? -11.906 -4.414 11.992 1 97.5 135 HIS B O 1
ATOM 2798 N N . PHE B 1 136 ? -12.305 -2.781 10.586 1 97.12 136 PHE B N 1
ATOM 2799 C CA . PHE B 1 136 ? -11.117 -3.125 9.805 1 97.12 136 PHE B CA 1
ATOM 2800 C C . PHE B 1 136 ? -9.852 -2.664 10.516 1 97.12 136 PHE B C 1
ATOM 2802 O O . PHE B 1 136 ? -8.797 -3.283 10.375 1 97.12 136 PHE B O 1
ATOM 2809 N N . VAL B 1 137 ? -9.898 -1.568 11.281 1 98.25 137 VAL B N 1
ATOM 2810 C CA . VAL B 1 137 ? -8.75 -1.204 12.109 1 98.25 137 VAL B CA 1
ATOM 2811 C C . VAL B 1 137 ? -8.492 -2.299 13.141 1 98.25 137 VAL B C 1
ATOM 2813 O O . VAL B 1 137 ? -7.348 -2.723 13.328 1 98.25 137 VAL B O 1
ATOM 2816 N N . THR B 1 138 ? -9.539 -2.795 13.773 1 98.5 138 THR B N 1
ATOM 2817 C CA . THR B 1 138 ? -9.414 -3.836 14.789 1 98.5 138 THR B CA 1
ATOM 2818 C C . THR B 1 138 ? -8.797 -5.098 14.188 1 98.5 138 THR B C 1
ATOM 2820 O O . THR B 1 138 ? -7.828 -5.637 14.734 1 98.5 138 THR B O 1
ATOM 2823 N N . ARG B 1 139 ? -9.32 -5.512 13.078 1 96.88 139 ARG B N 1
ATOM 2824 C CA . ARG B 1 139 ? -8.789 -6.684 12.398 1 96.88 139 ARG B CA 1
ATOM 2825 C C . ARG B 1 139 ? -7.316 -6.496 12.055 1 96.88 139 ARG B C 1
ATOM 2827 O O . ARG B 1 139 ? -6.5 -7.391 12.273 1 96.88 139 ARG B O 1
ATOM 2834 N N . GLY B 1 140 ? -6.996 -5.324 11.5 1 98.12 140 GLY B N 1
ATOM 2835 C CA . GLY B 1 140 ? -5.621 -5.016 11.156 1 98.12 140 GLY B CA 1
ATOM 2836 C C . GLY B 1 140 ? -4.691 -5.004 12.359 1 98.12 140 GLY B C 1
ATOM 2837 O O . GLY B 1 140 ? -3.553 -5.469 12.273 1 98.12 140 GLY B O 1
ATOM 2838 N N . PHE B 1 141 ? -5.16 -4.449 13.461 1 98.81 141 PHE B N 1
ATOM 2839 C CA . PHE B 1 141 ? -4.34 -4.332 14.656 1 98.81 141 PHE B CA 1
ATOM 2840 C C . PHE B 1 141 ? -4.082 -5.703 15.273 1 98.81 141 PHE B C 1
ATOM 2842 O O . PHE B 1 141 ? -3.016 -5.945 15.844 1 98.81 141 PHE B O 1
ATOM 2849 N N . GLU B 1 142 ? -5.027 -6.648 15.156 1 98.62 142 GLU B N 1
ATOM 2850 C CA . GLU B 1 142 ? -4.812 -8.008 15.648 1 98.62 142 GLU B CA 1
ATOM 2851 C C . GLU B 1 142 ? -3.596 -8.648 14.984 1 98.62 142 GLU B C 1
ATOM 2853 O O . GLU B 1 142 ? -2.736 -9.211 15.664 1 98.62 142 GLU B O 1
ATOM 2858 N N . ALA B 1 143 ? -3.549 -8.5 13.742 1 98.38 143 ALA B N 1
ATOM 2859 C CA . ALA B 1 143 ? -2.408 -9.039 13.008 1 98.38 143 ALA B CA 1
ATOM 2860 C C . ALA B 1 143 ? -1.146 -8.227 13.266 1 98.38 143 ALA B C 1
ATOM 2862 O O . ALA B 1 143 ? -0.061 -8.789 13.438 1 98.38 143 ALA B O 1
ATOM 2863 N N . LEU B 1 144 ? -1.259 -6.91 13.305 1 98.88 144 LEU B N 1
ATOM 2864 C CA . LEU B 1 144 ? -0.118 -6.023 13.508 1 98.88 144 LEU B CA 1
ATOM 2865 C C . LEU B 1 144 ? 0.559 -6.305 14.844 1 98.88 144 LEU B C 1
ATOM 2867 O O . LEU B 1 144 ? 1.788 -6.344 14.93 1 98.88 144 LEU B O 1
ATOM 2871 N N . GLU B 1 145 ? -0.224 -6.461 15.883 1 98.94 145 GLU B N 1
ATOM 2872 C CA . GLU B 1 145 ? 0.315 -6.77 17.203 1 98.94 145 GLU B CA 1
ATOM 2873 C C . GLU B 1 145 ? 1.177 -8.031 17.156 1 98.94 145 GLU B C 1
ATOM 2875 O O . GLU B 1 145 ? 2.287 -8.047 17.703 1 98.94 145 GLU B O 1
ATOM 2880 N N . LYS B 1 146 ? 0.695 -9.039 16.484 1 98.62 146 LYS B N 1
ATOM 2881 C CA . LYS B 1 146 ? 1.432 -10.297 16.391 1 98.62 146 LYS B CA 1
ATOM 2882 C C . LYS B 1 146 ? 2.725 -10.117 15.594 1 98.62 146 LYS B C 1
ATOM 2884 O O . LYS B 1 146 ? 3.762 -10.672 15.953 1 98.62 146 LYS B O 1
ATOM 2889 N N . LEU B 1 147 ? 2.66 -9.336 14.555 1 98.5 147 LEU B N 1
ATOM 2890 C CA . LEU B 1 147 ? 3.857 -9.039 13.773 1 98.5 147 LEU B CA 1
ATOM 2891 C C . LEU B 1 147 ? 4.887 -8.297 14.625 1 98.5 147 LEU B C 1
ATOM 2893 O O . LEU B 1 147 ? 6.074 -8.617 14.586 1 98.5 147 LEU B O 1
ATOM 2897 N N . LEU B 1 148 ? 4.418 -7.348 15.352 1 98.88 148 LEU B N 1
ATOM 2898 C CA . LEU B 1 148 ? 5.328 -6.52 16.125 1 98.88 148 LEU B CA 1
ATOM 2899 C C . LEU B 1 148 ? 5.91 -7.301 17.297 1 98.88 148 LEU B C 1
ATOM 2901 O O . LEU B 1 148 ? 7.059 -7.082 17.688 1 98.88 148 LEU B O 1
ATOM 2905 N N . ILE B 1 149 ? 5.133 -8.195 17.859 1 98.75 149 ILE B N 1
ATOM 2906 C CA . ILE B 1 149 ? 5.676 -9.07 18.906 1 98.75 149 ILE B CA 1
ATOM 2907 C C . ILE B 1 149 ? 6.871 -9.844 18.344 1 98.75 149 ILE B C 1
ATOM 2909 O O . ILE B 1 149 ? 7.879 -10.016 19.047 1 98.75 149 ILE B O 1
ATOM 2913 N N . LYS B 1 150 ? 6.816 -10.219 17.156 1 98.06 150 LYS B N 1
ATOM 2914 C CA . LYS B 1 150 ? 7.82 -11.062 16.531 1 98.06 150 LYS B CA 1
ATOM 2915 C C . LYS B 1 150 ? 9.062 -10.258 16.156 1 98.06 150 LYS B C 1
ATOM 2917 O O . LYS B 1 150 ? 10.188 -10.75 16.25 1 98.06 150 LYS B O 1
ATOM 2922 N N . HIS B 1 151 ? 8.898 -8.984 15.789 1 98.38 151 HIS B N 1
ATOM 2923 C CA . HIS B 1 151 ? 9.992 -8.328 15.086 1 98.38 151 HIS B CA 1
ATOM 2924 C C . HIS B 1 151 ? 10.508 -7.133 15.875 1 98.38 151 HIS B C 1
ATOM 2926 O O . HIS B 1 151 ? 11.609 -6.645 15.617 1 98.38 151 HIS B O 1
ATOM 2932 N N . SER B 1 152 ? 9.758 -6.648 16.797 1 98.69 152 SER B N 1
ATOM 2933 C CA . SER B 1 152 ? 10.055 -5.352 17.391 1 98.69 152 SER B CA 1
ATOM 2934 C C . SER B 1 152 ? 11.125 -5.477 18.484 1 98.69 152 SER B C 1
ATOM 2936 O O . SER B 1 152 ? 11.305 -6.547 19.062 1 98.69 152 SER B O 1
ATOM 2938 N N . GLY B 1 153 ? 11.914 -4.535 18.578 1 98.44 153 GLY B N 1
ATOM 2939 C CA . GLY B 1 153 ? 12.648 -4.145 19.766 1 98.44 153 GLY B CA 1
ATOM 2940 C C . GLY B 1 153 ? 12.164 -2.83 20.359 1 98.44 153 GLY B C 1
ATOM 2941 O O . GLY B 1 153 ? 10.992 -2.693 20.703 1 98.44 153 GLY B O 1
ATOM 2942 N N . THR B 1 154 ? 13.062 -1.853 20.312 1 98.62 154 THR B N 1
ATOM 2943 C CA . THR B 1 154 ? 12.633 -0.511 20.703 1 98.62 154 THR B CA 1
ATOM 2944 C C . THR B 1 154 ? 11.656 0.055 19.672 1 98.62 154 THR B C 1
ATOM 2946 O O . THR B 1 154 ? 10.703 0.748 20.047 1 98.62 154 THR B O 1
ATOM 2949 N N . PHE B 1 155 ? 11.883 -0.295 18.469 1 98.88 155 PHE B N 1
ATOM 2950 C CA . PHE B 1 155 ? 11.062 0.183 17.375 1 98.88 155 PHE B CA 1
ATOM 2951 C C . PHE B 1 155 ? 10.328 -0.973 16.703 1 98.88 155 PHE B C 1
ATOM 2953 O O . PHE B 1 155 ? 10.312 -2.09 17.219 1 98.88 155 PHE B O 1
ATOM 2960 N N . CYS B 1 156 ? 9.617 -0.719 15.602 1 98.94 156 CYS B N 1
ATOM 2961 C CA . CYS B 1 156 ? 8.797 -1.729 14.945 1 98.94 156 CYS B CA 1
ATOM 2962 C C . CYS B 1 156 ? 9.641 -2.916 14.5 1 98.94 156 CYS B C 1
ATOM 2964 O O . CYS B 1 156 ? 9.164 -4.051 14.461 1 98.94 156 CYS B O 1
ATOM 2966 N N . VAL B 1 157 ? 10.875 -2.605 14.078 1 98.81 157 VAL B N 1
ATOM 2967 C CA . VAL B 1 157 ? 11.805 -3.66 13.688 1 98.81 157 VAL B CA 1
ATOM 2968 C C . VAL B 1 157 ? 13.141 -3.465 14.406 1 98.81 157 VAL B C 1
ATOM 2970 O O . VAL B 1 157 ? 13.969 -2.652 13.984 1 98.81 157 VAL B O 1
ATOM 2973 N N . GLY B 1 158 ? 13.336 -4.203 15.422 1 98.38 158 GLY B N 1
ATOM 2974 C CA . GLY B 1 158 ? 14.594 -4.148 16.156 1 98.38 158 GLY B CA 1
ATOM 2975 C C . GLY B 1 158 ? 14.82 -2.824 16.859 1 98.38 158 GLY B C 1
ATOM 2976 O O . GLY B 1 158 ? 13.891 -2.275 17.469 1 98.38 158 GLY B O 1
ATOM 2977 N N . GLU B 1 159 ? 16.062 -2.355 16.75 1 98.25 159 GLU B N 1
ATOM 2978 C CA . GLU B 1 159 ? 16.484 -1.25 17.609 1 98.25 159 GLU B CA 1
ATOM 2979 C C . GLU B 1 159 ? 16.719 0.023 16.797 1 98.25 159 GLU B C 1
ATOM 2981 O O . GLU B 1 159 ? 17.188 1.028 17.328 1 98.25 159 GLU B O 1
ATOM 2986 N N . GLN B 1 160 ? 16.406 -0.063 15.578 1 97 160 GLN B N 1
ATOM 2987 C CA . GLN B 1 160 ? 16.609 1.102 14.727 1 97 160 GLN B CA 1
ATOM 2988 C C . GLN B 1 160 ? 15.297 1.585 14.117 1 97 160 GLN B C 1
ATOM 2990 O O . GLN B 1 160 ? 14.492 0.781 13.648 1 97 160 GLN B O 1
ATOM 2995 N N . LEU B 1 161 ? 15.164 2.92 14.203 1 98.5 161 LEU B N 1
ATOM 2996 C CA . LEU B 1 161 ? 14.016 3.553 13.562 1 98.5 161 LEU B CA 1
ATOM 2997 C C . LEU B 1 161 ? 13.984 3.25 12.07 1 98.5 161 LEU B C 1
ATOM 2999 O O . LEU B 1 161 ? 15.023 3.305 11.398 1 98.5 161 LEU B O 1
ATOM 3003 N N . SER B 1 162 ? 12.844 2.865 11.57 1 98.56 162 SER B N 1
ATOM 3004 C CA . SER B 1 162 ? 12.719 2.531 10.156 1 98.56 162 SER B CA 1
ATOM 3005 C C . SER B 1 162 ? 11.414 3.062 9.578 1 98.56 162 SER B C 1
ATOM 3007 O O . SER B 1 162 ? 10.625 3.686 10.289 1 98.56 162 SER B O 1
ATOM 3009 N N . ILE B 1 163 ? 11.188 2.812 8.289 1 98.81 163 ILE B N 1
ATOM 3010 C CA . ILE B 1 163 ? 10.008 3.219 7.539 1 98.81 163 ILE B CA 1
ATOM 3011 C C . ILE B 1 163 ? 8.75 2.695 8.227 1 98.81 163 ILE B C 1
ATOM 3013 O O . ILE B 1 163 ? 7.699 3.342 8.188 1 98.81 163 ILE B O 1
ATOM 3017 N N . ALA B 1 164 ? 8.82 1.56 8.898 1 98.94 164 ALA B N 1
ATOM 3018 C CA . ALA B 1 164 ? 7.668 0.981 9.586 1 98.94 164 ALA B CA 1
ATOM 3019 C C . ALA B 1 164 ? 7.176 1.904 10.695 1 98.94 164 ALA B C 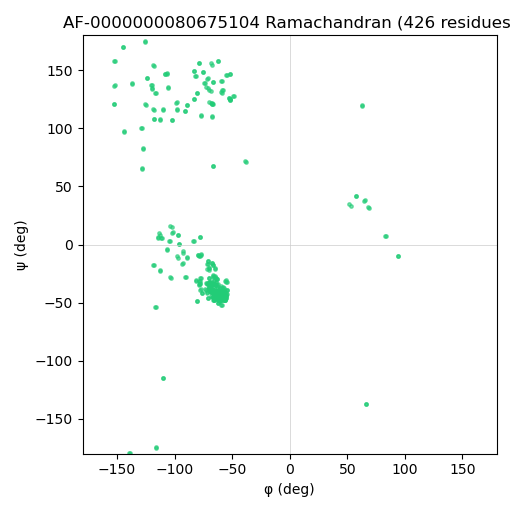1
ATOM 3021 O O . ALA B 1 164 ? 5.969 2.088 10.867 1 98.94 164 ALA B O 1
ATOM 3022 N N . ASP B 1 165 ? 8.07 2.504 11.414 1 98.94 165 ASP B N 1
ATOM 3023 C CA . ASP B 1 165 ? 7.738 3.35 12.555 1 98.94 165 ASP B CA 1
ATOM 3024 C C . ASP B 1 165 ? 6.996 4.609 12.109 1 98.94 165 ASP B C 1
ATOM 3026 O O . ASP B 1 165 ? 6.199 5.164 12.867 1 98.94 165 ASP B O 1
ATOM 3030 N N . LEU B 1 166 ? 7.23 5.055 10.891 1 98.94 166 LEU B N 1
ATOM 3031 C CA . LEU B 1 166 ? 6.625 6.281 10.383 1 98.94 166 LEU B CA 1
ATOM 3032 C C . LEU B 1 166 ? 5.129 6.102 10.156 1 98.94 166 LEU B C 1
ATOM 3034 O O . LEU B 1 166 ? 4.387 7.082 10.062 1 98.94 166 LEU B O 1
ATOM 3038 N N . ASN B 1 167 ? 4.699 4.902 10.047 1 98.88 167 ASN B N 1
ATOM 3039 C CA . ASN B 1 167 ? 3.311 4.609 9.703 1 98.88 167 ASN B CA 1
ATOM 3040 C C . ASN B 1 167 ? 2.455 4.414 10.953 1 98.88 167 ASN B C 1
ATOM 3042 O O . ASN B 1 167 ? 1.227 4.473 10.891 1 98.88 167 ASN B O 1
ATOM 3046 N N . LEU B 1 168 ? 3.059 4.195 12.102 1 98.88 168 LEU B N 1
ATOM 3047 C CA . LEU B 1 168 ? 2.352 3.725 13.281 1 98.88 168 LEU B CA 1
ATOM 3048 C C . LEU B 1 168 ? 1.546 4.852 13.922 1 98.88 168 LEU B C 1
ATOM 3050 O O . LEU B 1 168 ? 0.379 4.664 14.273 1 98.88 168 LEU B O 1
ATOM 3054 N N . PRO B 1 169 ? 2.078 6.082 14.023 1 98.81 169 PRO B N 1
ATOM 3055 C CA . PRO B 1 169 ? 1.354 7.125 14.75 1 98.81 169 PRO B CA 1
ATOM 3056 C C . PRO B 1 169 ? -0.007 7.438 14.133 1 98.81 169 PRO B C 1
ATOM 3058 O O . PRO B 1 169 ? -1.006 7.539 14.852 1 98.81 169 PRO B O 1
ATOM 3061 N N . SER B 1 170 ? -0.072 7.57 12.844 1 98.56 170 SER B N 1
ATOM 3062 C CA . SER B 1 170 ? -1.311 7.992 12.195 1 98.56 170 SER B CA 1
ATOM 3063 C C . SER B 1 170 ? -2.396 6.934 12.336 1 98.56 170 SER B C 1
ATOM 3065 O O . SER B 1 170 ? -3.572 7.258 12.508 1 98.56 170 SER B O 1
ATOM 3067 N N . ILE B 1 171 ? -2.053 5.652 12.227 1 98.75 171 ILE B N 1
ATOM 3068 C CA . ILE B 1 171 ? -3.072 4.609 12.281 1 98.75 171 ILE B CA 1
ATOM 3069 C C . ILE B 1 171 ? -3.602 4.469 13.703 1 98.75 171 ILE B C 1
ATOM 3071 O O . ILE B 1 171 ? -4.773 4.141 13.906 1 98.75 171 ILE B O 1
ATOM 3075 N N . ILE B 1 172 ? -2.74 4.695 14.695 1 98.69 172 ILE B N 1
ATOM 3076 C CA . ILE B 1 172 ? -3.178 4.695 16.094 1 98.69 172 ILE B CA 1
ATOM 3077 C C . ILE B 1 172 ? -4.121 5.871 16.328 1 98.69 172 ILE B C 1
ATOM 3079 O O . ILE B 1 172 ? -5.121 5.738 17.047 1 98.69 172 ILE B O 1
ATOM 3083 N N . PHE B 1 173 ? -3.805 7.004 15.789 1 97.94 173 PHE B N 1
ATOM 3084 C CA . PHE B 1 173 ? -4.688 8.164 15.852 1 97.94 173 PHE B CA 1
ATOM 3085 C C . PHE B 1 173 ? -6.066 7.828 15.297 1 97.94 173 PHE B C 1
ATOM 3087 O O . PHE B 1 173 ? -7.082 8.164 15.906 1 97.94 173 PHE B O 1
ATOM 3094 N N . ASN B 1 174 ? -6.121 7.16 14.148 1 97.44 174 ASN B N 1
ATOM 3095 C CA . ASN B 1 174 ? -7.383 6.734 13.547 1 97.44 174 ASN B CA 1
ATOM 3096 C C . ASN B 1 174 ? -8.133 5.766 14.453 1 97.44 174 ASN B C 1
ATOM 3098 O O . ASN B 1 174 ? -9.367 5.82 14.539 1 97.44 174 ASN B O 1
ATOM 3102 N N . ALA B 1 175 ? -7.387 4.832 15.055 1 98.25 175 ALA B N 1
ATOM 3103 C CA . ALA B 1 175 ? -8.008 3.891 15.984 1 98.25 175 ALA B CA 1
ATOM 3104 C C . ALA B 1 175 ? -8.75 4.629 17.094 1 98.25 175 ALA B C 1
ATOM 3106 O O . ALA B 1 175 ? -9.852 4.23 17.469 1 98.25 175 ALA B O 1
ATOM 3107 N N . LYS B 1 176 ? -8.125 5.672 17.578 1 97.06 176 LYS B N 1
ATOM 3108 C CA . LYS B 1 176 ? -8.758 6.477 18.625 1 97.06 176 LYS B CA 1
ATOM 3109 C C . LYS B 1 176 ? -10.016 7.164 18.094 1 97.06 176 LYS B C 1
ATOM 3111 O O . LYS B 1 176 ? -11.047 7.195 18.766 1 97.06 176 LYS B O 1
ATOM 3116 N N . ILE B 1 177 ? -9.977 7.727 16.922 1 96.06 177 ILE B N 1
ATOM 3117 C CA . ILE B 1 177 ? -11.109 8.391 16.297 1 96.06 177 ILE B CA 1
ATOM 3118 C C . ILE B 1 177 ? -12.289 7.43 16.203 1 96.06 177 ILE B C 1
ATOM 3120 O O . ILE B 1 177 ? -13.438 7.809 16.469 1 96.06 177 ILE B O 1
ATOM 3124 N N . TYR B 1 178 ? -12.008 6.18 15.891 1 97.44 178 TYR B N 1
ATOM 3125 C CA . TYR B 1 178 ? -13.078 5.215 15.664 1 97.44 178 TYR B CA 1
ATOM 3126 C C . TYR B 1 178 ? -13.336 4.383 16.922 1 97.44 178 TYR B C 1
ATOM 3128 O O . TYR B 1 178 ? -14 3.346 16.859 1 97.44 178 TYR B O 1
ATOM 3136 N N . LYS B 1 179 ? -12.695 4.781 18.016 1 97.94 179 LYS B N 1
ATOM 3137 C CA . LYS B 1 179 ? -12.953 4.25 19.344 1 97.94 179 LYS B CA 1
ATOM 3138 C C . LYS B 1 179 ? -12.586 2.77 19.438 1 97.94 179 LYS B C 1
ATOM 3140 O O . LYS B 1 179 ? -13.312 1.976 20.031 1 97.94 179 LYS B O 1
ATOM 3145 N N . VAL B 1 180 ? -11.578 2.428 18.812 1 98.69 180 VAL B N 1
ATOM 3146 C CA . VAL B 1 180 ? -11.023 1.081 18.938 1 98.69 180 VAL B CA 1
ATOM 3147 C C . VAL B 1 180 ? -10.438 0.893 20.328 1 98.69 180 VAL B C 1
ATOM 3149 O O . VAL B 1 180 ? -9.727 1.769 20.844 1 98.69 180 VAL B O 1
ATOM 3152 N N . ASP B 1 181 ? -10.758 -0.227 21 1 98.62 181 ASP B N 1
ATOM 3153 C CA . ASP B 1 181 ? -10.117 -0.583 22.266 1 98.62 181 ASP B CA 1
ATOM 3154 C C . ASP B 1 181 ? -8.641 -0.927 22.047 1 98.62 181 ASP B C 1
ATOM 3156 O O . ASP B 1 181 ? -8.32 -1.853 21.297 1 98.62 181 ASP B O 1
ATOM 3160 N N . MET B 1 182 ? -7.793 -0.211 22.703 1 98.69 182 MET B N 1
ATOM 3161 C CA . MET B 1 182 ? -6.359 -0.379 22.469 1 98.69 182 MET B CA 1
ATOM 3162 C C . MET B 1 182 ? -5.742 -1.31 23.5 1 98.69 182 MET B C 1
ATOM 3164 O O . MET B 1 182 ? -4.566 -1.657 23.406 1 98.69 182 MET B O 1
ATOM 3168 N N . THR B 1 183 ? -6.457 -1.833 24.406 1 98.69 183 THR B N 1
ATOM 3169 C CA . THR B 1 183 ? -5.98 -2.641 25.531 1 98.69 183 THR B CA 1
ATOM 3170 C C . THR B 1 183 ? -5.324 -3.924 25.016 1 98.69 183 THR B C 1
ATOM 3172 O O . THR B 1 183 ? -4.293 -4.348 25.547 1 98.69 183 THR B O 1
ATOM 3175 N N . PRO B 1 184 ? -5.816 -4.551 23.953 1 98.75 184 PRO B N 1
ATOM 3176 C CA . PRO B 1 184 ? -5.242 -5.824 23.516 1 98.75 184 PRO B CA 1
ATOM 3177 C C . PRO B 1 184 ? -3.939 -5.648 22.75 1 98.75 184 PRO B C 1
ATOM 3179 O O . PRO B 1 184 ? -3.361 -6.629 22.266 1 98.75 184 PRO B O 1
ATOM 3182 N N . TYR B 1 185 ? -3.451 -4.434 22.703 1 98.81 185 TYR B N 1
ATOM 3183 C CA . TYR B 1 185 ? -2.318 -4.188 21.812 1 98.81 185 TYR B CA 1
ATOM 3184 C C . TYR B 1 185 ? -1.185 -3.494 22.562 1 98.81 185 TYR B C 1
ATOM 3186 O O . TYR B 1 185 ? -0.773 -2.393 22.188 1 98.81 185 TYR B O 1
ATOM 3194 N N . PRO B 1 186 ? -0.587 -4.16 23.516 1 98.88 186 PRO B N 1
ATOM 3195 C CA . PRO B 1 186 ? 0.433 -3.52 24.359 1 98.88 186 PRO B CA 1
ATOM 3196 C C . PRO B 1 186 ? 1.713 -3.205 23.578 1 98.88 186 PRO B C 1
ATOM 3198 O O . PRO B 1 186 ? 2.389 -2.215 23.875 1 98.88 186 PRO B O 1
ATOM 3201 N N . THR B 1 187 ? 2.115 -4.059 22.625 1 98.94 187 THR B N 1
ATOM 3202 C CA . THR B 1 187 ? 3.328 -3.793 21.859 1 98.94 187 THR B CA 1
ATOM 3203 C C . THR B 1 187 ? 3.158 -2.545 21 1 98.94 187 THR B C 1
ATOM 3205 O O . THR B 1 187 ? 4.055 -1.699 20.938 1 98.94 187 THR B O 1
ATOM 3208 N N . ILE B 1 188 ? 2.016 -2.445 20.344 1 98.94 188 ILE B N 1
ATOM 3209 C CA . ILE B 1 188 ? 1.701 -1.254 19.562 1 98.94 188 ILE B CA 1
ATOM 3210 C C . ILE B 1 188 ? 1.777 -0.016 20.453 1 98.94 188 ILE B C 1
ATOM 3212 O O . ILE B 1 188 ? 2.416 0.976 20.094 1 98.94 188 ILE B O 1
ATOM 3216 N N . ASN B 1 189 ? 1.174 -0.074 21.594 1 98.81 189 ASN B N 1
ATOM 3217 C CA . ASN B 1 189 ? 1.128 1.056 22.516 1 98.81 189 ASN B CA 1
ATOM 3218 C C . ASN B 1 189 ? 2.525 1.458 22.984 1 98.81 189 ASN B C 1
ATOM 3220 O O . ASN B 1 189 ? 2.84 2.646 23.062 1 98.81 189 ASN B O 1
ATOM 3224 N N . ARG B 1 190 ? 3.324 0.49 23.281 1 98.88 190 ARG B N 1
ATOM 3225 C CA . ARG B 1 190 ? 4.68 0.755 23.75 1 98.88 190 ARG B CA 1
ATOM 3226 C C . ARG B 1 190 ? 5.492 1.481 22.688 1 98.88 190 ARG B C 1
ATOM 3228 O O . ARG B 1 190 ? 6.164 2.475 22.969 1 98.88 190 ARG B O 1
ATOM 3235 N N . ILE B 1 191 ? 5.473 0.957 21.5 1 98.94 191 ILE B N 1
ATOM 3236 C CA . ILE B 1 191 ? 6.234 1.563 20.422 1 98.94 191 ILE B CA 1
ATOM 3237 C C . ILE B 1 191 ? 5.715 2.973 20.141 1 98.94 191 ILE B C 1
ATOM 3239 O O . ILE B 1 191 ? 6.496 3.902 19.938 1 98.94 191 ILE B O 1
ATOM 3243 N N . ALA B 1 192 ? 4.43 3.105 20.141 1 98.69 192 ALA B N 1
ATOM 3244 C CA . ALA B 1 192 ? 3.822 4.418 19.938 1 98.69 192 ALA B CA 1
ATOM 3245 C C . ALA B 1 192 ? 4.328 5.43 20.953 1 98.69 192 ALA B C 1
ATOM 3247 O O . ALA B 1 192 ? 4.641 6.57 20.594 1 98.69 192 ALA B O 1
ATOM 3248 N N . ALA B 1 193 ? 4.336 5.055 22.172 1 98.69 193 ALA B N 1
ATOM 3249 C CA . ALA B 1 193 ? 4.816 5.934 23.234 1 98.69 193 ALA B CA 1
ATOM 3250 C C . ALA B 1 193 ? 6.273 6.328 23 1 98.69 193 ALA B C 1
ATOM 3252 O O . ALA B 1 193 ? 6.648 7.484 23.219 1 98.69 193 ALA B O 1
ATOM 3253 N N . THR B 1 194 ? 7.074 5.41 22.609 1 98.88 194 THR B N 1
ATOM 3254 C CA . THR B 1 194 ? 8.477 5.664 22.281 1 98.88 194 THR B CA 1
ATOM 3255 C C . THR B 1 194 ? 8.594 6.695 21.172 1 98.88 194 THR B C 1
ATOM 3257 O O . THR B 1 194 ? 9.359 7.652 21.281 1 98.88 194 THR B O 1
ATOM 3260 N N . LEU B 1 195 ? 7.844 6.512 20.141 1 98.88 195 LEU B N 1
ATOM 3261 C CA . LEU B 1 195 ? 7.91 7.383 18.969 1 98.88 195 LEU B CA 1
ATOM 3262 C C . LEU B 1 195 ? 7.449 8.797 19.328 1 98.88 195 LEU B C 1
ATOM 3264 O O . LEU B 1 195 ? 7.988 9.773 18.797 1 98.88 195 LEU B O 1
ATOM 3268 N N . ALA B 1 196 ? 6.512 8.898 20.203 1 98.69 196 ALA B N 1
ATOM 3269 C CA . ALA B 1 196 ? 5.906 10.18 20.547 1 98.69 196 ALA B CA 1
ATOM 3270 C C . ALA B 1 196 ? 6.914 11.086 21.25 1 98.69 196 ALA B C 1
ATOM 3272 O O . ALA B 1 196 ? 6.715 12.297 21.344 1 98.69 196 ALA B O 1
ATOM 3273 N N . GLU B 1 197 ? 7.957 10.523 21.734 1 98.62 197 GLU B N 1
ATOM 3274 C CA . GLU B 1 197 ? 8.961 11.297 22.453 1 98.62 197 GLU B CA 1
ATOM 3275 C C . GLU B 1 197 ? 10.031 11.844 21.516 1 98.62 197 GLU B C 1
ATOM 3277 O O . GLU B 1 197 ? 10.844 12.672 21.922 1 98.62 197 GLU B O 1
ATOM 3282 N N . ILE B 1 198 ? 10.055 11.422 20.359 1 98.81 198 ILE B N 1
ATOM 3283 C CA . ILE B 1 198 ? 11.07 11.828 19.391 1 98.81 198 ILE B CA 1
ATOM 3284 C C . ILE B 1 198 ? 10.711 13.195 18.797 1 98.81 198 ILE B C 1
ATOM 3286 O O . ILE B 1 198 ? 9.617 13.367 18.25 1 98.81 198 ILE B O 1
ATOM 3290 N N . PRO B 1 199 ? 11.586 14.164 18.75 1 98.81 199 PRO B N 1
ATOM 3291 C CA . PRO B 1 199 ? 11.273 15.531 18.328 1 98.81 199 PRO B CA 1
ATOM 3292 C C . PRO B 1 199 ? 10.742 15.602 16.906 1 98.81 199 PRO B C 1
ATOM 3294 O O . PRO B 1 199 ? 9.82 16.375 16.625 1 98.81 199 PRO B O 1
ATOM 3297 N N . GLN B 1 200 ? 11.273 14.867 16.016 1 98.81 200 GLN B N 1
ATOM 3298 C CA . GLN B 1 200 ? 10.852 14.891 14.617 1 98.81 200 GLN B CA 1
ATOM 3299 C C . GLN B 1 200 ? 9.422 14.383 14.461 1 98.81 200 GLN B C 1
ATOM 3301 O O . GLN B 1 200 ? 8.688 14.844 13.586 1 98.81 200 GLN B O 1
ATOM 3306 N N . PHE B 1 201 ? 9.023 13.406 15.305 1 98.94 201 PHE B N 1
ATOM 3307 C CA . PHE B 1 201 ? 7.645 12.938 15.32 1 98.94 201 PHE B CA 1
ATOM 3308 C C . PHE B 1 201 ? 6.719 14.008 15.898 1 98.94 201 PHE B C 1
ATOM 3310 O O . PHE B 1 201 ? 5.609 14.211 15.406 1 98.94 201 PHE B O 1
ATOM 3317 N N . GLN B 1 202 ? 7.168 14.711 16.875 1 98.81 202 GLN B N 1
ATOM 3318 C CA . GLN B 1 202 ? 6.395 15.805 17.453 1 98.81 202 GLN B CA 1
ATOM 3319 C C . GLN B 1 202 ? 6.191 16.922 16.438 1 98.81 202 GLN B C 1
ATOM 3321 O O . GLN B 1 202 ? 5.094 17.469 16.328 1 98.81 202 GLN B O 1
ATOM 3326 N N . ALA B 1 203 ? 7.215 17.234 15.719 1 98.44 203 ALA B N 1
ATOM 3327 C CA . ALA B 1 203 ? 7.164 18.312 14.742 1 98.44 203 ALA B CA 1
ATOM 3328 C C . ALA B 1 203 ? 6.188 18 13.617 1 98.44 203 ALA B C 1
ATOM 3330 O O . ALA B 1 203 ? 5.613 18.906 13.008 1 98.44 203 ALA B O 1
ATOM 3331 N N . ALA B 1 204 ? 5.977 16.719 13.359 1 98.69 204 ALA B N 1
ATOM 3332 C CA . ALA B 1 204 ? 5.145 16.281 12.242 1 98.69 204 ALA B CA 1
ATOM 3333 C C . ALA B 1 204 ? 3.699 16.078 12.688 1 98.69 204 ALA B C 1
ATOM 3335 O O . ALA B 1 204 ? 2.824 15.797 11.867 1 98.69 204 ALA B O 1
ATOM 3336 N N . HIS B 1 205 ? 3.42 16.172 13.961 1 98.56 205 HIS B N 1
ATOM 3337 C CA . HIS B 1 205 ? 2.104 15.859 14.508 1 98.56 205 HIS B CA 1
ATOM 3338 C C . HIS B 1 205 ? 1.022 16.734 13.875 1 98.56 205 HIS B C 1
ATOM 3340 O O . HIS B 1 205 ? 1.232 17.922 13.648 1 98.56 205 HIS B O 1
ATOM 3346 N N . PRO B 1 206 ? -0.164 16.141 13.594 1 97.88 206 PRO B N 1
ATOM 3347 C CA . PRO B 1 206 ? -1.237 16.891 12.938 1 97.88 206 PRO B CA 1
ATOM 3348 C C . PRO B 1 206 ? -1.603 18.172 13.688 1 97.88 206 PRO B C 1
ATOM 3350 O O . PRO B 1 206 ? -1.893 19.203 13.062 1 97.88 206 PRO B O 1
ATOM 3353 N N . ASP B 1 207 ? -1.513 18.234 14.945 1 97 207 ASP B N 1
ATOM 3354 C CA . ASP B 1 207 ? -1.999 19.328 15.773 1 97 207 ASP B CA 1
ATOM 3355 C C . ASP B 1 207 ? -1.132 20.578 15.602 1 97 207 ASP B C 1
ATOM 3357 O O . ASP B 1 207 ? -1.542 21.688 15.961 1 97 207 ASP B O 1
ATOM 3361 N N . VAL B 1 208 ? 0.053 20.406 15.062 1 97.62 208 VAL B N 1
ATOM 3362 C CA . VAL B 1 208 ? 0.958 21.562 15.008 1 97.62 208 VAL B CA 1
ATOM 3363 C C . VAL B 1 208 ? 1.177 21.969 13.555 1 97.62 208 VAL B C 1
ATOM 3365 O O . VAL B 1 208 ? 2.102 22.734 13.258 1 97.62 208 VAL B O 1
ATOM 3368 N N . GLN B 1 209 ? 0.406 21.391 12.641 1 98.12 209 GLN B N 1
ATOM 3369 C CA . GLN B 1 209 ? 0.533 21.766 11.234 1 98.12 209 GLN B CA 1
ATOM 3370 C C . GLN B 1 209 ? -0.179 23.078 10.945 1 98.12 209 GLN B C 1
ATOM 3372 O O . GLN B 1 209 ? -1.111 23.453 11.656 1 98.12 209 GLN B O 1
ATOM 3377 N N . PRO B 1 210 ? 0.247 23.75 9.891 1 97.38 210 PRO B N 1
ATOM 3378 C CA . PRO B 1 210 ? -0.245 25.109 9.633 1 97.38 210 PRO B CA 1
ATOM 3379 C C . PRO B 1 210 ? -1.742 25.141 9.336 1 97.38 210 PRO B C 1
ATOM 3381 O O . PRO B 1 210 ? -2.389 26.172 9.539 1 97.38 210 PRO B O 1
ATOM 3384 N N . ASP B 1 211 ? -2.33 24.078 8.797 1 97.25 211 ASP B N 1
ATOM 3385 C CA . ASP B 1 211 ? -3.736 24.062 8.414 1 97.25 211 ASP B CA 1
ATOM 3386 C C . ASP B 1 211 ? -4.578 23.312 9.438 1 97.25 211 ASP B C 1
ATOM 3388 O O . ASP B 1 211 ? -5.734 22.969 9.172 1 97.25 211 ASP B O 1
ATOM 3392 N N . ALA B 1 212 ? -3.926 22.984 10.617 1 96.62 212 ALA B N 1
ATOM 3393 C CA . ALA B 1 212 ? -4.703 22.375 11.688 1 96.62 212 ALA B CA 1
ATOM 3394 C C . ALA B 1 212 ? -5.734 23.359 12.25 1 96.62 212 ALA B C 1
ATOM 3396 O O . ALA B 1 212 ? -5.449 24.547 12.391 1 96.62 212 ALA B O 1
ATOM 3397 N N . PRO B 1 213 ? -6.887 22.844 12.523 1 92.31 213 PRO B N 1
ATOM 3398 C CA . PRO B 1 213 ? -7.844 23.75 13.148 1 92.31 213 PRO B CA 1
ATOM 3399 C C . PRO B 1 213 ? -7.34 24.328 14.477 1 92.31 213 PRO B C 1
ATOM 3401 O O . PRO B 1 213 ? -6.621 23.641 15.211 1 92.31 213 PRO B O 1
ATOM 3404 N N . LYS B 1 214 ? -7.43 25.594 14.602 1 82.56 214 LYS B N 1
ATOM 3405 C CA . LYS B 1 214 ? -7.027 26.25 15.836 1 82.56 214 LYS B CA 1
ATOM 3406 C C . LYS B 1 214 ? -7.957 25.891 16.984 1 82.56 214 LYS B C 1
ATOM 3408 O O . LYS B 1 214 ? -9.164 25.734 16.797 1 82.56 214 LYS B O 1
ATOM 3413 N N . SER B 1 215 ? -7.344 25.016 18.047 1 61.22 215 SER B N 1
ATOM 3414 C CA . SER B 1 215 ? -8.141 24.797 19.25 1 61.22 215 SER B CA 1
ATOM 3415 C C . SER B 1 215 ? -8.547 26.109 19.906 1 61.22 215 SER B C 1
ATOM 3417 O O . SER B 1 215 ? -7.836 27.109 19.781 1 61.22 215 SER B O 1
#

Organism: Caenorhabditis japonica (NCBI:txid281687)

InterPro domains:
  IPR004045 Glutathione S-transferase, N-terminal [PF02798] (7-80)
  IPR004045 Glutathione S-transferase, N-terminal [PS50404] (4-86)
  IPR004046 Glutathione S-transferase, C-terminal [PF14497] (132-201)
  IPR005955 Glutathione S-transferases, class Zeta [TIGR01262] (7-212)
  IPR010987 Glutathione S-transferase, C-terminal-like [PS50405] (91-214)
  IPR034330 Glutathione S-transferases, class Zeta , C-terminal [cd03191] (92-209)
  IPR034333 Glutathione S-transferases, class Zeta , N-terminal [cd03042] (6-79)
  IPR036249 Thioredoxin-like superfamily [SSF52833] (3-90)
  IPR036282 Glutathione S-transferase, C-terminal domain superfamily [SSF47616] (86-213)
  IPR040079 Glutathione transferase family [SFLDS00019] (8-195)

Radius of gyration: 20.46 Å; Cα contacts (8 Å, |Δi|>4): 696; chains: 2; bounding box: 51×54×50 Å

Nearest PDB structures (foldseek):
  4igj-assembly1_A  TM=9.481E-01  e=1.680E-20  Anaeromyxobacter dehalogenans 2CP-1
  4kdy-assembly1_B  TM=9.242E-01  e=1.188E-20  Anaeromyxobacter dehalogenans 2CP-1
  4kae-assembly1_B  TM=9.075E-01  e=1.188E-20  Anaeromyxobacter dehalogenans 2CP-1
  4igj-assembly1_B  TM=9.092E-01  e=1.130E-20  Anaeromyxobacter dehalogenans 2CP-1
  4kae-assembly1_A  TM=9.025E-01  e=2.329E-19  Anaeromyxobacter dehalogenans 2CP-1

pLDDT: mean 96.51, std 6.93, range [37.31, 98.94]

Sequence (430 aa):
MSTTKPILYSYWRSSCAWRVRIALALKGIEYEYRPIDLFSKTSKNNPEFVAHNPAKKVPTLLINGLSLTESLAIIEYLDEAYPNPPLLPKELDKRAYARAISLHIVSGIQPLQAISLHKMLNEKEPGYGDFWCKHFVTRGFEALEKLLIKHSGTFCVGEQLSIADLNLPSIIFNAKIYKVDMTPYPTINRIAATLAEIPQFQAAHPDVQPDAPKSMSTTKPILYSYWRSSCAWRVRIALALKGIEYEYRPIDLFSKTSKNNPEFVAHNPAKKVPTLLINGLSLTESLAIIEYLDEAYPNPPLLPKELDKRAYARAISLHIVSGIQPLQAISLHKMLNEKEPGYGDFWCKHFVTRGFEALEKLLIKHSGTFCVGEQLSIADLNLPSIIFNAKIYKVDMTPYPTINRIAATLAEIPQFQAAHPDVQPDAPKS